Protein AF-0000000070080918 (afdb_homodimer)

Organism: Cricetulus griseus (NCBI:txid10029)

Secondary structure (DSSP, 8-state):
--------------SSS----B-TTSPBEE-TTSS-HHHHHHHHHHTT-EEEEEEEE-GGGHHHHHHHHHHHHHHBTTTSEEEEEEEES-GGGS----PPTTEEEEEEE-PPPSSHHHHHHHHHHHHHHHIIIIIHHH-SEEEEE-TTEEE-S-B-GGG-SSEEEEE-TTTTT--GGGS--B--TTSTTB--TT-----EEEEEEEEEHHHHHHHHHHHHHHHHHHHHTT---S-HHHHHHHHHHHHS--SEEE-GGGGB-TTS---TT-----EEE--GGG---S---------------------/--------------SSS----B-TTSPBEE-TTSS-HHHHHHHHHHTT-EEEEEEE--GGGHHHHHHHHHHHHHHBTTTSEEEEEEEES-GGGS----PPTTEEEEEEE-PPPSSHHHHHHHHHHHHHHHIIIIIHHH-SEEEEE-TTEEE-S-B-GGG-SSEEEEE-TTTTT--GGGS--B--TTSTTB--TT-----EEEEEEEEEHHHHHHHHHHHHHHHHHHHHTT---S-HHHHHHHHHHHHS--SEEE-GGGGB-TTS---TT-----EEE--TTS---S---------------------

Structure (mmCIF, N/CA/C/O backbone):
data_AF-0000000070080918-model_v1
#
loop_
_entity.id
_entity.type
_entity.pdbx_description
1 polymer 'Histo-blood group ABO system transferase 2'
#
loop_
_atom_site.group_PDB
_atom_site.id
_atom_site.type_symbol
_atom_site.label_atom_id
_atom_site.label_alt_id
_atom_site.label_comp_id
_atom_site.label_asym_id
_atom_site.label_entity_id
_atom_site.label_seq_id
_atom_site.pdbx_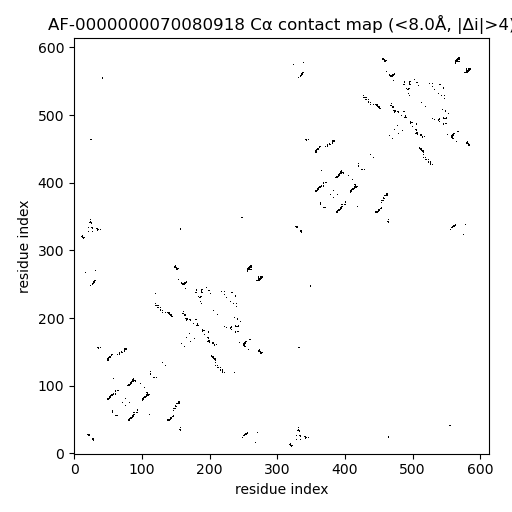PDB_ins_code
_atom_site.Cartn_x
_atom_site.Cartn_y
_atom_site.Cartn_z
_atom_site.occupancy
_atom_site.B_iso_or_equiv
_atom_site.auth_seq_id
_atom_site.auth_comp_id
_atom_site.auth_asym_id
_atom_site.auth_atom_id
_atom_site.pdbx_PDB_model_num
ATOM 1 N N . MET A 1 1 ? 30.578 9.383 -12.344 1 17.89 1 MET A N 1
ATOM 2 C CA . MET A 1 1 ? 29.766 9.383 -11.117 1 17.89 1 MET A CA 1
ATOM 3 C C . MET A 1 1 ? 28.391 9.984 -11.367 1 17.89 1 MET A C 1
ATOM 5 O O . MET A 1 1 ? 28.203 11.195 -11.227 1 17.89 1 MET A O 1
ATOM 9 N N . SER A 1 2 ? 27.625 9.609 -12.43 1 17.06 2 SER A N 1
ATOM 10 C CA . SER A 1 2 ? 26.594 10.234 -13.258 1 17.06 2 SER A CA 1
ATOM 11 C C . SER A 1 2 ? 25.312 10.469 -12.469 1 17.06 2 SER A C 1
ATOM 13 O O . SER A 1 2 ? 24.875 9.609 -11.711 1 17.06 2 SER A O 1
ATOM 15 N N . ARG A 1 3 ? 25.016 11.766 -12.086 1 20.25 3 ARG A N 1
ATOM 16 C CA . ARG A 1 3 ? 23.906 12.469 -11.445 1 20.25 3 ARG A CA 1
ATOM 17 C C . ARG A 1 3 ? 22.562 12 -12 1 20.25 3 ARG A C 1
ATOM 19 O O . ARG A 1 3 ? 22.297 12.148 -13.195 1 20.25 3 ARG A O 1
ATOM 26 N N . MET A 1 4 ? 22.172 10.805 -11.719 1 20.16 4 MET A N 1
ATOM 27 C CA . MET A 1 4 ? 20.938 10.211 -12.234 1 20.16 4 MET A CA 1
ATOM 28 C C . MET A 1 4 ? 19.781 11.18 -12.125 1 20.16 4 MET A C 1
ATOM 30 O O . MET A 1 4 ? 19.312 11.484 -11.016 1 20.16 4 MET A O 1
ATOM 34 N N . TRP A 1 5 ? 19.844 12.258 -12.93 1 20 5 TRP A N 1
ATOM 35 C CA . TRP A 1 5 ? 18.781 13.227 -13.172 1 20 5 TRP A CA 1
ATOM 36 C C . TRP A 1 5 ? 17.438 12.523 -13.406 1 20 5 TRP A C 1
ATOM 38 O O . TRP A 1 5 ? 17.344 11.602 -14.219 1 20 5 TRP A O 1
ATOM 48 N N . TYR A 1 6 ? 16.859 12.227 -12.391 1 22.88 6 TYR A N 1
ATOM 49 C CA . TYR A 1 6 ? 15.484 11.719 -12.438 1 22.88 6 TYR A CA 1
ATOM 50 C C . TYR A 1 6 ? 14.688 12.414 -13.539 1 22.88 6 TYR A C 1
ATOM 52 O O . TYR A 1 6 ? 14.648 13.648 -13.594 1 22.88 6 TYR A O 1
ATOM 60 N N . TYR A 1 7 ? 14.969 12.016 -14.742 1 22.28 7 TYR A N 1
ATOM 61 C CA . TYR A 1 7 ? 14.07 12.438 -15.812 1 22.28 7 TYR A CA 1
ATOM 62 C C . TYR A 1 7 ? 12.641 12.57 -15.312 1 22.28 7 TYR A C 1
ATOM 64 O O . TYR A 1 7 ? 12.164 11.727 -14.547 1 22.28 7 TYR A O 1
ATOM 72 N N . GLN A 1 8 ? 12.203 13.773 -15.102 1 22.45 8 GLN A N 1
ATOM 73 C CA . GLN A 1 8 ? 10.805 14.172 -15 1 22.45 8 GLN A CA 1
ATOM 74 C C . GLN A 1 8 ? 9.93 13.359 -15.938 1 22.45 8 GLN A C 1
ATOM 76 O O . GLN A 1 8 ? 10.023 13.492 -17.156 1 22.45 8 GLN A O 1
ATOM 81 N N . SER A 1 9 ? 10.109 12.047 -15.922 1 23.73 9 SER A N 1
ATOM 82 C CA . SER A 1 9 ? 9.211 11.188 -16.688 1 23.73 9 SER A CA 1
ATOM 83 C C . SER A 1 9 ? 7.898 11.891 -17 1 23.73 9 SER A C 1
ATOM 85 O O . SER A 1 9 ? 7.316 12.547 -16.125 1 23.73 9 SER A O 1
ATOM 87 N N . GLU A 1 10 ? 7.809 12.258 -18.156 1 24.61 10 GLU A N 1
ATOM 88 C CA . GLU A 1 10 ? 6.598 12.672 -18.859 1 24.61 10 GLU A CA 1
ATOM 89 C C . GLU A 1 10 ? 5.41 11.789 -18.5 1 24.61 10 GLU A C 1
ATOM 91 O O . GLU A 1 10 ? 5.41 10.594 -18.781 1 24.61 10 GLU A O 1
ATOM 96 N N . LEU A 1 11 ? 4.844 11.773 -17.281 1 29.39 11 LEU A N 1
ATOM 97 C CA . LEU A 1 11 ? 3.551 11.398 -16.719 1 29.39 11 LEU A CA 1
ATOM 98 C C . LEU A 1 11 ? 2.5 11.273 -17.828 1 29.39 11 LEU A C 1
ATOM 100 O O . LEU A 1 11 ? 2.316 12.195 -18.625 1 29.39 11 LEU A O 1
ATOM 104 N N . THR A 1 12 ? 2.299 9.992 -18.391 1 27.75 12 THR A N 1
ATOM 105 C CA . THR A 1 12 ? 1.66 9.516 -19.609 1 27.75 12 THR A CA 1
ATOM 106 C C . THR A 1 12 ? 0.556 10.477 -20.047 1 27.75 12 THR A C 1
ATOM 108 O O . THR A 1 12 ? 0.078 11.289 -19.25 1 27.75 12 THR A O 1
ATOM 111 N N . GLU A 1 13 ? -0.039 10.258 -21.297 1 27.78 13 GLU A N 1
ATOM 112 C CA . GLU A 1 13 ? -0.903 11.148 -22.062 1 27.78 13 GLU A CA 1
ATOM 113 C C . GLU A 1 13 ? -2.184 11.469 -21.297 1 27.78 13 GLU A C 1
ATOM 115 O O . GLU A 1 13 ? -2.879 10.562 -20.828 1 27.78 13 GLU A O 1
ATOM 120 N N . PRO A 1 14 ? -2.52 12.672 -20.844 1 29.95 14 PRO A N 1
ATOM 121 C CA . PRO A 1 14 ? -3.609 13.453 -20.266 1 29.95 14 PRO A CA 1
ATOM 122 C C . PRO A 1 14 ? -4.969 13.125 -20.875 1 29.95 14 PRO A C 1
ATOM 124 O O . PRO A 1 14 ? -5.055 12.812 -22.062 1 29.95 14 PRO A O 1
ATOM 127 N N . ASN A 1 15 ? -5.922 12.336 -20.391 1 32.69 15 ASN A N 1
ATOM 128 C CA . ASN A 1 15 ? -7.094 13.031 -20.906 1 32.69 15 ASN A CA 1
ATOM 129 C C . ASN A 1 15 ? -6.797 14.508 -21.172 1 32.69 15 ASN A C 1
ATOM 131 O O . ASN A 1 15 ? -5.836 15.055 -20.641 1 32.69 15 ASN A O 1
ATOM 135 N N . SER A 1 16 ? -7.277 15.289 -21.953 1 34.16 16 SER A N 1
ATOM 136 C CA . SER A 1 16 ? -6.926 16.703 -22.078 1 34.16 16 SER A CA 1
ATOM 137 C C . SER A 1 16 ? -6.262 17.234 -20.812 1 34.16 16 SER A C 1
ATOM 139 O O . SER A 1 16 ? -5.48 18.188 -20.875 1 34.16 16 SER A O 1
ATOM 141 N N . GLU A 1 17 ? -6.711 16.969 -19.438 1 42.09 17 GLU A N 1
ATOM 142 C CA . GLU A 1 17 ? -6.098 17.625 -18.297 1 42.09 17 GLU A CA 1
ATOM 143 C C . GLU A 1 17 ? -4.969 16.781 -17.703 1 42.09 17 GLU A C 1
ATOM 145 O O . GLU A 1 17 ? -5.168 15.602 -17.391 1 42.09 17 GLU A O 1
ATOM 150 N N . ASN A 1 18 ? -3.607 16.781 -18.047 1 50.72 18 ASN A N 1
ATOM 151 C CA . ASN A 1 18 ? -2.234 16.375 -17.781 1 50.72 18 ASN A CA 1
ATOM 152 C C . ASN A 1 18 ? -1.995 16.156 -16.281 1 50.72 18 ASN A C 1
ATOM 154 O O . ASN A 1 18 ? -1.311 16.953 -15.641 1 50.72 18 ASN A O 1
ATOM 158 N N . ILE A 1 19 ? -2.854 15.586 -15.422 1 61.59 19 ILE A N 1
ATOM 159 C CA . ILE A 1 19 ? -2.57 15.484 -14 1 61.59 19 ILE A CA 1
ATOM 160 C C . ILE A 1 19 ? -1.894 14.156 -13.695 1 61.59 19 ILE A C 1
ATOM 162 O O . ILE A 1 19 ? -2.297 13.109 -14.219 1 61.59 19 ILE A O 1
ATOM 166 N N . ALA A 1 20 ? -0.785 14.125 -12.961 1 72.25 20 ALA A N 1
ATOM 167 C CA . ALA A 1 20 ? -0.064 12.93 -12.523 1 72.25 20 ALA A CA 1
ATOM 168 C C . ALA A 1 20 ? -0.918 12.078 -11.586 1 72.25 20 ALA A C 1
ATOM 170 O O . ALA A 1 20 ? -1.5 12.594 -10.633 1 72.25 20 ALA A O 1
ATOM 171 N N . MET A 1 21 ? -1.019 10.719 -11.922 1 81 21 MET A N 1
ATOM 172 C CA . MET A 1 21 ? -1.856 9.844 -11.109 1 81 21 MET A CA 1
ATOM 173 C C . MET A 1 21 ? -1.006 8.852 -10.32 1 81 21 MET A C 1
ATOM 175 O O . MET A 1 21 ? -1.492 8.211 -9.383 1 81 21 MET A O 1
ATOM 179 N N . GLN A 1 22 ? 0.213 8.773 -10.656 1 87.94 22 GLN A N 1
ATOM 180 C CA . GLN A 1 22 ? 1.074 7.777 -10.039 1 87.94 22 GLN A CA 1
ATOM 181 C C . GLN A 1 22 ? 2.5 8.305 -9.875 1 87.94 22 GLN A C 1
ATOM 183 O O . GLN A 1 22 ? 3.012 9 -10.758 1 87.94 22 GLN A O 1
ATOM 188 N N . THR A 1 23 ? 3.141 7.953 -8.844 1 90.81 23 THR A N 1
ATOM 189 C CA . THR A 1 23 ? 4.516 8.359 -8.578 1 90.81 23 THR A CA 1
ATOM 190 C C . THR A 1 23 ? 5.504 7.363 -9.18 1 90.81 23 THR A C 1
ATOM 192 O O . THR A 1 23 ? 5.125 6.242 -9.531 1 90.81 23 THR A O 1
ATOM 195 N N . PRO A 1 24 ? 6.727 7.773 -9.297 1 90 24 PRO A N 1
ATOM 196 C CA . PRO A 1 24 ? 7.746 6.852 -9.797 1 90 24 PRO A CA 1
ATOM 197 C C . PRO A 1 24 ? 7.965 5.656 -8.875 1 90 24 PRO A C 1
ATOM 199 O O . PRO A 1 24 ? 8.617 4.684 -9.258 1 90 24 PRO A O 1
ATOM 202 N N . TRP A 1 25 ? 7.426 5.684 -7.668 1 93.38 25 TRP A N 1
ATOM 203 C CA . TRP A 1 25 ? 7.543 4.539 -6.773 1 93.38 25 TRP A CA 1
ATOM 204 C C . TRP A 1 25 ? 6.203 3.83 -6.613 1 93.38 25 TRP A C 1
ATOM 206 O O . TRP A 1 25 ? 5.988 3.1 -5.645 1 93.38 25 TRP A O 1
ATOM 216 N N . LEU A 1 26 ? 5.266 4.102 -7.512 1 93.44 26 LEU A N 1
ATOM 217 C CA . LEU A 1 26 ? 4.035 3.354 -7.754 1 93.44 26 LEU A CA 1
ATOM 218 C C . LEU A 1 26 ? 2.99 3.668 -6.691 1 93.44 26 LEU A C 1
ATOM 220 O O . LEU A 1 26 ? 2.004 2.943 -6.551 1 93.44 26 LEU A O 1
ATOM 224 N N . ALA A 1 27 ? 3.178 4.734 -5.922 1 95.06 27 ALA A N 1
ATOM 225 C CA . ALA A 1 27 ? 2.113 5.242 -5.055 1 95.06 27 ALA A CA 1
ATOM 226 C C . ALA A 1 27 ? 1.115 6.078 -5.852 1 95.06 27 ALA A C 1
ATOM 228 O O . ALA A 1 27 ? 1.506 6.883 -6.699 1 95.06 27 ALA A O 1
ATOM 229 N N . PRO A 1 28 ? -0.113 5.918 -5.621 1 94.44 28 PRO A N 1
ATOM 230 C CA . PRO A 1 28 ? -1.103 6.75 -6.305 1 94.44 28 PRO A CA 1
ATOM 231 C C . PRO A 1 28 ? -1.122 8.188 -5.789 1 94.44 28 PRO A C 1
ATOM 233 O O . PRO A 1 28 ? -0.858 8.43 -4.609 1 94.44 28 PRO A O 1
ATOM 236 N N . ILE A 1 29 ? -1.353 9.055 -6.668 1 91.44 29 ILE A N 1
ATOM 237 C CA . ILE A 1 29 ? -1.785 10.406 -6.309 1 91.44 29 ILE A CA 1
ATOM 238 C C . ILE A 1 29 ? -3.309 10.492 -6.371 1 91.44 29 ILE A C 1
ATOM 240 O O . ILE A 1 29 ? -3.908 10.273 -7.426 1 91.44 29 ILE A O 1
ATOM 244 N N . VAL A 1 30 ? -3.908 10.781 -5.312 1 93.12 30 VAL A N 1
ATOM 245 C CA . VAL A 1 30 ? -5.355 10.656 -5.168 1 93.12 30 VAL A CA 1
ATOM 246 C C . VAL A 1 30 ? -6.027 11.969 -5.566 1 93.12 30 VAL A C 1
ATOM 248 O O . VAL A 1 30 ? -5.789 13.008 -4.949 1 93.12 30 VAL A O 1
ATOM 251 N N . TRP A 1 31 ? -6.793 11.859 -6.621 1 86.25 31 TRP A N 1
ATOM 252 C CA . TRP A 1 31 ? -7.648 12.945 -7.094 1 86.25 31 TRP A CA 1
ATOM 253 C C . TRP A 1 31 ? -9.117 12.547 -7.012 1 86.25 31 TRP A C 1
ATOM 255 O O . TRP A 1 31 ? -9.461 11.375 -7.176 1 86.25 31 TRP A O 1
ATOM 265 N N . ASP A 1 32 ? -9.914 13.531 -6.762 1 82.19 32 ASP A N 1
ATOM 266 C CA . ASP A 1 32 ? -11.336 13.242 -6.828 1 82.19 32 ASP A CA 1
ATOM 267 C C . ASP A 1 32 ? -11.727 12.695 -8.203 1 82.19 32 ASP A C 1
ATOM 269 O O . ASP A 1 32 ? -11.242 13.18 -9.227 1 82.19 32 ASP A O 1
ATOM 273 N N . GLY A 1 33 ? -12.453 11.555 -8.164 1 79.12 33 GLY A N 1
ATOM 274 C CA . GLY A 1 33 ? -12.938 10.977 -9.406 1 79.12 33 GLY A CA 1
ATOM 275 C C . GLY A 1 33 ? -12.039 9.891 -9.953 1 79.12 33 GLY A C 1
ATOM 276 O O . GLY A 1 33 ? -12.359 9.266 -10.969 1 79.12 33 GLY A O 1
ATOM 277 N N . THR A 1 34 ? -10.945 9.633 -9.312 1 84.44 34 THR A N 1
ATOM 278 C CA . THR A 1 34 ? -10 8.656 -9.844 1 84.44 34 THR A CA 1
ATOM 279 C C . THR A 1 34 ? -10.164 7.312 -9.133 1 84.44 34 THR A C 1
ATOM 281 O O . THR A 1 34 ? -9.359 6.395 -9.344 1 84.44 34 THR A O 1
ATOM 284 N N . PHE A 1 35 ? -11.172 7.129 -8.32 1 89.75 35 PHE A N 1
ATOM 285 C CA . PHE A 1 35 ? -11.438 5.906 -7.57 1 89.75 35 PHE A CA 1
ATOM 286 C C . PHE A 1 35 ? -12.938 5.695 -7.402 1 89.75 35 PHE A C 1
ATOM 288 O O . PHE A 1 35 ? -13.734 6.602 -7.664 1 89.75 35 PHE A O 1
ATOM 295 N N . GLN A 1 36 ? -13.258 4.543 -7.078 1 89.56 36 GLN A N 1
ATOM 296 C CA . GLN A 1 36 ? -14.633 4.219 -6.719 1 89.56 36 GLN A CA 1
ATOM 297 C C . GLN A 1 36 ? -14.773 4.004 -5.215 1 89.56 36 GLN A C 1
ATOM 299 O O . GLN A 1 36 ? -14.391 2.957 -4.691 1 89.56 36 GLN A O 1
ATOM 304 N N . ILE A 1 37 ? -15.422 4.918 -4.586 1 92.75 37 ILE A N 1
ATOM 305 C CA . ILE A 1 37 ? -15.445 4.977 -3.129 1 92.75 37 ILE A CA 1
ATOM 306 C C . ILE A 1 37 ? -16.203 3.77 -2.576 1 92.75 37 ILE A C 1
ATOM 308 O O . ILE A 1 37 ? -15.906 3.291 -1.48 1 92.75 37 ILE A O 1
ATOM 312 N N . GLU A 1 38 ? -17.141 3.256 -3.338 1 91.19 38 GLU A N 1
ATOM 313 C CA . GLU A 1 38 ? -17.938 2.121 -2.871 1 91.19 38 GLU A CA 1
ATOM 314 C C . GLU A 1 38 ? -17.062 0.883 -2.678 1 91.19 38 GLU A C 1
ATOM 316 O O . GLU A 1 38 ? -17.266 0.12 -1.73 1 91.19 38 GLU A O 1
ATOM 321 N N . ILE A 1 39 ? -16.141 0.719 -3.582 1 91.38 39 ILE A N 1
ATOM 322 C CA . ILE A 1 39 ? -15.234 -0.418 -3.482 1 91.38 39 ILE A CA 1
ATOM 323 C C . ILE A 1 39 ? -14.352 -0.265 -2.248 1 91.38 39 ILE A C 1
ATOM 325 O O . ILE A 1 39 ? -14.18 -1.21 -1.474 1 91.38 39 ILE A O 1
ATOM 329 N N . LEU A 1 40 ? -13.852 0.877 -2.045 1 94.75 40 LEU A N 1
ATOM 330 C CA . LEU A 1 40 ? -12.977 1.145 -0.914 1 94.75 40 LEU A CA 1
ATOM 331 C C . LEU A 1 40 ? -13.734 1.032 0.404 1 94.75 40 LEU A C 1
ATOM 333 O O . LEU A 1 40 ? -13.242 0.427 1.359 1 94.75 40 LEU A O 1
ATOM 337 N N . ASN A 1 41 ? -14.922 1.613 0.425 1 95.19 41 ASN A N 1
ATOM 338 C CA . ASN A 1 41 ? -15.742 1.494 1.626 1 95.19 41 ASN A CA 1
ATOM 339 C C . ASN A 1 41 ? -15.977 0.033 2.002 1 95.19 41 ASN A C 1
ATOM 341 O O . ASN A 1 41 ? -15.867 -0.337 3.172 1 95.19 41 ASN A O 1
ATOM 345 N N . GLN A 1 42 ? -16.297 -0.733 1.015 1 91.44 42 GLN A N 1
ATOM 346 C CA . GLN A 1 42 ? -16.547 -2.146 1.27 1 91.44 42 GLN A CA 1
ATOM 347 C C . GLN A 1 42 ? -15.312 -2.834 1.839 1 91.44 42 GLN A C 1
ATOM 349 O O . GLN A 1 42 ? -15.398 -3.586 2.811 1 91.44 42 GLN A O 1
ATOM 354 N N . GLN A 1 43 ? -14.188 -2.535 1.302 1 90.94 43 GLN A N 1
ATOM 355 C CA . GLN A 1 43 ? -12.938 -3.146 1.745 1 90.94 43 GLN A CA 1
ATOM 356 C C . GLN A 1 43 ? -12.633 -2.779 3.193 1 90.94 43 GLN A C 1
ATOM 358 O O . GLN A 1 43 ? -12.289 -3.646 4 1 90.94 43 GLN A O 1
ATOM 363 N N . PHE A 1 44 ? -12.789 -1.579 3.535 1 93.94 44 PHE A N 1
ATOM 364 C CA . PHE A 1 44 ? -12.406 -1.117 4.863 1 93.94 44 PHE A CA 1
ATOM 365 C C . PHE A 1 44 ? -13.461 -1.503 5.895 1 93.94 44 PHE A C 1
ATOM 367 O O . PHE A 1 44 ? -13.141 -1.72 7.066 1 93.94 44 PHE A O 1
ATOM 374 N N . ARG A 1 45 ? -14.68 -1.628 5.445 1 91.94 45 ARG A N 1
ATOM 375 C CA . ARG A 1 45 ? -15.719 -2.129 6.344 1 91.94 45 ARG A CA 1
ATOM 376 C C . ARG A 1 45 ? -15.469 -3.592 6.699 1 91.94 45 ARG A C 1
ATOM 378 O O . ARG A 1 45 ? -15.617 -3.984 7.859 1 91.94 45 ARG A O 1
ATOM 385 N N . LEU A 1 46 ? -15.078 -4.359 5.648 1 87.56 46 LEU A N 1
ATOM 386 C CA . LEU A 1 46 ? -14.797 -5.773 5.867 1 87.56 46 LEU A CA 1
ATOM 387 C C . LEU A 1 46 ? -13.641 -5.949 6.852 1 87.56 46 LEU A C 1
ATOM 389 O O . LEU A 1 46 ? -13.625 -6.902 7.629 1 87.56 46 LEU A O 1
ATOM 393 N N . GLN A 1 47 ? -12.789 -5.02 6.879 1 90.06 47 GLN A N 1
ATOM 394 C CA . GLN A 1 47 ? -11.641 -5.086 7.773 1 90.06 47 GLN A CA 1
ATOM 395 C C . GLN A 1 47 ? -11.961 -4.473 9.133 1 90.06 47 GLN A C 1
ATOM 397 O O . GLN A 1 47 ? -11.141 -4.512 10.047 1 90.06 47 GLN A O 1
ATOM 402 N N . ASN A 1 48 ? -13.125 -3.871 9.273 1 92.81 48 ASN A N 1
ATOM 403 C CA . ASN A 1 48 ? -13.562 -3.232 10.516 1 92.81 48 ASN A CA 1
ATOM 404 C C . ASN A 1 48 ? -12.547 -2.213 11.008 1 92.81 48 ASN A C 1
ATOM 406 O O . ASN A 1 48 ? -12.148 -2.244 12.18 1 92.81 48 ASN A O 1
ATOM 410 N N . VAL A 1 49 ? -12.172 -1.371 10.148 1 95.5 49 VAL A N 1
ATOM 411 C CA . VAL A 1 49 ? -11.086 -0.436 10.422 1 95.5 49 VAL A CA 1
ATOM 412 C C . VAL A 1 49 ? -11.602 0.712 11.289 1 95.5 49 VAL A C 1
ATOM 414 O O . VAL A 1 49 ? -12.75 1.126 11.164 1 95.5 49 VAL A O 1
ATOM 417 N N . SER A 1 50 ? -10.742 1.22 12.172 1 98 50 SER A N 1
ATOM 418 C CA . SER A 1 50 ? -11.016 2.396 12.984 1 98 50 SER A CA 1
ATOM 419 C C . SER A 1 50 ? -10 3.502 12.727 1 98 50 SER A C 1
ATOM 421 O O . SER A 1 50 ? -8.812 3.227 12.531 1 98 50 SER A O 1
ATOM 423 N N . ILE A 1 51 ? -10.523 4.758 12.742 1 98.75 51 ILE A N 1
ATOM 424 C CA . ILE A 1 51 ? -9.688 5.891 12.352 1 98.75 51 ILE A CA 1
ATOM 425 C C . ILE A 1 51 ? -9.656 6.922 13.477 1 98.75 51 ILE A C 1
ATOM 427 O O . ILE A 1 51 ? -10.695 7.25 14.055 1 98.75 51 ILE A O 1
ATOM 431 N N . GLY A 1 52 ? -8.508 7.359 13.867 1 98.88 52 GLY A N 1
ATOM 432 C CA . GLY A 1 52 ? -8.352 8.508 14.75 1 98.88 52 GLY A CA 1
ATOM 433 C C . GLY A 1 52 ? -8.078 9.797 14.008 1 98.88 52 GLY A C 1
ATOM 434 O O . GLY A 1 52 ? -7.254 9.836 13.094 1 98.88 52 GLY A O 1
ATOM 435 N N . LEU A 1 53 ? -8.789 10.789 14.312 1 98.56 53 LEU A N 1
ATOM 436 C CA . LEU A 1 53 ? -8.531 12.133 13.82 1 98.56 53 LEU A CA 1
ATOM 437 C C . LEU A 1 53 ? -7.953 13.016 14.914 1 98.56 53 LEU A C 1
ATOM 439 O O . LEU A 1 53 ? -8.633 13.305 15.906 1 98.56 53 LEU A O 1
ATOM 443 N N . VAL A 1 54 ? -6.715 13.438 14.719 1 97.94 54 VAL A N 1
ATOM 444 C CA . VAL A 1 54 ? -6 14.211 15.727 1 97.94 54 VAL A CA 1
ATOM 445 C C . VAL A 1 54 ? -6.031 15.695 15.359 1 97.94 54 VAL A C 1
ATOM 447 O O . VAL A 1 54 ? -5.66 16.078 14.25 1 97.94 54 VAL A O 1
ATOM 450 N N . VAL A 1 55 ? -6.434 16.484 16.312 1 95.69 55 VAL A N 1
ATOM 451 C CA . VAL A 1 55 ? -6.488 17.922 16.078 1 95.69 55 VAL A CA 1
ATOM 452 C C . VAL A 1 55 ? -6.047 18.672 17.328 1 95.69 55 VAL A C 1
ATOM 454 O O . VAL A 1 55 ? -6.34 18.234 18.453 1 95.69 55 VAL A O 1
ATOM 457 N N . PHE A 1 56 ? -5.309 19.766 17.094 1 93.31 56 PHE A N 1
ATOM 458 C CA . PHE A 1 56 ? -4.859 20.641 18.172 1 93.31 56 PHE A CA 1
ATOM 459 C C . PHE A 1 56 ? -5.594 21.969 18.141 1 93.31 56 PHE A C 1
ATOM 461 O O . PHE A 1 56 ? -5.512 22.703 17.156 1 93.31 56 PHE A O 1
ATOM 468 N N . ALA A 1 57 ? -6.34 22.219 19.156 1 91.44 57 ALA A N 1
ATOM 469 C CA . ALA A 1 57 ? -7.043 23.484 19.328 1 91.44 57 ALA A CA 1
ATOM 470 C C . ALA A 1 57 ? -6.57 24.203 20.578 1 91.44 57 ALA A C 1
ATOM 472 O O . ALA A 1 57 ? -7.27 24.234 21.594 1 91.44 57 ALA A O 1
ATOM 473 N N . THR A 1 58 ? -5.406 24.781 20.484 1 88 58 THR A N 1
ATOM 474 C CA . THR A 1 58 ? -4.793 25.453 21.625 1 88 58 THR A CA 1
ATOM 475 C C . THR A 1 58 ? -4.773 26.969 21.422 1 88 58 THR A C 1
ATOM 477 O O . THR A 1 58 ? -4.668 27.438 20.281 1 88 58 THR A O 1
ATOM 480 N N . GLY A 1 59 ? -4.852 27.719 22.484 1 85.31 59 GLY A N 1
ATOM 481 C CA . GLY A 1 59 ? -4.836 29.172 22.391 1 85.31 59 GLY A CA 1
ATOM 482 C C . GLY A 1 59 ? -5.926 29.719 21.5 1 85.31 59 GLY A C 1
ATOM 483 O O . GLY A 1 59 ? -7.098 29.375 21.656 1 85.31 59 GLY A O 1
ATOM 484 N N . LYS A 1 60 ? -5.543 30.578 20.609 1 82.12 60 LYS A N 1
ATOM 485 C CA . LYS A 1 60 ? -6.5 31.25 19.734 1 82.12 60 LYS A CA 1
ATOM 486 C C . LYS A 1 60 ? -7.129 30.281 18.75 1 82.12 60 LYS A C 1
ATOM 488 O O . LYS A 1 60 ? -8.18 30.562 18.172 1 82.12 60 LYS A O 1
ATOM 493 N N . TYR A 1 61 ? -6.586 29.156 18.594 1 86.88 61 TYR A N 1
ATOM 494 C CA . TYR A 1 61 ? -7.035 28.219 17.562 1 86.88 61 TYR A CA 1
ATOM 495 C C . TYR A 1 61 ? -8.305 27.484 18.016 1 86.88 61 TYR A C 1
ATOM 497 O O . TYR A 1 61 ? -8.969 26.844 17.203 1 86.88 61 TYR A O 1
ATOM 505 N N . ILE A 1 62 ? -8.633 27.625 19.281 1 90.06 62 ILE A N 1
ATOM 506 C CA . ILE A 1 62 ? -9.867 27.031 19.797 1 90.06 62 ILE A CA 1
ATOM 507 C C . ILE A 1 62 ? -11.062 27.562 19.016 1 90.06 62 ILE A C 1
ATOM 509 O O . ILE A 1 62 ? -12.086 26.891 18.906 1 90.06 62 ILE A O 1
ATOM 513 N N . ALA A 1 63 ? -10.898 28.719 18.406 1 89.31 63 ALA A N 1
ATOM 514 C CA . ALA A 1 63 ? -11.984 29.359 17.672 1 89.31 63 ALA A CA 1
ATOM 515 C C . ALA A 1 63 ? -12.359 28.562 16.438 1 89.31 63 ALA A C 1
ATOM 517 O O . ALA A 1 63 ? -13.5 28.641 15.953 1 89.31 63 ALA A O 1
ATOM 518 N N . PHE A 1 64 ? -11.492 27.719 15.922 1 90.75 64 PHE A N 1
ATOM 519 C CA . PHE A 1 64 ? -11.703 27 14.672 1 90.75 64 PHE A CA 1
ATOM 520 C C . PHE A 1 64 ? -12.305 25.625 14.938 1 90.75 64 PHE A C 1
ATOM 522 O O . PHE A 1 64 ? -12.797 24.969 14.016 1 90.75 64 PHE A O 1
ATOM 529 N N . LEU A 1 65 ? -12.328 25.188 16.156 1 94.12 65 LEU A N 1
ATOM 530 C CA . LEU A 1 65 ? -12.625 23.812 16.5 1 94.12 65 LEU A CA 1
ATOM 531 C C . LEU A 1 65 ? -14.062 23.453 16.141 1 94.12 65 LEU A C 1
ATOM 533 O O . LEU A 1 65 ? -14.328 22.375 15.594 1 94.12 65 LEU A O 1
ATOM 537 N N . LYS A 1 66 ? -14.977 24.328 16.422 1 93.69 66 LYS A N 1
ATOM 538 C CA . LYS A 1 66 ? -16.391 24.062 16.141 1 93.69 66 LYS A CA 1
ATOM 539 C C . LYS A 1 66 ? -16.594 23.781 14.648 1 93.69 66 LYS A C 1
ATOM 541 O O . LYS A 1 66 ? -17.234 22.797 14.281 1 93.69 66 LYS A O 1
ATOM 546 N N . GLY A 1 67 ? -16.109 24.719 13.789 1 91.69 67 GLY A N 1
ATOM 547 C CA . GLY A 1 67 ? -16.234 24.516 12.352 1 91.69 67 GLY A CA 1
ATOM 548 C C . GLY A 1 67 ? -15.562 23.234 11.875 1 91.69 67 GLY A C 1
ATOM 549 O O . GLY A 1 67 ? -16.125 22.516 11.047 1 91.69 67 GLY A O 1
ATOM 550 N N . PHE A 1 68 ? -14.422 22.969 12.406 1 94 68 PHE A N 1
ATOM 551 C CA . PHE A 1 68 ? -13.664 21.766 12.062 1 94 68 PHE A CA 1
ATOM 552 C C . PHE A 1 68 ? -14.477 20.516 12.375 1 94 68 PHE A C 1
ATOM 554 O O . PHE A 1 68 ? -14.648 19.641 11.516 1 94 68 PHE A O 1
ATOM 561 N N . LEU A 1 69 ? -15.023 20.406 13.594 1 95.62 69 LEU A N 1
ATOM 562 C CA . LEU A 1 69 ? -15.742 19.203 14.039 1 95.62 69 LEU A CA 1
ATOM 563 C C . LEU A 1 69 ? -17.047 19.047 13.273 1 95.62 69 LEU A C 1
ATOM 565 O O . LEU A 1 69 ? -17.406 17.938 12.875 1 95.62 69 LEU A O 1
ATOM 569 N N . LYS A 1 70 ? -17.75 20.156 13.055 1 93.69 70 LYS A N 1
ATOM 570 C CA . LYS A 1 70 ? -19.016 20.094 12.336 1 93.69 70 LYS A CA 1
ATOM 571 C C . LYS A 1 70 ? -18.828 19.562 10.922 1 93.69 70 LYS A C 1
ATOM 573 O O . LYS A 1 70 ? -19.562 18.688 10.477 1 93.69 70 LYS A O 1
ATOM 578 N N . THR A 1 71 ? -17.812 20.094 10.242 1 92.25 71 THR A N 1
ATOM 579 C CA . THR A 1 71 ? -17.594 19.672 8.859 1 92.25 71 THR A CA 1
ATOM 580 C C . THR A 1 71 ? -16.984 18.281 8.797 1 92.25 71 THR A C 1
ATOM 582 O O . THR A 1 71 ? -17.25 17.516 7.867 1 92.25 71 THR A O 1
ATOM 585 N N . ALA A 1 72 ? -16.172 17.891 9.789 1 95.44 72 ALA A N 1
ATOM 586 C CA . ALA A 1 72 ? -15.656 16.531 9.859 1 95.44 72 ALA A CA 1
ATOM 587 C C . ALA A 1 72 ? -16.797 15.523 10.047 1 95.44 72 ALA A C 1
ATOM 589 O O . ALA A 1 72 ? -16.797 14.461 9.414 1 95.44 72 ALA A O 1
ATOM 590 N N . GLU A 1 73 ? -17.781 15.859 10.852 1 95.81 73 GLU A N 1
ATOM 591 C CA . GLU A 1 73 ? -18.938 14.992 11.07 1 95.81 73 GLU A CA 1
ATOM 592 C C . GLU A 1 73 ? -19.734 14.805 9.789 1 95.81 73 GLU A C 1
ATOM 594 O O . GLU A 1 73 ? -20.328 13.742 9.562 1 95.81 73 GLU A O 1
ATOM 599 N N . MET A 1 74 ? -19.656 15.75 8.984 1 93.19 74 MET A N 1
ATOM 600 C CA . MET A 1 74 ? -20.453 15.719 7.77 1 93.19 74 MET A CA 1
ATOM 601 C C . MET A 1 74 ? -19.719 14.992 6.648 1 93.19 74 MET A C 1
ATOM 603 O O . MET A 1 74 ? -20.328 14.227 5.895 1 93.19 74 MET A O 1
ATOM 607 N N . TYR A 1 75 ? -18.375 15.211 6.59 1 93 75 TYR A N 1
ATOM 608 C CA . TYR A 1 75 ? -17.734 14.867 5.328 1 93 75 TYR A CA 1
ATOM 609 C C . TYR A 1 75 ? -16.594 13.891 5.547 1 93 75 TYR A C 1
ATOM 611 O O . TYR A 1 75 ? -16.172 13.195 4.617 1 93 75 TYR A O 1
ATOM 619 N N . PHE A 1 76 ? -16.062 13.812 6.766 1 97.06 76 PHE A N 1
ATOM 620 C CA . PHE A 1 76 ? -14.859 13.031 7.016 1 97.06 76 PHE A CA 1
ATOM 621 C C . PHE A 1 76 ? -15.219 11.594 7.363 1 97.06 76 PHE A C 1
ATOM 623 O O . PHE A 1 76 ? -15.906 11.336 8.352 1 97.06 76 PHE A O 1
ATOM 630 N N . MET A 1 77 ? -14.812 10.609 6.543 1 97.62 77 MET A N 1
ATOM 631 C CA . MET A 1 77 ? -14.938 9.18 6.812 1 97.62 77 MET A CA 1
ATOM 632 C C . MET A 1 77 ? -16.391 8.805 7.105 1 97.62 77 MET A C 1
ATOM 634 O O . MET A 1 77 ? -16.672 8.133 8.102 1 97.62 77 MET A O 1
ATOM 638 N N . GLU A 1 78 ? -17.234 9.258 6.227 1 94.25 78 GLU A N 1
ATOM 639 C CA . GLU A 1 78 ? -18.656 8.977 6.406 1 94.25 78 GLU A CA 1
ATOM 640 C C . GLU A 1 78 ? -18.922 7.473 6.5 1 94.25 78 GLU A C 1
ATOM 642 O O . GLU A 1 78 ? -18.469 6.707 5.648 1 94.25 78 GLU A O 1
ATOM 647 N N . GLY A 1 79 ? -19.609 7.047 7.578 1 93.19 79 GLY A N 1
ATOM 648 C CA . GLY A 1 79 ? -20.016 5.66 7.719 1 93.19 79 GLY A CA 1
ATOM 649 C C . GLY A 1 79 ? -18.969 4.789 8.383 1 93.19 79 GLY A C 1
ATOM 650 O O . GLY A 1 79 ? -19.156 3.58 8.523 1 93.19 79 GLY A O 1
ATOM 651 N N . HIS A 1 80 ? -17.875 5.336 8.797 1 96.88 80 HIS A N 1
ATOM 652 C CA . HIS A 1 80 ? -16.797 4.57 9.406 1 96.88 80 HIS A CA 1
ATOM 653 C C . HIS A 1 80 ? -16.594 4.965 10.859 1 96.88 80 HIS A C 1
ATOM 655 O O . HIS A 1 80 ? -17.141 5.965 11.32 1 96.88 80 HIS A O 1
ATOM 661 N N . ARG A 1 81 ? -15.883 4.156 11.555 1 97.69 81 ARG A N 1
ATOM 662 C CA . ARG A 1 81 ? -15.586 4.402 12.961 1 97.69 81 ARG A CA 1
ATOM 663 C C . ARG A 1 81 ? -14.484 5.445 13.109 1 97.69 81 ARG A C 1
ATOM 665 O O . ARG A 1 81 ? -13.359 5.238 12.656 1 97.69 81 ARG A O 1
ATOM 672 N N . VAL A 1 82 ? -14.883 6.539 13.758 1 98.19 82 VAL A N 1
ATOM 673 C CA . VAL A 1 82 ? -13.93 7.637 13.906 1 98.19 82 VAL A CA 1
ATOM 674 C C . VAL A 1 82 ? -13.828 8.047 15.367 1 98.19 82 VAL A C 1
ATOM 676 O O . VAL A 1 82 ? -14.852 8.195 16.047 1 98.19 82 VAL A O 1
ATOM 679 N N . LYS A 1 83 ? -12.703 8.133 15.852 1 98.31 83 LYS A N 1
ATOM 680 C CA . LYS A 1 83 ? -12.414 8.711 17.156 1 98.31 83 LYS A CA 1
ATOM 681 C C . LYS A 1 83 ? -11.68 10.047 17.031 1 98.31 83 LYS A C 1
ATOM 683 O O . LYS A 1 83 ? -10.562 10.094 16.516 1 98.31 83 LYS A O 1
ATOM 688 N N . TYR A 1 84 ? -12.32 11.094 17.469 1 98.06 84 TYR A N 1
ATOM 689 C CA . TYR A 1 84 ? -11.672 12.406 17.5 1 98.06 84 TYR A CA 1
ATOM 690 C C . TYR A 1 84 ? -10.766 12.539 18.719 1 98.06 84 TYR A C 1
ATOM 692 O O . TYR A 1 84 ? -11.195 12.344 19.859 1 98.06 84 TYR A O 1
ATOM 700 N N . TYR A 1 85 ? -9.539 12.82 18.5 1 97.94 85 TYR A N 1
ATOM 701 C CA . TYR A 1 85 ? -8.617 13.195 19.562 1 97.94 85 TYR A CA 1
ATOM 702 C C . TYR A 1 85 ? -8.352 14.695 19.547 1 97.94 85 TYR A C 1
ATOM 704 O O . TYR A 1 85 ? -7.562 15.195 18.75 1 97.94 85 TYR A O 1
ATOM 712 N N . ILE A 1 86 ? -8.945 15.32 20.484 1 96.81 86 ILE A N 1
ATOM 713 C CA . ILE A 1 86 ? -8.875 16.781 20.547 1 96.81 86 ILE A CA 1
ATOM 714 C C . ILE A 1 86 ? -7.914 17.203 21.656 1 96.81 86 ILE A C 1
ATOM 716 O O . ILE A 1 86 ? -8.211 17.047 22.844 1 96.81 86 ILE A O 1
ATOM 720 N N . PHE A 1 87 ? -6.816 17.766 21.266 1 94.5 87 PHE A N 1
ATOM 721 C CA . PHE A 1 87 ? -5.867 18.344 22.203 1 94.5 87 PHE A CA 1
ATOM 722 C C . PHE A 1 87 ? -6.129 19.828 22.391 1 94.5 87 PHE A C 1
ATOM 724 O O . PHE A 1 87 ? -6.117 20.594 21.438 1 94.5 87 PHE A O 1
ATOM 731 N N . THR A 1 88 ? -6.359 20.219 23.625 1 93.38 88 THR A N 1
ATOM 732 C CA . THR A 1 88 ? -6.668 21.625 23.859 1 93.38 88 THR A CA 1
ATOM 733 C C . THR A 1 88 ? -6.273 22.031 25.281 1 93.38 88 THR A C 1
ATOM 735 O O . THR A 1 88 ? -6.199 21.188 26.172 1 93.38 88 THR A O 1
ATOM 738 N N . ASP A 1 89 ? -5.922 23.266 25.406 1 90.44 89 ASP A N 1
ATOM 739 C CA . ASP A 1 89 ? -5.68 23.844 26.719 1 90.44 89 ASP A CA 1
ATOM 740 C C . ASP A 1 89 ? -6.953 24.469 27.281 1 90.44 89 ASP A C 1
ATOM 742 O O . ASP A 1 89 ? -6.938 25.031 28.375 1 90.44 89 ASP A O 1
ATOM 746 N N . GLN A 1 90 ? -8.094 24.359 26.578 1 93.06 90 GLN A N 1
ATOM 747 C CA . GLN A 1 90 ? -9.383 24.906 26.969 1 93.06 90 GLN A CA 1
ATOM 748 C C . GLN A 1 90 ? -10.492 23.859 26.844 1 93.06 90 GLN A C 1
ATOM 750 O O . GLN A 1 90 ? -11.438 24.047 26.062 1 93.06 90 GLN A O 1
ATOM 755 N N . PRO A 1 91 ? -10.445 22.812 27.641 1 93.75 91 PRO A N 1
ATOM 756 C CA . PRO A 1 91 ? -11.422 21.734 27.5 1 93.75 91 PRO A CA 1
ATOM 757 C C . PRO A 1 91 ? -12.867 22.203 27.641 1 93.75 91 PRO A C 1
ATOM 759 O O . PRO A 1 91 ? -13.766 21.641 27.016 1 93.75 91 PRO A O 1
ATOM 762 N N . GLY A 1 92 ? -13.102 23.203 28.422 1 94.12 92 GLY A N 1
ATOM 763 C CA . GLY A 1 92 ? -14.445 23.719 28.625 1 94.12 92 GLY A CA 1
ATOM 764 C C . GLY A 1 92 ? -14.992 24.422 27.391 1 94.12 92 GLY A C 1
ATOM 765 O O . GLY A 1 92 ? -16.203 24.641 27.297 1 94.12 92 GLY A O 1
ATOM 766 N N . SER A 1 93 ? -14.109 24.812 26.5 1 93.38 93 SER A N 1
ATOM 767 C CA . SER A 1 93 ? -14.516 25.547 25.297 1 93.38 93 SER A CA 1
ATOM 768 C C . SER A 1 93 ? -14.773 24.609 24.125 1 93.38 93 SER A C 1
ATOM 770 O O . SER A 1 93 ? -15.117 25.047 23.031 1 93.38 93 SER A O 1
ATOM 772 N N . VAL A 1 94 ? -14.586 23.328 24.312 1 94.56 94 VAL A N 1
ATOM 773 C CA . VAL A 1 94 ? -14.883 22.359 23.266 1 94.56 94 VAL A CA 1
ATOM 774 C C . VAL A 1 94 ? -16.391 22.297 23.031 1 94.56 94 VAL A C 1
ATOM 776 O O . VAL A 1 94 ? -17.172 22.141 23.984 1 94.56 94 VAL A O 1
ATOM 779 N N . PRO A 1 95 ? -16.797 22.469 21.797 1 92.5 95 PRO A N 1
ATOM 780 C CA . PRO A 1 95 ? -18.234 22.484 21.531 1 92.5 95 PRO A CA 1
ATOM 781 C C . PRO A 1 95 ? -18.922 21.172 21.922 1 92.5 95 PRO A C 1
ATOM 783 O O . PRO A 1 95 ? -18.344 20.094 21.75 1 92.5 95 PRO A O 1
ATOM 786 N N . LEU A 1 96 ? -20.125 21.297 22.391 1 87.62 96 LEU A N 1
ATOM 787 C CA . LEU A 1 96 ? -20.938 20.125 22.703 1 87.62 96 LEU A CA 1
ATOM 788 C C . LEU A 1 96 ? -21.609 19.578 21.453 1 87.62 96 LEU A C 1
ATOM 790 O O . LEU A 1 96 ? -22.578 20.156 20.953 1 87.62 96 LEU A O 1
ATOM 794 N N . LEU A 1 97 ? -21.031 18.688 20.859 1 89.62 97 LEU A N 1
ATOM 795 C CA . LEU A 1 97 ? -21.578 18.031 19.672 1 89.62 97 LEU A CA 1
ATOM 796 C C . LEU A 1 97 ? -21.797 16.547 19.938 1 89.62 97 LEU A C 1
ATOM 798 O O . LEU A 1 97 ? -20.984 15.898 20.609 1 89.62 97 LEU A O 1
ATOM 802 N N . LYS A 1 98 ? -22.906 16.016 19.484 1 89.81 98 LYS A N 1
ATOM 803 C CA . LYS A 1 98 ? -23.156 14.57 19.547 1 89.81 98 LYS A CA 1
ATOM 804 C C . LYS A 1 98 ? -22.578 13.867 18.312 1 89.81 98 LYS A C 1
ATOM 806 O O . LYS A 1 98 ? -23.062 14.07 17.203 1 89.81 98 LYS A O 1
ATOM 811 N N . PRO A 1 99 ? -21.625 13.125 18.547 1 92.81 99 PRO A N 1
ATOM 812 C CA . PRO A 1 99 ? -21.047 12.422 17.391 1 92.81 99 PRO A CA 1
ATOM 813 C C . PRO A 1 99 ? -22.031 11.422 16.781 1 92.81 99 PRO A C 1
ATOM 815 O O . PRO A 1 99 ? -22.891 10.875 17.484 1 92.81 99 PRO A O 1
ATOM 818 N N . SER A 1 100 ? -21.953 11.25 15.508 1 92.62 100 SER A N 1
ATOM 819 C CA . SER A 1 100 ? -22.766 10.25 14.805 1 92.62 100 SER A CA 1
ATOM 820 C C . SER A 1 100 ? -22.438 8.844 15.281 1 92.62 100 SER A C 1
ATOM 822 O O . SER A 1 100 ? -21.5 8.641 16.047 1 92.62 100 SER A O 1
ATOM 824 N N . LYS A 1 101 ? -23.203 7.84 14.828 1 93.44 101 LYS A N 1
ATOM 825 C CA . LYS A 1 101 ? -23.016 6.441 15.195 1 93.44 101 LYS A CA 1
ATOM 826 C C . LYS A 1 101 ? -21.609 5.961 14.82 1 93.44 101 LYS A C 1
ATOM 828 O O . LYS A 1 101 ? -21.141 6.223 13.719 1 93.44 101 LYS A O 1
ATOM 833 N N . GLY A 1 102 ? -20.969 5.312 15.766 1 94.69 102 GLY A N 1
ATOM 834 C CA . GLY A 1 102 ? -19.641 4.762 15.516 1 94.69 102 GLY A CA 1
ATOM 835 C C . GLY A 1 102 ? -18.531 5.766 15.734 1 94.69 102 GLY A C 1
ATOM 836 O O . GLY A 1 102 ? -17.359 5.445 15.547 1 94.69 102 GLY A O 1
ATOM 837 N N . ARG A 1 103 ? -18.938 6.941 16.188 1 97 103 ARG A N 1
ATOM 838 C CA . ARG A 1 103 ? -17.953 7.996 16.375 1 97 103 ARG A CA 1
ATOM 839 C C . ARG A 1 103 ? -17.891 8.43 17.844 1 97 103 ARG A C 1
ATOM 841 O O . ARG A 1 103 ? -18.859 8.25 18.594 1 97 103 ARG A O 1
ATOM 848 N N . GLN A 1 104 ? -16.719 8.867 18.25 1 96.62 104 GLN A N 1
ATOM 849 C CA . GLN A 1 104 ? -16.484 9.297 19.625 1 96.62 104 GLN A CA 1
ATOM 850 C C . GLN A 1 104 ? -15.523 10.477 19.672 1 96.62 104 GLN A C 1
ATOM 852 O O . GLN A 1 104 ? -14.68 10.641 18.797 1 96.62 104 GLN A O 1
ATOM 857 N N . MET A 1 105 ? -15.695 11.273 20.688 1 96.06 105 MET A N 1
ATOM 858 C CA . MET A 1 105 ? -14.789 12.398 20.922 1 96.06 105 MET A CA 1
ATOM 859 C C . MET A 1 105 ? -14.023 12.219 22.219 1 96.06 105 MET A C 1
ATOM 861 O O . MET A 1 105 ? -14.609 11.891 23.25 1 96.06 105 MET A O 1
ATOM 865 N N . VAL A 1 106 ? -12.766 12.336 22.109 1 96.25 106 VAL A N 1
ATOM 866 C CA . VAL A 1 106 ? -11.883 12.305 23.266 1 96.25 106 VAL A CA 1
ATOM 867 C C . VAL A 1 106 ? -11.172 13.648 23.422 1 96.25 106 VAL A C 1
ATOM 869 O O . VAL A 1 106 ? -10.484 14.102 22.5 1 96.25 106 VAL A O 1
ATOM 872 N N . ILE A 1 107 ? -11.383 14.25 24.547 1 95.62 107 ILE A N 1
ATOM 873 C CA . ILE A 1 107 ? -10.727 15.516 24.828 1 95.62 107 ILE A CA 1
ATOM 874 C C . ILE A 1 107 ? -9.477 15.273 25.656 1 95.62 107 ILE A C 1
ATOM 876 O O . ILE A 1 107 ? -9.539 14.672 26.734 1 95.62 107 ILE A O 1
ATOM 880 N N . LEU A 1 108 ? -8.352 15.688 25.172 1 93.5 108 LEU A N 1
ATOM 881 C CA . LEU A 1 108 ? -7.059 15.539 25.844 1 93.5 108 LEU A CA 1
ATOM 882 C C . LEU A 1 108 ? -6.473 16.906 26.188 1 93.5 108 LEU A C 1
ATOM 884 O O . LEU A 1 108 ? -6.07 17.656 25.312 1 93.5 108 LEU A O 1
ATOM 888 N N . GLU A 1 109 ? -6.406 17.125 27.453 1 91.19 109 GLU A N 1
ATOM 889 C CA . GLU A 1 109 ? -5.918 18.422 27.906 1 91.19 109 GLU A CA 1
ATOM 890 C C . GLU A 1 109 ? -4.402 18.531 27.734 1 91.19 109 GLU A C 1
ATOM 892 O O . GLU A 1 109 ? -3.674 17.609 28.078 1 91.19 109 GLU A O 1
ATOM 897 N N . THR A 1 110 ? -4.066 19.609 27.109 1 84.12 110 THR A N 1
ATOM 898 C CA . THR A 1 110 ? -2.646 19.891 26.906 1 84.12 110 THR A CA 1
ATOM 899 C C . THR A 1 110 ? -2.311 21.328 27.281 1 84.12 110 THR A C 1
ATOM 901 O O . THR A 1 110 ? -3.207 22.141 27.516 1 84.12 110 THR A O 1
ATOM 904 N N . GLN A 1 111 ? -1.042 21.531 27.641 1 75.06 111 GLN A N 1
ATOM 905 C CA . GLN A 1 111 ? -0.614 22.891 27.969 1 75.06 111 GLN A CA 1
ATOM 906 C C . GLN A 1 111 ? -0.37 23.703 26.703 1 75.06 111 GLN A C 1
ATOM 908 O O . GLN A 1 111 ? 0.025 23.141 25.672 1 75.06 111 GLN A O 1
ATOM 913 N N . ALA A 1 112 ? -0.961 24.938 26.766 1 63.12 112 ALA A N 1
ATOM 914 C CA . ALA A 1 112 ? -0.65 25.812 25.641 1 63.12 112 ALA A CA 1
ATOM 915 C C . ALA A 1 112 ? 0.849 26.094 25.547 1 63.12 112 ALA A C 1
ATOM 917 O O . ALA A 1 112 ? 1.529 26.172 26.578 1 63.12 112 ALA A O 1
ATOM 918 N N . SER A 1 113 ? 1.427 25.688 24.469 1 57.59 113 SER A N 1
ATOM 919 C CA . SER A 1 113 ? 2.836 26.047 24.328 1 57.59 113 SER A CA 1
ATOM 920 C C . SER A 1 113 ? 3.008 27.531 24.016 1 57.59 113 SER A C 1
ATOM 922 O O . SER A 1 113 ? 2.188 28.125 23.312 1 57.59 113 SER A O 1
ATOM 924 N N . ALA A 1 114 ? 3.721 28.266 24.75 1 51.59 114 ALA A N 1
ATOM 925 C CA . ALA A 1 114 ? 3.934 29.719 24.656 1 51.59 114 ALA A CA 1
ATOM 926 C C . ALA A 1 114 ? 4.551 30.094 23.312 1 51.59 114 ALA A C 1
ATOM 928 O O . ALA A 1 114 ? 4.5 31.25 22.906 1 51.59 114 ALA A O 1
ATOM 929 N N . HIS A 1 115 ? 5.309 29.188 22.625 1 51.16 115 HIS A N 1
ATOM 930 C CA . HIS A 1 115 ? 5.957 29.641 21.391 1 51.16 115 HIS A CA 1
ATOM 931 C C . HIS A 1 115 ? 5.504 28.812 20.188 1 51.16 115 HIS A C 1
ATOM 933 O O . HIS A 1 115 ? 5.383 27.594 20.281 1 51.16 115 HIS A O 1
ATOM 939 N N . PRO A 1 116 ? 5.062 29.688 19.125 1 49.75 116 PRO A N 1
ATOM 940 C CA . PRO A 1 116 ? 4.562 29.062 17.906 1 49.75 116 PRO A CA 1
ATOM 941 C C . PRO A 1 116 ? 5.422 27.891 17.453 1 49.75 116 PRO A C 1
ATOM 943 O O . PRO A 1 116 ? 4.891 26.859 17.031 1 49.75 116 PRO A O 1
ATOM 946 N N . TRP A 1 117 ? 6.859 28.094 17.328 1 50.03 117 TRP A N 1
ATOM 947 C CA . TRP A 1 117 ? 7.777 27.016 16.984 1 50.03 117 TRP A CA 1
ATOM 948 C C . TRP A 1 117 ? 7.539 25.797 17.875 1 50.03 117 TRP A C 1
ATOM 950 O O . TRP A 1 117 ? 7.59 24.656 17.406 1 50.03 117 TRP A O 1
ATOM 960 N N . ASN A 1 118 ? 7.066 26.234 18.969 1 56.47 118 ASN A N 1
ATOM 961 C CA . ASN A 1 118 ? 6.902 25.25 20.031 1 56.47 118 ASN A CA 1
ATOM 962 C C . ASN A 1 118 ? 5.605 24.453 19.859 1 56.47 118 ASN A C 1
ATOM 964 O O . ASN A 1 118 ? 5.543 23.281 20.219 1 56.47 118 ASN A O 1
ATOM 968 N N . THR A 1 119 ? 4.926 25.219 18.984 1 67.88 119 THR A N 1
ATOM 969 C CA . THR A 1 119 ? 3.633 24.562 18.844 1 67.88 119 THR A CA 1
ATOM 970 C C . THR A 1 119 ? 3.748 23.328 17.938 1 67.88 119 THR A C 1
ATOM 972 O O . THR A 1 119 ? 3.229 22.266 18.266 1 67.88 119 THR A O 1
ATOM 975 N N . TYR A 1 120 ? 4.566 23.547 16.844 1 73.69 120 TYR A N 1
ATOM 976 C CA . TYR A 1 120 ? 4.707 22.406 15.938 1 73.69 120 TYR A CA 1
ATOM 977 C C . TYR A 1 120 ? 5.465 21.266 16.609 1 73.69 120 TYR A C 1
ATOM 979 O O . TYR A 1 120 ? 5.062 20.109 16.5 1 73.69 120 TYR A O 1
ATOM 987 N N . ILE A 1 121 ? 6.531 21.656 17.266 1 75.5 121 ILE A N 1
ATOM 988 C CA . ILE A 1 121 ? 7.348 20.656 17.938 1 75.5 121 ILE A CA 1
ATOM 989 C C . ILE A 1 121 ? 6.5 19.891 18.953 1 75.5 121 ILE A C 1
ATOM 991 O O . ILE A 1 121 ? 6.555 18.672 19.031 1 75.5 121 ILE A O 1
ATOM 995 N N . TYR A 1 122 ? 5.863 20.734 19.562 1 81.88 122 TYR A N 1
ATOM 996 C CA . TYR A 1 122 ? 5.027 20.156 20.609 1 81.88 122 TYR A CA 1
ATOM 997 C C . TYR A 1 122 ? 3.992 19.219 20.016 1 81.88 122 TYR A C 1
ATOM 999 O O . TYR A 1 122 ? 3.771 18.125 20.547 1 81.88 122 TYR A O 1
ATOM 1007 N N . ARG A 1 123 ? 3.492 19.578 18.938 1 89.19 123 ARG A N 1
ATOM 1008 C CA . ARG A 1 123 ? 2.473 18.734 18.297 1 89.19 123 ARG A CA 1
ATOM 1009 C C . ARG A 1 123 ? 3.049 17.391 17.875 1 89.19 123 ARG A C 1
ATOM 1011 O O . ARG A 1 123 ? 2.451 16.344 18.141 1 89.19 123 ARG A O 1
ATOM 1018 N N . MET A 1 124 ? 4.242 17.422 17.25 1 92.88 124 MET A N 1
ATOM 1019 C CA . MET A 1 124 ? 4.871 16.188 16.781 1 92.88 124 MET A CA 1
ATOM 1020 C C . MET A 1 124 ? 5.242 15.297 17.953 1 92.88 124 MET A C 1
ATOM 1022 O O . MET A 1 124 ? 5.078 14.078 17.891 1 92.88 124 MET A O 1
ATOM 1026 N N . GLU A 1 125 ? 5.695 15.938 19 1 91.06 125 GLU A N 1
ATOM 1027 C CA . GLU A 1 125 ? 6.051 15.188 20.203 1 91.06 125 GLU A CA 1
ATOM 1028 C C . GLU A 1 125 ? 4.828 14.5 20.797 1 91.06 125 GLU A C 1
ATOM 1030 O O . GLU A 1 125 ? 4.883 13.312 21.141 1 91.06 125 GLU A O 1
ATOM 1035 N N . VAL A 1 126 ? 3.793 15.258 20.938 1 92.38 126 VAL A N 1
ATOM 1036 C CA . VAL A 1 126 ? 2.572 14.758 21.562 1 92.38 126 VAL A CA 1
ATOM 1037 C C . VAL A 1 126 ? 1.995 13.617 20.719 1 92.38 126 VAL A C 1
ATOM 1039 O O . VAL A 1 126 ? 1.635 12.57 21.266 1 92.38 126 VAL A O 1
ATOM 1042 N N . ILE A 1 127 ? 1.92 13.812 19.422 1 95.44 127 ILE A N 1
ATOM 1043 C CA . ILE A 1 127 ? 1.382 12.766 18.547 1 95.44 127 ILE A CA 1
ATOM 1044 C C . ILE A 1 127 ? 2.238 11.508 18.656 1 95.44 127 ILE A C 1
ATOM 1046 O O . ILE A 1 127 ? 1.712 10.398 18.781 1 95.44 127 ILE A O 1
ATOM 1050 N N . SER A 1 128 ? 3.574 11.695 18.609 1 95.5 128 SER A N 1
ATOM 1051 C CA . SER A 1 128 ? 4.488 10.57 18.719 1 95.5 128 SER A CA 1
ATOM 1052 C C . SER A 1 128 ? 4.25 9.797 20.016 1 95.5 128 SER A C 1
ATOM 1054 O O . SER A 1 128 ? 4.078 8.578 20 1 95.5 128 SER A O 1
ATOM 1056 N N . TYR A 1 129 ? 4.203 10.531 21.062 1 93.69 129 TYR A N 1
ATOM 1057 C CA . TYR A 1 129 ? 4.039 9.93 22.391 1 93.69 129 TYR A CA 1
ATOM 1058 C C . TYR A 1 129 ? 2.709 9.195 22.5 1 93.69 129 TYR A C 1
ATOM 1060 O O . TYR A 1 129 ? 2.668 8.023 22.875 1 93.69 129 TYR A O 1
ATOM 1068 N N . PHE A 1 130 ? 1.634 9.805 22.156 1 95.62 130 PHE A N 1
ATOM 1069 C CA . PHE A 1 130 ? 0.306 9.227 22.312 1 95.62 130 PHE A CA 1
ATOM 1070 C C . PHE A 1 130 ? 0.087 8.086 21.328 1 95.62 130 PHE A C 1
ATOM 1072 O O . PHE A 1 130 ? -0.711 7.184 21.578 1 95.62 130 PHE A O 1
ATOM 1079 N N . SER A 1 131 ? 0.735 8.141 20.141 1 96.19 131 SER A N 1
ATOM 1080 C CA . SER A 1 131 ? 0.648 7.031 19.203 1 96.19 131 SER A CA 1
ATOM 1081 C C . SER A 1 131 ? 1.095 5.723 19.844 1 96.19 131 SER A C 1
ATOM 1083 O O . SER A 1 131 ? 0.436 4.691 19.688 1 96.19 131 SER A O 1
ATOM 1085 N N . GLN A 1 132 ? 2.141 5.754 20.531 1 94 132 GLN A N 1
ATOM 1086 C CA . GLN A 1 132 ? 2.678 4.559 21.172 1 94 132 GLN A CA 1
ATOM 1087 C C . GLN A 1 132 ? 1.89 4.215 22.438 1 94 132 GLN A C 1
ATOM 1089 O O . GLN A 1 132 ? 1.6 3.045 22.688 1 94 132 GLN A O 1
ATOM 1094 N N . GLN A 1 133 ? 1.451 5.207 23.156 1 93.88 133 GLN A N 1
ATOM 1095 C CA . GLN A 1 133 ? 0.894 4.988 24.484 1 93.88 133 GLN A CA 1
ATOM 1096 C C . GLN A 1 133 ? -0.599 4.676 24.406 1 93.88 133 GLN A C 1
ATOM 1098 O O . GLN A 1 133 ? -1.13 3.957 25.266 1 93.88 133 GLN A O 1
ATOM 1103 N N . ARG A 1 134 ? -1.231 5.219 23.406 1 95.81 134 ARG A N 1
ATOM 1104 C CA . ARG A 1 134 ? -2.688 5.145 23.453 1 95.81 134 ARG A CA 1
ATOM 1105 C C . ARG A 1 134 ? -3.256 4.809 22.078 1 95.81 134 ARG A C 1
ATOM 1107 O O . ARG A 1 134 ? -3.951 3.803 21.906 1 95.81 134 ARG A O 1
ATOM 1114 N N . PHE A 1 135 ? -2.953 5.555 21.078 1 97.94 135 PHE A N 1
ATOM 1115 C CA . PHE A 1 135 ? -3.611 5.457 19.781 1 97.94 135 PHE A CA 1
ATOM 1116 C C . PHE A 1 135 ? -3.459 4.059 19.188 1 97.94 135 PHE A C 1
ATOM 1118 O O . PHE A 1 135 ? -4.402 3.516 18.609 1 97.94 135 PHE A O 1
ATOM 1125 N N . ALA A 1 136 ? -2.27 3.461 19.328 1 97.12 136 ALA A N 1
ATOM 1126 C CA . ALA A 1 136 ? -1.981 2.152 18.75 1 97.12 136 ALA A CA 1
ATOM 1127 C C . ALA A 1 136 ? -2.936 1.091 19.281 1 97.12 136 ALA A C 1
ATOM 1129 O O . ALA A 1 136 ? -3.193 0.083 18.625 1 97.12 136 ALA A O 1
ATOM 1130 N N . LYS A 1 137 ? -3.494 1.268 20.438 1 97.25 137 LYS A N 1
ATOM 1131 C CA . LYS A 1 137 ? -4.402 0.317 21.078 1 97.25 137 LYS A CA 1
ATOM 1132 C C . LYS A 1 137 ? -5.855 0.647 20.75 1 97.25 137 LYS A C 1
ATOM 1134 O O . LYS A 1 137 ? -6.75 -0.169 20.984 1 97.25 137 LYS A O 1
ATOM 1139 N N . GLU A 1 138 ? -6.094 1.818 20.188 1 97.94 138 GLU A N 1
ATOM 1140 C CA . GLU A 1 138 ? -7.473 2.287 20.078 1 97.94 138 GLU A CA 1
ATOM 1141 C C . GLU A 1 138 ? -7.93 2.342 18.625 1 97.94 138 GLU A C 1
ATOM 1143 O O . GLU A 1 138 ? -9.117 2.17 18.328 1 97.94 138 GLU A O 1
ATOM 1148 N N . VAL A 1 139 ? -6.953 2.639 17.75 1 98.5 139 VAL A N 1
ATOM 1149 C CA . VAL A 1 139 ? -7.359 2.826 16.359 1 98.5 139 VAL A CA 1
ATOM 1150 C C . VAL A 1 139 ? -6.324 2.197 15.422 1 98.5 139 VAL A C 1
ATOM 1152 O O . VAL A 1 139 ? -5.191 1.934 15.836 1 98.5 139 VAL A O 1
ATOM 1155 N N . ASP A 1 140 ? -6.691 1.981 14.164 1 97.88 140 ASP A N 1
ATOM 1156 C CA . ASP A 1 140 ? -5.82 1.383 13.156 1 97.88 140 ASP A CA 1
ATOM 1157 C C . ASP A 1 140 ? -5.047 2.455 12.391 1 97.88 140 ASP A C 1
ATOM 1159 O O . ASP A 1 140 ? -3.883 2.26 12.047 1 97.88 140 ASP A O 1
ATOM 1163 N N . TYR A 1 141 ? -5.715 3.537 12.141 1 98.62 141 TYR A N 1
ATOM 1164 C CA . TYR A 1 141 ? -5.148 4.641 11.375 1 98.62 141 TYR A CA 1
ATOM 1165 C C . TYR A 1 141 ? -5.25 5.949 12.141 1 98.62 141 TYR A C 1
ATOM 1167 O O . TYR A 1 141 ? -6.145 6.121 12.977 1 98.62 141 TYR A O 1
ATOM 1175 N N . LEU A 1 142 ? -4.312 6.812 11.844 1 98.81 142 LEU A N 1
ATOM 1176 C CA . LEU A 1 142 ? -4.32 8.164 12.391 1 98.81 142 LEU A CA 1
ATOM 1177 C C . LEU A 1 142 ? -4.254 9.203 11.273 1 98.81 142 LEU A C 1
ATOM 1179 O O . LEU A 1 142 ? -3.449 9.07 10.344 1 98.81 142 LEU A O 1
ATOM 1183 N N . VAL A 1 143 ? -5.125 10.109 11.344 1 98.56 143 VAL A N 1
ATOM 1184 C CA . VAL A 1 143 ? -5.094 11.273 10.469 1 98.56 143 VAL A CA 1
ATOM 1185 C C . VAL A 1 143 ? -4.863 12.539 11.297 1 98.56 143 VAL A C 1
ATOM 1187 O O . VAL A 1 143 ? -5.57 12.781 12.273 1 98.56 143 VAL A O 1
ATOM 1190 N N . CYS A 1 144 ? -3.852 13.281 10.961 1 97.19 144 CYS A N 1
ATOM 1191 C CA . CYS A 1 144 ? -3.514 14.523 11.633 1 97.19 144 CYS A CA 1
ATOM 1192 C C . CYS A 1 144 ? -3.893 15.727 10.773 1 97.19 144 CYS A C 1
ATOM 1194 O O . CYS A 1 144 ? -3.49 15.82 9.609 1 97.19 144 CYS A O 1
ATOM 1196 N N . ALA A 1 145 ? -4.645 16.609 11.383 1 95.31 145 ALA A N 1
ATOM 1197 C CA . ALA A 1 145 ? -5.121 17.781 10.641 1 95.31 145 ALA A CA 1
ATOM 1198 C C . ALA A 1 145 ? -4.988 19.047 11.477 1 95.31 145 ALA A C 1
ATOM 1200 O O . ALA A 1 145 ? -5.133 19.016 12.703 1 95.31 145 ALA A O 1
ATOM 1201 N N . HIS A 1 146 ? -4.648 20.094 10.734 1 91 146 HIS A N 1
ATOM 1202 C CA . HIS A 1 146 ? -4.762 21.391 11.406 1 91 146 HIS A CA 1
ATOM 1203 C C . HIS A 1 146 ? -6.219 21.734 11.688 1 91 146 HIS A C 1
ATOM 1205 O O . HIS A 1 146 ? -7.105 21.422 10.891 1 91 146 HIS A O 1
ATOM 1211 N N . VAL A 1 147 ? -6.395 22.438 12.734 1 91.88 147 VAL A N 1
ATOM 1212 C CA . VAL A 1 147 ? -7.75 22.719 13.203 1 91.88 147 VAL A CA 1
ATOM 1213 C C . VAL A 1 147 ? -8.414 23.75 12.289 1 91.88 147 VAL A C 1
ATOM 1215 O O . VAL A 1 147 ? -9.641 23.859 12.25 1 91.88 147 VAL A O 1
ATOM 1218 N N . ASN A 1 148 ? -7.645 24.5 11.609 1 87.12 148 ASN A N 1
ATOM 1219 C CA . ASN A 1 148 ? -8.219 25.547 10.758 1 87.12 148 ASN A CA 1
ATOM 1220 C C . ASN A 1 148 ? -8.531 25.016 9.359 1 87.12 148 ASN A C 1
ATOM 1222 O O . ASN A 1 148 ? -8.68 25.781 8.414 1 87.12 148 ASN A O 1
ATOM 1226 N N . ILE A 1 149 ? -8.625 23.719 9.219 1 87.31 149 ILE A N 1
ATOM 1227 C CA . ILE A 1 149 ? -9.109 23.078 8 1 87.31 149 ILE A CA 1
ATOM 1228 C C . ILE A 1 149 ? -10.617 22.859 8.094 1 87.31 149 ILE A C 1
ATOM 1230 O O . ILE A 1 149 ? -11.141 22.547 9.156 1 87.31 149 ILE A O 1
ATOM 1234 N N . VAL A 1 150 ? -11.234 23.125 6.992 1 86.69 150 VAL A N 1
ATOM 1235 C CA . VAL A 1 150 ? -12.664 22.844 6.887 1 86.69 150 VAL A CA 1
ATOM 1236 C C . VAL A 1 150 ? -12.906 21.828 5.777 1 86.69 150 VAL A C 1
ATOM 1238 O O . VAL A 1 150 ? -12.438 21.984 4.652 1 86.69 150 VAL A O 1
ATOM 1241 N N . PHE A 1 151 ? -13.609 20.75 6.133 1 89.62 151 PHE A N 1
ATOM 1242 C CA . PHE A 1 151 ? -14 19.766 5.125 1 89.62 151 PHE A CA 1
ATOM 1243 C C . PHE A 1 151 ? -15.188 20.281 4.305 1 89.62 151 PHE A C 1
ATOM 1245 O O . PHE A 1 151 ? -16.234 20.594 4.859 1 89.62 151 PHE A O 1
ATOM 1252 N N . CYS A 1 152 ? -15.023 20.359 3.025 1 85.69 152 CYS A N 1
ATOM 1253 C CA . CYS A 1 152 ? -16.047 20.938 2.158 1 85.69 152 CYS A CA 1
ATOM 1254 C C . CYS A 1 152 ? -16.75 19.859 1.35 1 85.69 152 CYS A C 1
ATOM 1256 O O . CYS A 1 152 ? -17.828 20.094 0.793 1 85.69 152 CYS A O 1
ATOM 1258 N N . ASN A 1 153 ? -16.141 18.812 1.279 1 87.69 153 ASN A N 1
ATOM 1259 C CA . ASN A 1 153 ? -16.688 17.641 0.602 1 87.69 153 ASN A CA 1
ATOM 1260 C C . ASN A 1 153 ? -16.141 16.344 1.204 1 87.69 153 ASN A C 1
ATOM 1262 O O . ASN A 1 153 ? -15.336 16.375 2.133 1 87.69 153 ASN A O 1
ATOM 1266 N N . SER A 1 154 ? -16.562 15.258 0.669 1 92.06 154 SER A N 1
ATOM 1267 C CA . SER A 1 154 ? -16.266 13.953 1.254 1 92.06 154 SER A CA 1
ATOM 1268 C C . SER A 1 154 ? -14.766 13.664 1.195 1 92.06 154 SER A C 1
ATOM 1270 O O . SER A 1 154 ? -14.148 13.773 0.134 1 92.06 154 SER A O 1
ATOM 1272 N N . VAL A 1 155 ? -14.227 13.453 2.295 1 95.44 155 VAL A N 1
ATOM 1273 C CA . VAL A 1 155 ? -12.891 12.875 2.469 1 95.44 155 VAL A CA 1
ATOM 1274 C C . VAL A 1 155 ? -13.008 11.523 3.158 1 95.44 155 VAL A C 1
ATOM 1276 O O . VAL A 1 155 ? -13.172 11.445 4.379 1 95.44 155 VAL A O 1
ATOM 1279 N N . GLY A 1 156 ? -12.914 10.477 2.393 1 96.94 156 GLY A N 1
ATOM 1280 C CA . GLY A 1 156 ? -13.203 9.141 2.902 1 96.94 156 GLY A CA 1
ATOM 1281 C C . GLY A 1 156 ? -11.977 8.258 2.992 1 96.94 156 GLY A C 1
ATOM 1282 O O . GLY A 1 156 ? -10.867 8.742 3.193 1 96.94 156 GLY A O 1
ATOM 1283 N N . VAL A 1 157 ? -12.188 6.988 2.91 1 97.69 157 VAL A N 1
ATOM 1284 C CA . VAL A 1 157 ? -11.164 5.973 3.168 1 97.69 157 VAL A CA 1
ATOM 1285 C C . VAL A 1 157 ? -10.164 5.945 2.018 1 97.69 157 VAL A C 1
ATOM 1287 O O . VAL A 1 157 ? -9.109 5.309 2.119 1 97.69 157 VAL A O 1
ATOM 1290 N N . GLU A 1 158 ? -10.414 6.734 0.944 1 96.62 158 GLU A N 1
ATOM 1291 C CA . GLU A 1 158 ? -9.469 6.789 -0.172 1 96.62 158 GLU A CA 1
ATOM 1292 C C . GLU A 1 158 ? -8.125 7.352 0.268 1 96.62 158 GLU A C 1
ATOM 1294 O O . GLU A 1 158 ? -7.109 7.141 -0.402 1 96.62 158 GLU A O 1
ATOM 1299 N N . ILE A 1 159 ? -8.094 7.988 1.434 1 97.81 159 ILE A N 1
ATOM 1300 C CA . ILE A 1 159 ? -6.84 8.609 1.831 1 97.81 159 ILE A CA 1
ATOM 1301 C C . ILE A 1 159 ? -6.047 7.648 2.717 1 97.81 159 ILE A C 1
ATOM 1303 O O . ILE A 1 159 ? -4.867 7.879 2.996 1 97.81 159 ILE A O 1
ATOM 1307 N N . LEU A 1 160 ? -6.645 6.598 3.197 1 97.88 160 LEU A N 1
ATOM 1308 C CA . LEU A 1 160 ? -6.012 5.707 4.164 1 97.88 160 LEU A CA 1
ATOM 1309 C C . LEU A 1 160 ? -4.969 4.824 3.49 1 97.88 160 LEU A C 1
ATOM 1311 O O . LEU A 1 160 ? -5.238 4.219 2.449 1 97.88 160 LEU A O 1
ATOM 1315 N N . SER A 1 161 ? -3.836 4.801 3.998 1 97.12 161 SER A N 1
ATOM 1316 C CA . SER A 1 161 ? -2.682 4.016 3.58 1 97.12 161 SER A CA 1
ATOM 1317 C C . SER A 1 161 ? -1.674 3.865 4.715 1 97.12 161 SER A C 1
ATOM 1319 O O . SER A 1 161 ? -1.916 4.332 5.832 1 97.12 161 SER A O 1
ATOM 1321 N N . SER A 1 162 ? -0.598 3.115 4.496 1 96.12 162 SER A N 1
ATOM 1322 C CA . SER A 1 162 ? 0.429 3.02 5.527 1 96.12 162 SER A CA 1
ATOM 1323 C C . SER A 1 162 ? 0.931 4.398 5.938 1 96.12 162 SER A C 1
ATOM 1325 O O . SER A 1 162 ? 1.103 4.676 7.129 1 96.12 162 SER A O 1
ATOM 1327 N N . LEU A 1 163 ? 1.179 5.172 4.977 1 98.12 163 LEU A N 1
ATOM 1328 C CA . LEU A 1 163 ? 1.62 6.551 5.156 1 98.12 163 LEU A CA 1
ATOM 1329 C C . LEU A 1 163 ? 1.182 7.418 3.982 1 98.12 163 LEU A C 1
ATOM 1331 O O . LEU A 1 163 ? 1.423 7.074 2.824 1 98.12 163 LEU A O 1
ATOM 1335 N N . PHE A 1 164 ? 0.478 8.508 4.266 1 98.5 164 PHE A N 1
ATOM 1336 C CA . PHE A 1 164 ? 0.127 9.406 3.166 1 98.5 164 PHE A CA 1
ATOM 1337 C C . PHE A 1 164 ? 0.572 10.828 3.467 1 98.5 164 PHE A C 1
ATOM 1339 O O . PHE A 1 164 ? 0.666 11.227 4.629 1 98.5 164 PHE A O 1
ATOM 1346 N N . GLY A 1 165 ? 0.936 11.531 2.465 1 97.62 165 GLY A N 1
ATOM 1347 C CA . GLY A 1 165 ? 1.202 12.961 2.479 1 97.62 165 GLY A CA 1
ATOM 1348 C C . GLY A 1 165 ? 0.304 13.75 1.541 1 97.62 165 GLY A C 1
ATOM 1349 O O . GLY A 1 165 ? -0.285 13.18 0.619 1 97.62 165 GLY A O 1
ATOM 1350 N N . THR A 1 166 ? 0.194 15 1.851 1 96.06 166 THR A N 1
ATOM 1351 C CA . THR A 1 166 ? -0.646 15.867 1.038 1 96.06 166 THR A CA 1
ATOM 1352 C C . THR A 1 166 ? 0.198 16.922 0.33 1 96.06 166 THR A C 1
ATOM 1354 O O . THR A 1 166 ? 0.992 17.625 0.966 1 96.06 166 THR A O 1
ATOM 1357 N N . LEU A 1 167 ? -0.065 17.016 -0.959 1 91.25 167 LEU A N 1
ATOM 1358 C CA . LEU A 1 167 ? 0.692 18 -1.736 1 91.25 167 LEU A CA 1
ATOM 1359 C C . LEU A 1 167 ? 0.292 19.422 -1.358 1 91.25 167 LEU A C 1
ATOM 1361 O O . LEU A 1 167 ? -0.897 19.734 -1.302 1 91.25 167 LEU A O 1
ATOM 1365 N N . HIS A 1 168 ? 1.316 20.125 -1.115 1 89.94 168 HIS A N 1
ATOM 1366 C CA . HIS A 1 168 ? 1.086 21.531 -0.781 1 89.94 168 HIS A CA 1
ATOM 1367 C C . HIS A 1 168 ? 0.616 22.312 -1.999 1 89.94 168 HIS A C 1
ATOM 1369 O O . HIS A 1 168 ? 1.288 22.328 -3.033 1 89.94 168 HIS A O 1
ATOM 1375 N N . PRO A 1 169 ? -0.466 23.031 -1.937 1 83.81 169 PRO A N 1
ATOM 1376 C CA . PRO A 1 169 ? -1.029 23.703 -3.111 1 83.81 169 PRO A CA 1
ATOM 1377 C C . PRO A 1 169 ? -0.101 24.781 -3.682 1 83.81 169 PRO A C 1
ATOM 1379 O O . PRO A 1 169 ? -0.047 24.969 -4.898 1 83.81 169 PRO A O 1
ATOM 1382 N N . LEU A 1 170 ? 0.678 25.453 -2.867 1 81.38 170 LEU A N 1
ATOM 1383 C CA . LEU A 1 170 ? 1.515 26.562 -3.303 1 81.38 170 LEU A CA 1
ATOM 1384 C C . LEU A 1 170 ? 2.723 26.062 -4.086 1 81.38 170 LEU A C 1
ATOM 1386 O O . LEU A 1 170 ? 3.328 26.812 -4.852 1 81.38 170 LEU A O 1
ATOM 1390 N N . PHE A 1 171 ? 3.07 24.875 -3.84 1 83.81 171 PHE A N 1
ATOM 1391 C CA . PHE A 1 171 ? 4.297 24.359 -4.449 1 83.81 171 PHE A CA 1
ATOM 1392 C C . PHE A 1 171 ? 3.979 23.344 -5.539 1 83.81 171 PHE A C 1
ATOM 1394 O O . PHE A 1 171 ? 4.883 22.828 -6.199 1 83.81 171 PHE A O 1
ATOM 1401 N N . PHE A 1 172 ? 2.725 23.125 -5.715 1 80.75 172 PHE A N 1
ATOM 1402 C CA . PHE A 1 172 ? 2.311 22.125 -6.691 1 80.75 172 PHE A CA 1
ATOM 1403 C C . PHE A 1 172 ? 2.639 22.594 -8.109 1 80.75 172 PHE A C 1
ATOM 1405 O O . PHE A 1 172 ? 2.291 23.703 -8.5 1 80.75 172 PHE A O 1
ATOM 1412 N N . GLY A 1 173 ? 3.391 21.734 -8.789 1 74.12 173 GLY A N 1
ATOM 1413 C CA . GLY A 1 173 ? 3.721 22.031 -10.18 1 74.12 173 GLY A CA 1
ATOM 1414 C C . GLY A 1 173 ? 5.004 22.828 -10.328 1 74.12 173 GLY A C 1
ATOM 1415 O O . GLY A 1 173 ? 5.457 23.078 -11.445 1 74.12 173 GLY A O 1
ATOM 1416 N N . LEU A 1 174 ? 5.578 23.25 -9.242 1 80.5 174 LEU A N 1
ATOM 1417 C CA . LEU A 1 174 ? 6.824 24 -9.297 1 80.5 174 LEU A CA 1
ATOM 1418 C C . LEU A 1 174 ? 8.023 23.062 -9.469 1 80.5 174 LEU A C 1
ATOM 1420 O O . LEU A 1 174 ? 7.98 21.922 -9.023 1 80.5 174 LEU A O 1
ATOM 1424 N N . PRO A 1 175 ? 9.016 23.562 -10.133 1 83.25 175 PRO A N 1
ATOM 1425 C CA . PRO A 1 175 ? 10.234 22.766 -10.234 1 83.25 175 PRO A CA 1
ATOM 1426 C C . PRO A 1 175 ? 10.906 22.547 -8.883 1 83.25 175 PRO A C 1
ATOM 1428 O O . PRO A 1 175 ? 10.719 23.344 -7.957 1 83.25 175 PRO A O 1
ATOM 1431 N N . ARG A 1 176 ? 11.648 21.531 -8.742 1 86.44 176 ARG A N 1
ATOM 1432 C CA . ARG A 1 176 ? 12.305 21.109 -7.508 1 86.44 176 ARG A CA 1
ATOM 1433 C C . ARG A 1 176 ? 13.078 22.25 -6.875 1 86.44 176 ARG A C 1
ATOM 1435 O O . ARG A 1 176 ? 13.047 22.438 -5.656 1 86.44 176 ARG A O 1
ATOM 1442 N N . LYS A 1 177 ? 13.734 23.031 -7.723 1 85.19 177 LYS A N 1
ATOM 1443 C CA . LYS A 1 177 ? 14.57 24.125 -7.234 1 85.19 177 LYS A CA 1
ATOM 1444 C C . LYS A 1 177 ? 13.727 25.203 -6.551 1 85.19 177 LYS A C 1
ATOM 1446 O O . LYS A 1 177 ? 14.242 26 -5.758 1 85.19 177 LYS A O 1
ATOM 1451 N N . SER A 1 178 ? 12.469 25.219 -6.82 1 88.88 178 SER A N 1
ATOM 1452 C CA . SER A 1 178 ? 11.586 26.234 -6.277 1 88.88 178 SER A CA 1
ATOM 1453 C C . SER A 1 178 ? 10.852 25.734 -5.039 1 88.88 178 SER A C 1
ATOM 1455 O O . SER A 1 178 ? 10.094 26.484 -4.41 1 88.88 178 SER A O 1
ATOM 1457 N N . LEU A 1 179 ? 11.078 24.516 -4.703 1 91.19 179 LEU A N 1
ATOM 1458 C CA . LEU A 1 179 ? 10.438 23.969 -3.514 1 91.19 179 LEU A CA 1
ATOM 1459 C C . LEU A 1 179 ? 11.141 24.438 -2.248 1 91.19 179 LEU A C 1
ATOM 1461 O O . LEU A 1 179 ? 12.359 24.625 -2.246 1 91.19 179 LEU A O 1
ATOM 1465 N N . ALA A 1 180 ? 10.445 24.625 -1.163 1 93.06 180 ALA A N 1
ATOM 1466 C CA . ALA A 1 180 ? 10.945 25.266 0.05 1 93.06 180 ALA A CA 1
ATOM 1467 C C . ALA A 1 180 ? 11.648 24.266 0.953 1 93.06 180 ALA A C 1
ATOM 1469 O O . ALA A 1 180 ? 11.438 24.25 2.168 1 93.06 180 ALA A O 1
ATOM 1470 N N . TYR A 1 181 ? 12.445 23.406 0.361 1 95.06 181 TYR A N 1
ATOM 1471 C CA . TYR A 1 181 ? 13.258 22.469 1.146 1 95.06 181 TYR A CA 1
ATOM 1472 C C . TYR A 1 181 ? 14.266 23.219 2.01 1 95.06 181 TYR A C 1
ATOM 1474 O O . TYR A 1 181 ? 14.703 24.312 1.652 1 95.06 181 TYR A O 1
ATOM 1482 N N . GLU A 1 182 ? 14.562 22.656 3.217 1 95.94 182 GLU A N 1
ATOM 1483 C CA . GLU A 1 182 ? 15.656 23.188 4.027 1 95.94 182 GLU A CA 1
ATOM 1484 C C . GLU A 1 182 ? 17 22.922 3.359 1 95.94 182 GLU A C 1
ATOM 1486 O O . GLU A 1 182 ? 17.344 21.781 3.064 1 95.94 182 GLU A O 1
ATOM 1491 N N . ARG A 1 183 ? 17.766 24.062 3.139 1 94.62 183 ARG A N 1
ATOM 1492 C CA . ARG A 1 183 ? 18.984 23.938 2.354 1 94.62 183 ARG A CA 1
ATOM 1493 C C . ARG A 1 183 ? 20.219 24.156 3.225 1 94.62 183 ARG A C 1
ATOM 1495 O O . ARG A 1 183 ? 21.344 24.125 2.73 1 94.62 183 ARG A O 1
ATOM 1502 N N . GLN A 1 184 ? 20.031 24.328 4.496 1 95.06 184 GLN A N 1
ATOM 1503 C CA . GLN A 1 184 ? 21.156 24.391 5.418 1 95.06 184 GLN A CA 1
ATOM 1504 C C . GLN A 1 184 ? 21.734 23 5.691 1 95.06 184 GLN A C 1
ATOM 1506 O O . GLN A 1 184 ? 21.078 22.172 6.324 1 95.06 184 GLN A O 1
ATOM 1511 N N . PRO A 1 185 ? 22.938 22.766 5.344 1 94.88 185 PRO A N 1
ATOM 1512 C CA . PRO A 1 185 ? 23.484 21.406 5.426 1 94.88 185 PRO A CA 1
ATOM 1513 C C . PRO A 1 185 ? 23.625 20.906 6.863 1 94.88 185 PRO A C 1
ATOM 1515 O O . PRO A 1 185 ? 23.625 19.703 7.105 1 94.88 185 PRO A O 1
ATOM 1518 N N . GLN A 1 186 ? 23.703 21.781 7.844 1 95.88 186 GLN A N 1
ATOM 1519 C CA . GLN A 1 186 ? 23.891 21.375 9.234 1 95.88 186 GLN A CA 1
ATOM 1520 C C . GLN A 1 186 ? 22.562 20.938 9.852 1 95.88 186 GLN A C 1
ATOM 1522 O O . GLN A 1 186 ? 22.547 20.297 10.906 1 95.88 186 GLN A O 1
ATOM 1527 N N . SER A 1 187 ? 21.484 21.312 9.242 1 96.81 187 SER A N 1
ATOM 1528 C CA . SER A 1 187 ? 20.172 20.984 9.773 1 96.81 187 SER A CA 1
ATOM 1529 C C . SER A 1 187 ? 19.828 19.516 9.555 1 96.81 187 SER A C 1
ATOM 1531 O O . SER A 1 187 ? 20.203 18.938 8.531 1 96.81 187 SER A O 1
ATOM 1533 N N . GLN A 1 188 ? 19.094 18.938 10.508 1 96.5 188 GLN A N 1
ATOM 1534 C CA . GLN A 1 188 ? 18.578 17.578 10.367 1 96.5 188 GLN A CA 1
ATOM 1535 C C . GLN A 1 188 ? 17.516 17.5 9.266 1 96.5 188 GLN A C 1
ATOM 1537 O O . GLN A 1 188 ? 17.188 16.406 8.805 1 96.5 188 GLN A O 1
ATOM 1542 N N . ALA A 1 189 ? 17.031 18.609 8.789 1 96.44 189 ALA A N 1
ATOM 1543 C CA . ALA A 1 189 ? 15.984 18.641 7.777 1 96.44 189 ALA A CA 1
ATOM 1544 C C . ALA A 1 189 ? 16.562 18.938 6.398 1 96.44 189 ALA A C 1
ATOM 1546 O O . ALA A 1 189 ? 15.82 19.109 5.426 1 96.44 189 ALA A O 1
ATOM 1547 N N . TYR A 1 190 ? 17.859 18.953 6.297 1 96.88 190 TYR A N 1
ATOM 1548 C CA . TYR A 1 190 ? 18.547 19.344 5.082 1 96.88 190 TYR A CA 1
ATOM 1549 C C . TYR A 1 190 ? 18.172 18.438 3.916 1 96.88 190 TYR A C 1
ATOM 1551 O O . TYR A 1 190 ? 18.188 17.219 4.047 1 96.88 190 TYR A O 1
ATOM 1559 N N . ILE A 1 191 ? 17.781 19 2.744 1 95.5 191 ILE A N 1
ATOM 1560 C CA . ILE A 1 191 ? 17.625 18.328 1.456 1 95.5 191 ILE A CA 1
ATOM 1561 C C . ILE A 1 191 ? 18.453 19.047 0.394 1 95.5 191 ILE A C 1
ATOM 1563 O O . ILE A 1 191 ? 18.25 20.25 0.147 1 95.5 191 ILE A O 1
ATOM 1567 N N . SER A 1 192 ? 19.328 18.359 -0.196 1 93.88 192 SER A N 1
ATOM 1568 C CA . SER A 1 192 ? 20.234 18.969 -1.154 1 93.88 192 SER A CA 1
ATOM 1569 C C . SER A 1 192 ? 19.5 19.453 -2.395 1 93.88 192 SER A C 1
ATOM 1571 O O . SER A 1 192 ? 18.359 19.047 -2.646 1 93.88 192 SER A O 1
ATOM 1573 N N . GLU A 1 193 ? 20.141 20.281 -3.164 1 89.94 193 GLU A N 1
ATOM 1574 C CA . GLU A 1 193 ? 19.562 20.859 -4.367 1 89.94 193 GLU A CA 1
ATOM 1575 C C . GLU A 1 193 ? 19.281 19.797 -5.422 1 89.94 193 GLU A C 1
ATOM 1577 O O . GLU A 1 193 ? 18.438 19.984 -6.293 1 89.94 193 GLU A O 1
ATOM 1582 N N . ASN A 1 194 ? 19.953 18.719 -5.324 1 88.75 194 ASN A N 1
ATOM 1583 C CA . ASN A 1 194 ? 19.828 17.656 -6.332 1 88.75 194 ASN A CA 1
ATOM 1584 C C . ASN A 1 194 ? 18.828 16.594 -5.902 1 88.75 194 ASN A C 1
ATOM 1586 O O . ASN A 1 194 ? 18.641 15.602 -6.609 1 88.75 194 ASN A O 1
ATOM 1590 N N . GLU A 1 195 ? 18.219 16.828 -4.77 1 90.69 195 GLU A N 1
ATOM 1591 C CA . GLU A 1 195 ? 17.25 15.859 -4.262 1 90.69 195 GLU A CA 1
ATOM 1592 C C . GLU A 1 195 ? 15.875 16.5 -4.09 1 90.69 195 GLU A C 1
ATOM 1594 O O . GLU A 1 195 ? 15.766 17.734 -4.004 1 90.69 195 GLU A O 1
ATOM 1599 N N . GLY A 1 196 ? 14.875 15.617 -4.195 1 91 196 GLY A N 1
ATOM 1600 C CA . GLY A 1 196 ? 13.516 16.078 -3.986 1 91 196 GLY A CA 1
ATOM 1601 C C . GLY A 1 196 ? 12.508 15.406 -4.898 1 91 196 GLY A C 1
ATOM 1602 O O . GLY A 1 196 ? 12.875 14.875 -5.949 1 91 196 GLY A O 1
ATOM 1603 N N . ASP A 1 197 ? 11.297 15.422 -4.496 1 89.88 197 ASP A N 1
ATOM 1604 C CA . ASP A 1 197 ? 10.195 14.945 -5.32 1 89.88 197 ASP A CA 1
ATOM 1605 C C . ASP A 1 197 ? 9 15.891 -5.234 1 89.88 197 ASP A C 1
ATOM 1607 O O . ASP A 1 197 ? 8.844 16.781 -6.078 1 89.88 197 ASP A O 1
ATOM 1611 N N . PHE A 1 198 ? 8.234 15.836 -4.105 1 92.19 198 PHE A N 1
ATOM 1612 C CA . PHE A 1 198 ? 7.117 16.75 -3.877 1 92.19 198 PHE A CA 1
ATOM 1613 C C . PHE A 1 198 ? 7.336 17.562 -2.607 1 92.19 198 PHE A C 1
ATOM 1615 O O . PHE A 1 198 ? 8.258 17.297 -1.841 1 92.19 198 PHE A O 1
ATOM 1622 N N . TYR A 1 199 ? 6.574 18.578 -2.545 1 93.25 199 TYR A N 1
ATOM 1623 C CA . TYR A 1 199 ? 6.516 19.297 -1.28 1 93.25 199 TYR A CA 1
ATOM 1624 C C . TYR A 1 199 ? 5.191 19.047 -0.569 1 93.25 199 TYR A C 1
ATOM 1626 O O . TYR A 1 199 ? 4.125 19.391 -1.085 1 93.25 199 TYR A O 1
ATOM 1634 N N . TYR A 1 200 ? 5.316 18.453 0.604 1 95.56 200 TYR A N 1
ATOM 1635 C CA . TYR A 1 200 ? 4.137 18.016 1.341 1 95.56 200 TYR A CA 1
ATOM 1636 C C . TYR A 1 200 ? 3.752 19.031 2.412 1 95.56 200 TYR A C 1
ATOM 1638 O O . TYR A 1 200 ? 4.621 19.609 3.062 1 95.56 200 TYR A O 1
ATOM 1646 N N . SER A 1 201 ? 2.463 19.141 2.557 1 92.31 201 SER A N 1
ATOM 1647 C CA . SER A 1 201 ? 1.923 20.016 3.598 1 92.31 201 SER A CA 1
ATOM 1648 C C . SER A 1 201 ? 1.972 19.328 4.961 1 92.31 201 SER A C 1
ATOM 1650 O O . SER A 1 201 ? 1.755 18.125 5.07 1 92.31 201 SER A O 1
ATOM 1652 N N . GLY A 1 202 ? 2.215 20.125 5.961 1 92 202 GLY A N 1
ATOM 1653 C CA . GLY A 1 202 ? 2.17 19.609 7.32 1 92 202 GLY A CA 1
ATOM 1654 C C . GLY A 1 202 ? 0.782 19.672 7.934 1 92 202 GLY A C 1
ATOM 1655 O O . GLY A 1 202 ? 0.572 19.188 9.047 1 92 202 GLY A O 1
ATOM 1656 N N . ALA A 1 203 ? -0.189 20.156 7.199 1 90.75 203 ALA A N 1
ATOM 1657 C CA . ALA A 1 203 ? -1.511 20.422 7.758 1 90.75 203 ALA A CA 1
ATOM 1658 C C . ALA A 1 203 ? -2.396 19.172 7.699 1 90.75 203 ALA A C 1
ATOM 1660 O O . ALA A 1 203 ? -3.432 19.109 8.367 1 90.75 203 ALA A O 1
ATOM 1661 N N . PHE A 1 204 ? -1.99 18.266 6.898 1 95 204 PHE A N 1
ATOM 1662 C CA . PHE A 1 204 ? -2.855 17.109 6.691 1 95 204 PHE A CA 1
ATOM 1663 C C . PHE A 1 204 ? -2.039 15.898 6.273 1 95 204 PHE A C 1
ATOM 1665 O O . PHE A 1 204 ? -1.568 15.82 5.137 1 95 204 PHE A O 1
ATOM 1672 N N . PHE A 1 205 ? -1.772 14.961 7.129 1 97.5 205 PHE A N 1
ATOM 1673 C CA . PHE A 1 205 ? -1.014 13.742 6.879 1 97.5 205 PHE A CA 1
ATOM 1674 C C . PHE A 1 205 ? -1.475 12.617 7.797 1 97.5 205 PHE A C 1
ATOM 1676 O O . PHE A 1 205 ? -2.271 12.844 8.711 1 97.5 205 PHE A O 1
ATOM 1683 N N . GLY A 1 206 ? -1.08 11.453 7.535 1 98.56 206 GLY A N 1
ATOM 1684 C CA . GLY A 1 206 ? -1.491 10.336 8.375 1 98.56 206 GLY A CA 1
ATOM 1685 C C . GLY A 1 206 ? -1.08 8.992 7.82 1 98.56 206 GLY A C 1
ATOM 1686 O O . GLY A 1 206 ? -0.169 8.898 6.996 1 98.56 206 GLY A O 1
ATOM 1687 N N . GLY A 1 207 ? -1.684 7.973 8.406 1 98.56 207 GLY A N 1
ATOM 1688 C CA . GLY A 1 207 ? -1.39 6.59 8.07 1 98.56 207 GLY A CA 1
ATOM 1689 C C . GLY A 1 207 ? -1.682 5.625 9.203 1 98.56 207 GLY A C 1
ATOM 1690 O O . GLY A 1 207 ? -2.5 5.918 10.078 1 98.56 207 GLY A O 1
ATOM 1691 N N . LYS A 1 208 ? -1.089 4.469 9.039 1 98 208 LYS A N 1
ATOM 1692 C CA . LYS A 1 208 ? -1.134 3.564 10.18 1 98 208 LYS A CA 1
ATOM 1693 C C . LYS A 1 208 ? -0.482 4.199 11.406 1 98 208 LYS A C 1
ATOM 1695 O O . LYS A 1 208 ? 0.511 4.918 11.289 1 98 208 LYS A O 1
ATOM 1700 N N . VAL A 1 209 ? -0.968 3.842 12.57 1 98.56 209 VAL A N 1
ATOM 1701 C CA . VAL A 1 209 ? -0.564 4.52 13.797 1 98.56 209 VAL A CA 1
ATOM 1702 C C . VAL A 1 209 ? 0.948 4.406 13.977 1 98.56 209 VAL A C 1
ATOM 1704 O O . VAL A 1 209 ? 1.615 5.391 14.297 1 98.56 209 VAL A O 1
ATOM 1707 N N . LEU A 1 210 ? 1.5 3.297 13.695 1 96.94 210 LEU A N 1
ATOM 1708 C CA . LEU A 1 210 ? 2.928 3.088 13.898 1 96.94 210 LEU A CA 1
ATOM 1709 C C . LEU A 1 210 ? 3.746 3.932 12.93 1 96.94 210 LEU A C 1
ATOM 1711 O O . LEU A 1 210 ? 4.816 4.434 13.281 1 96.94 210 LEU A O 1
ATOM 1715 N N . GLU A 1 211 ? 3.236 4.062 11.719 1 97.44 211 GLU A N 1
ATOM 1716 C CA . GLU A 1 211 ? 3.936 4.879 10.727 1 97.44 211 GLU A CA 1
ATOM 1717 C C . GLU A 1 211 ? 3.873 6.359 11.094 1 97.44 211 GLU A C 1
ATOM 1719 O O . GLU A 1 211 ? 4.844 7.094 10.898 1 97.44 211 GLU A O 1
ATOM 1724 N N . VAL A 1 212 ? 2.773 6.75 11.609 1 98.44 212 VAL A N 1
ATOM 1725 C CA . VAL A 1 212 ? 2.65 8.133 12.07 1 98.44 212 VAL A CA 1
ATOM 1726 C C . VAL A 1 212 ? 3.574 8.359 13.266 1 98.44 212 VAL A C 1
ATOM 1728 O O . VAL A 1 212 ? 4.195 9.414 13.383 1 98.44 212 VAL A O 1
ATOM 1731 N N . HIS A 1 213 ? 3.66 7.379 14.133 1 98.38 213 HIS A N 1
ATOM 1732 C CA . HIS A 1 213 ? 4.59 7.457 15.25 1 98.38 213 HIS A CA 1
ATOM 1733 C C . HIS A 1 213 ? 6.02 7.68 14.766 1 98.38 213 HIS A C 1
ATOM 1735 O O . HIS A 1 213 ? 6.715 8.57 15.258 1 98.38 213 HIS A O 1
ATOM 1741 N N . ARG A 1 214 ? 6.449 6.953 13.789 1 97.19 214 ARG A N 1
ATOM 1742 C CA . ARG A 1 214 ? 7.812 7.055 13.281 1 97.19 214 ARG A CA 1
ATOM 1743 C C . ARG A 1 214 ? 8.055 8.422 12.641 1 97.19 214 ARG A C 1
ATOM 1745 O O . ARG A 1 214 ? 9.086 9.047 12.891 1 97.19 214 ARG A O 1
ATOM 1752 N N . LEU A 1 215 ? 7.117 8.82 11.867 1 97.81 215 LEU A N 1
ATOM 1753 C CA . LEU A 1 215 ? 7.23 10.125 11.211 1 97.81 215 LEU A CA 1
ATOM 1754 C C . LEU A 1 215 ? 7.352 11.242 12.242 1 97.81 215 LEU A C 1
ATOM 1756 O O . LEU A 1 215 ? 8.281 12.047 12.18 1 97.81 215 LEU A O 1
ATOM 1760 N N . THR A 1 216 ? 6.469 11.227 13.18 1 97.44 216 THR A N 1
ATOM 1761 C CA . THR A 1 216 ? 6.418 12.32 14.141 1 97.44 216 THR A CA 1
ATOM 1762 C C . THR A 1 216 ? 7.594 12.242 15.117 1 97.44 216 THR A C 1
ATOM 1764 O O . THR A 1 216 ? 8.102 13.266 15.57 1 97.44 216 THR A O 1
ATOM 1767 N N . LYS A 1 217 ? 8 11.078 15.477 1 96.5 217 LYS A N 1
ATOM 1768 C CA . LYS A 1 217 ? 9.188 10.906 16.312 1 96.5 217 LYS A CA 1
ATOM 1769 C C . LYS A 1 217 ? 10.43 11.477 15.625 1 96.5 217 LYS A C 1
ATOM 1771 O O . LYS A 1 217 ? 11.211 12.195 16.25 1 96.5 217 LYS A O 1
ATOM 1776 N N . PHE A 1 218 ? 10.547 11.109 14.375 1 97.06 218 PHE A N 1
ATOM 1777 C CA . PHE A 1 218 ? 11.664 11.68 13.625 1 97.06 218 PHE A CA 1
ATOM 1778 C C . PHE A 1 218 ? 11.609 13.203 13.656 1 97.06 218 PHE A C 1
ATOM 1780 O O . PHE A 1 218 ? 12.625 13.859 13.93 1 97.06 218 PHE A O 1
ATOM 1787 N N . CYS A 1 219 ? 10.469 13.789 13.305 1 95.12 219 CYS A N 1
ATOM 1788 C CA . CYS A 1 219 ? 10.32 15.234 13.211 1 95.12 219 CYS A CA 1
ATOM 1789 C C . CYS A 1 219 ? 10.656 15.906 14.539 1 95.12 219 CYS A C 1
ATOM 1791 O O . CYS A 1 219 ? 11.43 16.859 14.578 1 95.12 219 CYS A O 1
ATOM 1793 N N . TYR A 1 220 ? 10.117 15.336 15.594 1 92.19 220 TYR A N 1
ATOM 1794 C CA . TYR A 1 220 ? 10.328 15.953 16.906 1 92.19 220 TYR A CA 1
ATOM 1795 C C . TYR A 1 220 ? 11.789 15.82 17.328 1 92.19 220 TYR A C 1
ATOM 1797 O O . TYR A 1 220 ? 12.391 16.797 17.797 1 92.19 220 TYR A O 1
ATOM 1805 N N . LEU A 1 221 ? 12.406 14.719 17.188 1 94.25 221 LEU A N 1
ATOM 1806 C CA . LEU A 1 221 ? 13.789 14.508 17.594 1 94.25 221 LEU A CA 1
ATOM 1807 C C . LEU A 1 221 ? 14.742 15.328 16.734 1 94.25 221 LEU A C 1
ATOM 1809 O O . LEU A 1 221 ? 15.711 15.898 17.25 1 94.25 221 LEU A O 1
ATOM 1813 N N . ALA A 1 222 ? 14.516 15.383 15.453 1 94.69 222 ALA A N 1
ATOM 1814 C CA . ALA A 1 222 ? 15.344 16.156 14.547 1 94.69 222 ALA A CA 1
ATOM 1815 C C . ALA A 1 222 ? 15.289 17.641 14.891 1 94.69 222 ALA A C 1
ATOM 1817 O O . ALA A 1 222 ? 16.312 18.344 14.867 1 94.69 222 ALA A O 1
ATOM 1818 N N . LEU A 1 223 ? 14.141 18.094 15.086 1 90.69 223 LEU A N 1
ATOM 1819 C CA . LEU A 1 223 ? 13.969 19.5 15.461 1 90.69 223 LEU A CA 1
ATOM 1820 C C . LEU A 1 223 ? 14.695 19.812 16.766 1 90.69 223 LEU A C 1
ATOM 1822 O O . LEU A 1 223 ? 15.352 20.844 16.875 1 90.69 223 LEU A O 1
ATOM 1826 N N . ARG A 1 224 ? 14.5 18.938 17.766 1 89.44 224 ARG A N 1
ATOM 1827 C CA . ARG A 1 224 ? 15.164 19.125 19.047 1 89.44 224 ARG A CA 1
ATOM 1828 C C . ARG A 1 224 ? 16.688 19.141 18.891 1 89.44 224 ARG A C 1
ATOM 1830 O O . ARG A 1 224 ? 17.375 19.922 19.547 1 89.44 224 ARG A O 1
ATOM 1837 N N . MET A 1 225 ? 17.172 18.328 18.062 1 93.5 225 MET A N 1
ATOM 1838 C CA . MET A 1 225 ? 18.609 18.297 17.797 1 93.5 225 MET A CA 1
ATOM 1839 C C . MET A 1 225 ? 19.078 19.594 17.156 1 93.5 225 MET A C 1
ATOM 1841 O O . MET A 1 225 ? 20.094 20.172 17.562 1 93.5 225 MET A O 1
ATOM 1845 N N . ASP A 1 226 ? 18.344 20.016 16.125 1 92.62 226 ASP A N 1
ATOM 1846 C CA . ASP A 1 226 ? 18.672 21.297 15.508 1 92.62 226 ASP A CA 1
ATOM 1847 C C . ASP A 1 226 ? 18.625 22.438 16.516 1 92.62 226 ASP A C 1
ATOM 1849 O O . ASP A 1 226 ? 19.484 23.312 16.516 1 92.62 226 ASP A O 1
ATOM 1853 N N . GLN A 1 227 ? 17.672 22.406 17.406 1 87.5 227 GLN A N 1
ATOM 1854 C CA . GLN A 1 227 ? 17.562 23.406 18.453 1 87.5 227 GLN A CA 1
ATOM 1855 C C . GLN A 1 227 ? 18.766 23.359 19.391 1 87.5 227 GLN A C 1
ATOM 1857 O O . GLN A 1 227 ? 19.266 24.406 19.812 1 87.5 227 GLN A O 1
ATOM 1862 N N . ALA A 1 228 ? 19.125 22.188 19.766 1 91.12 228 ALA A N 1
ATOM 1863 C CA . ALA A 1 228 ? 20.25 22.016 20.672 1 91.12 228 ALA A CA 1
ATOM 1864 C C . ALA A 1 228 ? 21.531 22.594 20.062 1 91.12 228 ALA A C 1
ATOM 1866 O O . ALA A 1 228 ? 22.422 23.047 20.797 1 91.12 228 ALA A O 1
ATOM 1867 N N . TYR A 1 229 ? 21.625 22.594 18.781 1 93.62 229 TYR A N 1
ATOM 1868 C CA . TYR A 1 229 ? 22.812 23.109 18.094 1 93.62 229 TYR A CA 1
ATOM 1869 C C . TYR A 1 229 ? 22.562 24.516 17.547 1 93.62 229 TYR A C 1
ATOM 1871 O O . TYR A 1 229 ? 23.328 25 16.719 1 93.62 229 TYR A O 1
ATOM 1879 N N . ASP A 1 230 ? 21.406 25.141 17.8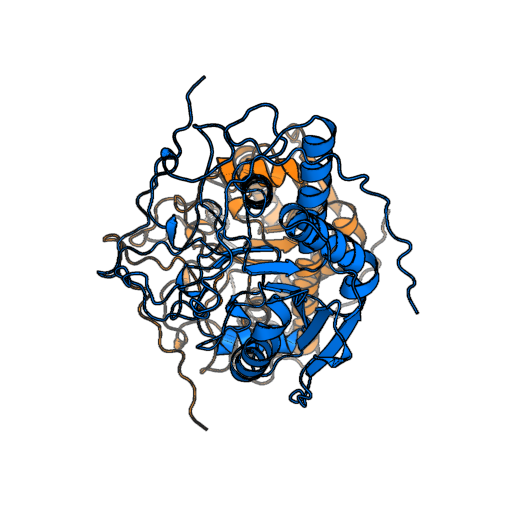75 1 92 230 ASP A N 1
ATOM 1880 C CA . ASP A 1 230 ? 21.047 26.5 17.547 1 92 230 ASP A CA 1
ATOM 1881 C C . ASP A 1 230 ? 20.891 26.672 16.031 1 92 230 ASP A C 1
ATOM 1883 O O . ASP A 1 230 ? 21.359 27.656 15.461 1 92 230 ASP A O 1
ATOM 1887 N N . ILE A 1 231 ? 20.422 25.656 15.492 1 91.06 231 ILE A N 1
ATOM 1888 C CA . ILE A 1 231 ? 20.094 25.719 14.07 1 91.06 231 ILE A CA 1
ATOM 1889 C C . ILE A 1 231 ? 18.625 26.094 13.883 1 91.06 231 ILE A C 1
ATOM 1891 O O . ILE A 1 231 ? 17.734 25.453 14.453 1 91.06 231 ILE A O 1
ATOM 1895 N N . GLN A 1 232 ? 18.438 27.141 13.172 1 84.62 232 GLN A N 1
ATOM 1896 C CA . GLN A 1 232 ? 17.078 27.594 12.906 1 84.62 232 GLN A CA 1
ATOM 1897 C C . GLN A 1 232 ? 16.656 27.266 11.484 1 84.62 232 GLN A C 1
ATOM 1899 O O . GLN A 1 232 ? 17.375 27.547 10.531 1 84.62 232 GLN A O 1
ATOM 1904 N N . VAL A 1 233 ? 15.547 26.609 11.398 1 87.06 233 VAL A N 1
ATOM 1905 C CA . VAL A 1 233 ? 15.008 26.234 10.094 1 87.06 233 VAL A CA 1
ATOM 1906 C C . VAL A 1 233 ? 13.898 27.203 9.695 1 87.06 233 VAL A C 1
ATOM 1908 O O . VAL A 1 233 ? 13.141 27.672 10.555 1 87.06 233 VAL A O 1
ATOM 1911 N N . VAL A 1 234 ? 13.773 27.516 8.414 1 80 234 VAL A N 1
ATOM 1912 C CA . VAL A 1 234 ? 12.875 28.531 7.906 1 80 234 VAL A CA 1
ATOM 1913 C C . VAL A 1 234 ? 11.422 28.078 8.062 1 80 234 VAL A C 1
ATOM 1915 O O . VAL A 1 234 ? 10.555 28.844 8.469 1 80 234 VAL A O 1
ATOM 1918 N N . ARG A 1 235 ? 11.117 26.828 7.742 1 84.19 235 ARG A N 1
ATOM 1919 C CA . ARG A 1 235 ? 9.766 26.281 7.801 1 84.19 235 ARG A CA 1
ATOM 1920 C C . ARG A 1 235 ? 9.703 25.047 8.68 1 84.19 235 ARG A C 1
ATOM 1922 O O . ARG A 1 235 ? 9.5 23.922 8.188 1 84.19 235 ARG A O 1
ATOM 1929 N N . PRO A 1 236 ? 9.805 25.188 9.922 1 78.31 236 PRO A N 1
ATOM 1930 C CA . PRO A 1 236 ? 9.922 24.031 10.82 1 78.31 236 PRO A CA 1
ATOM 1931 C C . PRO A 1 236 ? 8.703 23.109 10.75 1 78.31 236 PRO A C 1
ATOM 1933 O O . PRO A 1 236 ? 8.82 21.906 11 1 78.31 236 PRO A O 1
ATOM 1936 N N . GLU A 1 237 ? 7.621 23.703 10.344 1 78.19 237 GLU A N 1
ATOM 1937 C CA . GLU A 1 237 ? 6.414 22.875 10.312 1 78.19 237 GLU A CA 1
ATOM 1938 C C . GLU A 1 237 ? 6.48 21.844 9.188 1 78.19 237 GLU A C 1
ATOM 1940 O O . GLU A 1 237 ? 5.898 20.766 9.305 1 78.19 237 GLU A O 1
ATOM 1945 N N . GLU A 1 238 ? 7.223 22.172 8.219 1 91.06 238 GLU A N 1
ATOM 1946 C CA . GLU A 1 238 ? 7.137 21.312 7.039 1 91.06 238 GLU A CA 1
ATOM 1947 C C . GLU A 1 238 ? 8.508 20.766 6.656 1 91.06 238 GLU A C 1
ATOM 1949 O O . GLU A 1 238 ? 8.602 19.734 5.984 1 91.06 238 GLU A O 1
ATOM 1954 N N . SER A 1 239 ? 9.594 21.453 7.113 1 94.31 239 SER A N 1
ATOM 1955 C CA . SER A 1 239 ? 10.922 21.062 6.656 1 94.31 239 SER A CA 1
ATOM 1956 C C . SER A 1 239 ? 11.266 19.641 7.086 1 94.31 239 SER A C 1
ATOM 1958 O O . SER A 1 239 ? 11.727 18.844 6.27 1 94.31 239 SER A O 1
ATOM 1960 N N . TYR A 1 240 ? 10.977 19.312 8.352 1 95.69 240 TYR A N 1
ATOM 1961 C CA . TYR A 1 240 ? 11.32 17.984 8.859 1 95.69 240 TYR A CA 1
ATOM 1962 C C . TYR A 1 240 ? 10.406 16.922 8.281 1 95.69 240 TYR A C 1
ATOM 1964 O O . TYR A 1 240 ? 10.852 15.805 7.996 1 95.69 240 TYR A O 1
ATOM 1972 N N . LEU A 1 241 ? 9.164 17.281 8.117 1 96.38 241 LEU A N 1
ATOM 1973 C CA . LEU A 1 241 ? 8.211 16.375 7.5 1 96.38 241 LEU A CA 1
ATOM 1974 C C . LEU A 1 241 ? 8.641 16.016 6.082 1 96.38 241 LEU A C 1
ATOM 1976 O O . LEU A 1 241 ? 8.641 14.844 5.703 1 96.38 241 LEU A O 1
ATOM 1980 N N . ASN A 1 242 ? 9.047 17.016 5.336 1 96.5 242 ASN A N 1
ATOM 1981 C CA . ASN A 1 242 ? 9.453 16.781 3.955 1 96.5 242 ASN A CA 1
ATOM 1982 C C . ASN A 1 242 ? 10.75 15.984 3.883 1 96.5 242 ASN A C 1
ATOM 1984 O O . ASN A 1 242 ? 10.938 15.172 2.977 1 96.5 242 ASN A O 1
ATOM 1988 N N . LYS A 1 243 ? 11.648 16.266 4.836 1 96.88 243 LYS A N 1
ATOM 1989 C CA . LYS A 1 243 ? 12.852 15.438 4.922 1 96.88 243 LYS A CA 1
ATOM 1990 C C . LYS A 1 243 ? 12.5 13.969 5.152 1 96.88 243 LYS A C 1
ATOM 1992 O O . LYS A 1 243 ? 13.016 13.086 4.473 1 96.88 243 LYS A O 1
ATOM 1997 N N . TYR A 1 244 ? 11.625 13.711 6.07 1 97.06 244 TYR A N 1
ATOM 1998 C CA . TYR A 1 244 ? 11.227 12.344 6.391 1 97.06 244 TYR A CA 1
ATOM 1999 C C . TYR A 1 244 ? 10.57 11.672 5.188 1 97.06 244 TYR A C 1
ATOM 2001 O O . TYR A 1 244 ? 10.93 10.547 4.832 1 97.06 244 TYR A O 1
ATOM 2009 N N . LEU A 1 245 ? 9.648 12.359 4.504 1 97.19 245 LEU A N 1
ATOM 2010 C CA . LEU A 1 245 ? 8.859 11.773 3.43 1 97.19 245 LEU A CA 1
ATOM 2011 C C . LEU A 1 245 ? 9.703 11.578 2.174 1 97.19 245 LEU A C 1
ATOM 2013 O O . LEU A 1 245 ? 9.367 10.758 1.318 1 97.19 245 LEU A O 1
ATOM 2017 N N . LEU A 1 246 ? 10.742 12.375 2.064 1 95.06 246 LEU A N 1
ATOM 2018 C CA . LEU A 1 246 ? 11.648 12.164 0.942 1 95.06 246 LEU A CA 1
ATOM 2019 C C . LEU A 1 246 ? 12.344 10.805 1.042 1 95.06 246 LEU A C 1
ATOM 2021 O O . LEU A 1 246 ? 12.516 10.117 0.034 1 95.06 246 LEU A O 1
ATOM 2025 N N . TYR A 1 247 ? 12.664 10.359 2.252 1 93.62 247 TYR A N 1
ATOM 2026 C CA . TYR A 1 247 ? 13.453 9.141 2.42 1 93.62 247 TYR A CA 1
ATOM 2027 C C . TYR A 1 247 ? 12.57 7.988 2.883 1 93.62 247 TYR A C 1
ATOM 2029 O O . TYR A 1 247 ? 13.008 6.832 2.887 1 93.62 247 TYR A O 1
ATOM 2037 N N . ASN A 1 248 ? 11.422 8.312 3.295 1 94.38 248 ASN A N 1
ATOM 2038 C CA . ASN A 1 248 ? 10.359 7.355 3.574 1 94.38 248 ASN A CA 1
ATOM 2039 C C . ASN A 1 248 ? 9.102 7.664 2.758 1 94.38 248 ASN A C 1
ATOM 2041 O O . ASN A 1 248 ? 8.148 8.25 3.27 1 94.38 248 ASN A O 1
ATOM 2045 N N . LYS A 1 249 ? 9.148 7.152 1.543 1 94.81 249 LYS A N 1
ATOM 2046 C CA . LYS A 1 249 ? 8.148 7.566 0.563 1 94.81 249 LYS A CA 1
ATOM 2047 C C . LYS A 1 249 ? 6.742 7.176 1.012 1 94.81 249 LYS A C 1
ATOM 2049 O O . LYS A 1 249 ? 6.516 6.047 1.455 1 94.81 249 LYS A O 1
ATOM 2054 N N . PRO A 1 250 ? 5.812 8.133 0.904 1 97.12 250 PRO A N 1
ATOM 2055 C CA . PRO A 1 250 ? 4.43 7.777 1.22 1 97.12 250 PRO A CA 1
ATOM 2056 C C . PRO A 1 250 ? 3.85 6.75 0.248 1 97.12 250 PRO A C 1
ATOM 2058 O O . PRO A 1 250 ? 4.234 6.719 -0.923 1 97.12 250 PRO A O 1
ATOM 2061 N N . THR A 1 251 ? 2.949 5.953 0.764 1 96.81 251 THR A N 1
ATOM 2062 C CA . THR A 1 251 ? 2.311 4.93 -0.059 1 96.81 251 THR A CA 1
ATOM 2063 C C . THR A 1 251 ? 1.081 5.496 -0.764 1 96.81 251 THR A C 1
ATOM 2065 O O . THR A 1 251 ? 0.532 4.863 -1.669 1 96.81 251 THR A O 1
ATOM 2068 N N . LYS A 1 252 ? 0.652 6.656 -0.356 1 97.31 252 LYS A N 1
ATOM 2069 C CA . LYS A 1 252 ? -0.367 7.438 -1.051 1 97.31 252 LYS A CA 1
ATOM 2070 C C . LYS A 1 252 ? -0.066 8.93 -0.97 1 97.31 252 LYS A C 1
ATOM 2072 O O . LYS A 1 252 ? 0.398 9.422 0.062 1 97.31 252 LYS A O 1
ATOM 2077 N N . ILE A 1 253 ? -0.317 9.641 -2.031 1 96.31 253 ILE A N 1
ATOM 2078 C CA . ILE A 1 253 ? -0.162 11.094 -2.072 1 96.31 253 ILE A CA 1
ATOM 2079 C C . ILE A 1 253 ? -1.511 11.75 -2.365 1 96.31 253 ILE A C 1
ATOM 2081 O O . ILE A 1 253 ? -2.191 11.375 -3.324 1 96.31 253 ILE A O 1
ATOM 2085 N N . LEU A 1 254 ? -1.89 12.578 -1.515 1 95.88 254 LEU A N 1
ATOM 2086 C CA . LEU A 1 254 ? -3.123 13.32 -1.753 1 95.88 254 LEU A CA 1
ATOM 2087 C C . LEU A 1 254 ? -2.854 14.57 -2.59 1 95.88 254 LEU A C 1
ATOM 2089 O O . LEU A 1 254 ? -1.878 15.281 -2.35 1 95.88 254 LEU A O 1
ATOM 2093 N N . SER A 1 255 ? -3.678 14.766 -3.59 1 89.62 255 SER A N 1
ATOM 2094 C CA . SER A 1 255 ? -3.559 15.93 -4.453 1 89.62 255 SER A CA 1
ATOM 2095 C C . SER A 1 255 ? -3.857 17.219 -3.688 1 89.62 255 SER A C 1
ATOM 2097 O O . SER A 1 255 ? -4.383 17.172 -2.572 1 89.62 255 SER A O 1
ATOM 2099 N N . PRO A 1 256 ? -3.586 18.375 -4.27 1 86 256 PRO A N 1
ATOM 2100 C CA . PRO A 1 256 ? -3.873 19.641 -3.605 1 86 256 PRO A CA 1
ATOM 2101 C C . PRO A 1 256 ? -5.367 19.859 -3.377 1 86 256 PRO A C 1
ATOM 2103 O O . PRO A 1 256 ? -5.754 20.766 -2.631 1 86 256 PRO A O 1
ATOM 2106 N N . GLU A 1 257 ? -6.16 19.047 -3.961 1 85.56 257 GLU A N 1
ATOM 2107 C CA . GLU A 1 257 ? -7.598 19.141 -3.725 1 85.56 257 GLU A CA 1
ATOM 2108 C C . GLU A 1 257 ? -7.93 18.922 -2.252 1 85.56 257 GLU A C 1
ATOM 2110 O O . GLU A 1 257 ? -8.969 19.391 -1.77 1 85.56 257 GLU A O 1
ATOM 2115 N N . TYR A 1 258 ? -7.066 18.25 -1.534 1 91.56 258 TYR A N 1
ATOM 2116 C CA . TYR A 1 258 ? -7.297 17.891 -0.14 1 91.56 258 TYR A CA 1
ATOM 2117 C C . TYR A 1 258 ? -6.801 18.984 0.796 1 91.56 258 TYR A C 1
ATOM 2119 O O . TYR A 1 258 ? -6.902 18.859 2.018 1 91.56 258 TYR A O 1
ATOM 2127 N N . MET A 1 259 ? -6.223 20 0.259 1 84.94 259 MET A N 1
ATOM 2128 C CA . MET A 1 259 ? -5.77 21.156 1.042 1 84.94 259 MET A CA 1
ATOM 2129 C C . MET A 1 259 ? -5.883 22.438 0.234 1 84.94 259 MET A C 1
ATOM 2131 O O . MET A 1 259 ? -4.938 23.234 0.175 1 84.94 259 MET A O 1
ATOM 2135 N N . TRP A 1 260 ? -6.992 22.641 -0.325 1 74.06 260 TRP A N 1
ATOM 2136 C CA . TRP A 1 260 ? -7.055 23.766 -1.259 1 74.06 260 TRP A CA 1
ATOM 2137 C C . TRP A 1 260 ? -7.574 25.016 -0.568 1 74.06 260 TRP A C 1
ATOM 2139 O O . TRP A 1 260 ? -8.367 24.938 0.374 1 74.06 260 TRP A O 1
ATOM 2149 N N . ASP A 1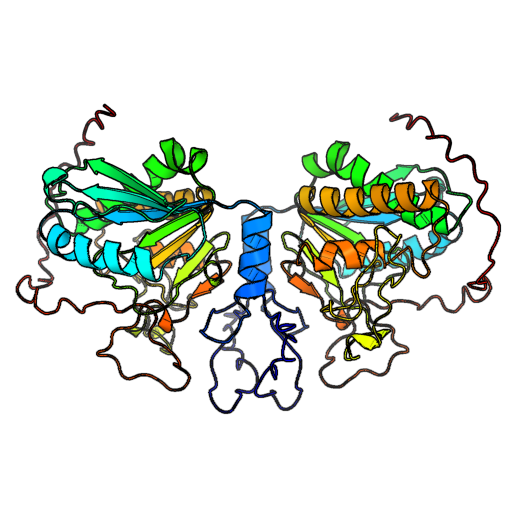 261 ? -6.797 26.016 -0.971 1 63.34 261 ASP A N 1
ATOM 2150 C CA . ASP A 1 261 ? -7.203 27.344 -0.554 1 63.34 261 ASP A CA 1
ATOM 2151 C C . ASP A 1 261 ? -8.078 28.016 -1.614 1 63.34 261 ASP A C 1
ATOM 2153 O O . ASP A 1 261 ? -7.664 28.156 -2.766 1 63.34 261 ASP A O 1
ATOM 2157 N N . LYS A 1 262 ? -9.211 28.266 -1.324 1 58.12 262 LYS A N 1
ATOM 2158 C CA . LYS A 1 262 ? -10.188 28.844 -2.246 1 58.12 262 LYS A CA 1
ATOM 2159 C C . LYS A 1 262 ? -9.617 30.078 -2.939 1 58.12 262 LYS A C 1
ATOM 2161 O O . LYS A 1 262 ? -10.086 30.469 -4.016 1 58.12 262 LYS A O 1
ATOM 2166 N N . THR A 1 263 ? -8.664 30.578 -2.271 1 56.84 263 THR A N 1
ATOM 2167 C CA . THR A 1 263 ? -8.141 31.812 -2.85 1 56.84 263 THR A CA 1
ATOM 2168 C C . THR A 1 263 ? -7.188 31.5 -4 1 56.84 263 THR A C 1
ATOM 2170 O O . THR A 1 263 ? -6.855 32.406 -4.789 1 56.84 263 THR A O 1
ATOM 2173 N N . LEU A 1 264 ? -6.934 30.266 -4.082 1 61.75 264 LEU A N 1
ATOM 2174 C CA . LEU A 1 264 ? -5.996 29.891 -5.133 1 61.75 264 LEU A CA 1
ATOM 2175 C C . LEU A 1 264 ? -6.73 29.547 -6.426 1 61.75 264 LEU A C 1
ATOM 2177 O O . LEU A 1 264 ? -7.844 29.016 -6.387 1 61.75 264 LEU A O 1
ATOM 2181 N N . PRO A 1 265 ? -6.168 30.078 -7.531 1 57.22 265 PRO A N 1
ATOM 2182 C CA . PRO A 1 265 ? -6.812 29.719 -8.797 1 57.22 265 PRO A CA 1
ATOM 2183 C C . PRO A 1 265 ? -6.852 28.203 -9.023 1 57.22 265 PRO A C 1
ATOM 2185 O O . PRO A 1 265 ? -5.938 27.484 -8.602 1 57.22 265 PRO A O 1
ATOM 2188 N N . ILE A 1 266 ? -8.031 27.75 -9.281 1 54.22 266 ILE A N 1
ATOM 2189 C CA . ILE A 1 266 ? -8.188 26.344 -9.586 1 54.22 266 ILE A CA 1
ATOM 2190 C C . ILE A 1 266 ? -7.406 26 -10.852 1 54.22 266 ILE A C 1
ATOM 2192 O O . ILE A 1 266 ? -7.582 26.641 -11.891 1 54.22 266 ILE A O 1
ATOM 2196 N N . THR A 1 267 ? -6.277 25.453 -10.578 1 50.78 267 THR A N 1
ATOM 2197 C CA . THR A 1 267 ? -5.492 25.047 -11.734 1 50.78 267 THR A CA 1
ATOM 2198 C C . THR A 1 267 ? -6.227 23.984 -12.539 1 50.78 267 THR A C 1
ATOM 2200 O O . THR A 1 267 ? -7.121 23.312 -12.016 1 50.78 267 THR A O 1
ATOM 2203 N N . ASP A 1 268 ? -5.977 23.844 -13.836 1 50.72 268 ASP A N 1
ATOM 2204 C CA . ASP A 1 268 ? -6.535 22.859 -14.773 1 50.72 268 ASP A CA 1
ATOM 2205 C C . ASP A 1 268 ? -6.406 21.438 -14.227 1 50.72 268 ASP A C 1
ATOM 2207 O O . ASP A 1 268 ? -5.375 21.078 -13.664 1 50.72 268 ASP A O 1
ATOM 2211 N N . GLY A 1 269 ? -7.555 20.781 -14.141 1 51.12 269 GLY A N 1
ATOM 2212 C CA . GLY A 1 269 ? -7.621 19.391 -13.727 1 51.12 269 GLY A CA 1
ATOM 2213 C C . GLY A 1 269 ? -8.188 19.203 -12.328 1 51.12 269 GLY A C 1
ATOM 2214 O O . GLY A 1 269 ? -8.461 18.094 -11.898 1 51.12 269 GLY A O 1
ATOM 2215 N N . PHE A 1 270 ? -8.188 20.484 -11.617 1 51.28 270 PHE A N 1
ATOM 2216 C CA . PHE A 1 270 ? -8.734 20.484 -10.266 1 51.28 270 PHE A CA 1
ATOM 2217 C C . PHE A 1 270 ? -10.25 20.344 -10.297 1 51.28 270 PHE A C 1
ATOM 2219 O O . PHE A 1 270 ? -10.938 21.094 -10.992 1 51.28 270 PHE A O 1
ATOM 2226 N N . ARG A 1 271 ? -10.742 19.25 -9.898 1 49.56 271 ARG A N 1
ATOM 2227 C CA . ARG A 1 271 ? -12.188 19.062 -10 1 49.56 271 ARG A CA 1
ATOM 2228 C C . ARG A 1 271 ? -12.898 19.656 -8.789 1 49.56 271 ARG A C 1
ATOM 2230 O O . ARG A 1 271 ? -13.93 20.328 -8.93 1 49.56 271 ARG A O 1
ATOM 2237 N N . GLU A 1 272 ? -12.406 19.266 -7.516 1 48.97 272 GLU A N 1
ATOM 2238 C CA . GLU A 1 272 ? -13.141 19.672 -6.324 1 48.97 272 GLU A CA 1
ATOM 2239 C C . GLU A 1 272 ? -12.18 20.078 -5.203 1 48.97 272 GLU A C 1
ATOM 2241 O O . GLU A 1 272 ? -11.07 19.562 -5.113 1 48.97 272 GLU A O 1
ATOM 2246 N N . VAL A 1 273 ? -12.484 21.219 -4.633 1 47.66 273 VAL A N 1
ATOM 2247 C CA . VAL A 1 273 ? -11.828 21.578 -3.377 1 47.66 273 VAL A CA 1
ATOM 2248 C C . VAL A 1 273 ? -12.383 20.719 -2.244 1 47.66 273 VAL A C 1
ATOM 2250 O O . VAL A 1 273 ? -13.57 20.797 -1.919 1 47.66 273 VAL A O 1
ATOM 2253 N N . LEU A 1 274 ? -11.609 19.891 -1.744 1 59.84 274 LEU A N 1
ATOM 2254 C CA . LEU A 1 274 ? -12.086 18.969 -0.726 1 59.84 274 LEU A CA 1
ATOM 2255 C C . LEU A 1 274 ? -11.875 19.531 0.673 1 59.84 274 LEU A C 1
ATOM 2257 O O . LEU A 1 274 ? -12.68 19.281 1.574 1 59.84 274 LEU A O 1
ATOM 2261 N N . THR A 1 275 ? -10.805 20.219 0.854 1 64 275 THR A N 1
ATOM 2262 C CA . THR A 1 275 ? -10.539 20.906 2.117 1 64 275 THR A CA 1
ATOM 2263 C C . THR A 1 275 ? -9.961 22.281 1.87 1 64 275 THR A C 1
ATOM 2265 O O . THR A 1 275 ? -9.273 22.516 0.871 1 64 275 THR A O 1
ATOM 2268 N N . ASN A 1 276 ? -10.562 23.266 2.514 1 59.56 276 ASN A N 1
ATOM 2269 C CA . ASN A 1 276 ? -10.062 24.641 2.43 1 59.56 276 ASN A CA 1
ATOM 2270 C C . ASN A 1 276 ? -9.203 25 3.643 1 59.56 276 ASN A C 1
ATOM 2272 O O . ASN A 1 276 ? -9.57 24.688 4.777 1 59.56 276 ASN A O 1
ATOM 2276 N N . TRP A 1 277 ? -7.934 25.312 3.141 1 54 277 TRP A N 1
ATOM 2277 C CA . TRP A 1 277 ? -7.035 25.922 4.117 1 54 277 TRP A CA 1
ATOM 2278 C C . TRP A 1 277 ? -7.297 27.422 4.242 1 54 277 TRP A C 1
ATOM 2280 O O . TRP A 1 277 ? -7.625 28.078 3.258 1 54 277 TRP A O 1
ATOM 2290 N N . GLY A 1 278 ? -7.652 28.141 5.34 1 50.09 278 GLY A N 1
ATOM 2291 C CA . GLY A 1 278 ? -7.668 29.578 5.551 1 50.09 278 GLY A CA 1
ATOM 2292 C C . GLY A 1 278 ? -9.07 30.156 5.656 1 50.09 278 GLY A C 1
ATOM 2293 O O . GLY A 1 278 ? -9.258 31.375 5.602 1 50.09 278 GLY A O 1
ATOM 2294 N N . MET A 1 279 ? -9.914 29.531 5.469 1 40.31 279 MET A N 1
ATOM 2295 C CA . MET A 1 279 ? -11.008 30.5 5.492 1 40.31 279 MET A CA 1
ATOM 2296 C C . MET A 1 279 ? -10.82 31.5 6.617 1 40.31 279 MET A C 1
ATOM 2298 O O . MET A 1 279 ? -11.617 32.438 6.762 1 40.31 279 MET A O 1
ATOM 2302 N N . LEU A 1 280 ? -10.289 31.062 7.777 1 35.75 280 LEU A N 1
ATOM 2303 C CA . LEU A 1 280 ? -10.469 32.188 8.688 1 35.75 280 LEU A CA 1
ATOM 2304 C C . LEU A 1 280 ? -9.477 33.312 8.375 1 35.75 280 LEU A C 1
ATOM 2306 O O . LEU A 1 280 ? -8.305 33.219 8.742 1 35.75 280 LEU A O 1
ATOM 2310 N N . GLU A 1 281 ? -9.039 33.75 7.266 1 33.5 281 GLU A N 1
ATOM 2311 C CA . GLU A 1 281 ? -8.461 35.094 7.172 1 33.5 281 GLU A CA 1
ATOM 2312 C C . GLU A 1 281 ? -8.914 35.969 8.336 1 33.5 281 GLU A C 1
ATOM 2314 O O . GLU A 1 281 ? -8.25 36.938 8.68 1 33.5 281 GLU A O 1
ATOM 2319 N N . LYS A 1 282 ? -10.117 36.031 8.703 1 33.44 282 LYS A N 1
ATOM 2320 C CA . LYS A 1 282 ? -10.258 37.156 9.625 1 33.44 282 LYS A CA 1
ATOM 2321 C C . LYS A 1 282 ? -9.383 36.969 10.859 1 33.44 282 LYS A C 1
ATOM 2323 O O . LYS A 1 282 ? -9.539 37.688 11.852 1 33.44 282 LYS A O 1
ATOM 2328 N N . VAL A 1 283 ? -8.766 35.812 11.062 1 30.67 283 VAL A N 1
ATOM 2329 C CA . VAL A 1 283 ? -7.797 36 12.133 1 30.67 283 VAL A CA 1
ATOM 2330 C C . VAL A 1 283 ? -6.578 36.75 11.594 1 30.67 283 VAL A C 1
ATOM 2332 O O . VAL A 1 283 ? -5.672 36.156 11.016 1 30.67 283 VAL A O 1
ATOM 2335 N N . SER A 1 284 ? -6.559 37.594 10.688 1 28.47 284 SER A N 1
ATOM 2336 C CA . SER A 1 284 ? -5.629 38.594 10.172 1 28.47 284 SER A CA 1
ATOM 2337 C C . SER A 1 284 ? -4.691 39.094 11.273 1 28.47 284 SER A C 1
ATOM 2339 O O . SER A 1 284 ? -3.781 39.875 11.008 1 28.47 284 SER A O 1
ATOM 2341 N N . LYS A 1 285 ? -5.047 39.188 12.578 1 31.34 285 LYS A N 1
ATOM 2342 C CA . LYS A 1 285 ? -4.148 40.062 13.328 1 31.34 285 LYS A CA 1
ATOM 2343 C C . LYS A 1 285 ? -2.781 39.406 13.523 1 31.34 285 LYS A C 1
ATOM 2345 O O . LYS A 1 285 ? -1.897 40 14.156 1 31.34 285 LYS A O 1
ATOM 2350 N N . TYR A 1 286 ? -2.627 38.125 13.656 1 27.39 286 TYR A N 1
ATOM 2351 C CA . TYR A 1 286 ? -1.274 37.844 14.117 1 27.39 286 TYR A CA 1
ATOM 2352 C C . TYR A 1 286 ? -0.29 37.812 12.953 1 27.39 286 TYR A C 1
ATOM 2354 O O . TYR A 1 286 ? -0.485 37.094 11.969 1 27.39 286 TYR A O 1
ATOM 2362 N N . PRO A 1 287 ? 0.4 38.812 12.664 1 27.19 287 PRO A N 1
ATOM 2363 C CA . PRO A 1 287 ? 1.534 38.875 11.734 1 27.19 287 PRO A CA 1
ATOM 2364 C C . PRO A 1 287 ? 2.465 37.688 11.875 1 27.19 287 PRO A C 1
ATOM 2366 O O . PRO A 1 287 ? 2.746 37.219 12.992 1 27.19 287 PRO A O 1
ATOM 2369 N N . TRP A 1 288 ? 2.467 36.625 11.023 1 28.34 288 TRP A N 1
ATOM 2370 C CA . TRP A 1 288 ? 3.67 35.812 10.961 1 28.34 288 TRP A CA 1
ATOM 2371 C C . TRP A 1 288 ? 4.926 36.656 11.086 1 28.34 288 TRP A C 1
ATOM 2373 O O . TRP A 1 288 ? 5.324 37.312 10.133 1 28.34 288 TRP A O 1
ATOM 2383 N N . THR A 1 289 ? 5.086 37.5 12.031 1 25.38 289 THR A N 1
ATOM 2384 C CA . THR A 1 289 ? 6.355 38.219 12.125 1 25.38 289 THR A CA 1
ATOM 2385 C C . THR A 1 289 ? 7.52 37.219 12.211 1 25.38 289 THR A C 1
ATOM 2387 O O . THR A 1 289 ? 7.465 36.281 12.984 1 25.38 289 THR A O 1
ATOM 2390 N N . ASP A 1 290 ? 8.32 37.031 11.141 1 27.56 290 ASP A N 1
ATOM 2391 C CA . ASP A 1 290 ? 9.695 36.531 11.086 1 27.56 290 ASP A CA 1
ATOM 2392 C C . ASP A 1 290 ? 10.461 36.875 12.352 1 27.56 290 ASP A C 1
ATOM 2394 O O . ASP A 1 290 ? 11.344 37.75 12.328 1 27.56 290 ASP A O 1
ATOM 2398 N N . SER A 1 291 ? 9.898 37.125 13.516 1 25.77 291 SER A N 1
ATOM 2399 C CA . SER A 1 291 ? 10.781 37.625 14.57 1 25.77 291 SER A CA 1
ATOM 2400 C C . SER A 1 291 ? 11.836 36.594 14.938 1 25.77 291 SER A C 1
ATOM 2402 O O . SER A 1 291 ? 11.508 35.438 15.219 1 25.77 291 SER A O 1
ATOM 2404 N N . LYS A 1 292 ? 13.148 36.719 14.539 1 29.33 292 LYS A N 1
ATOM 2405 C CA . LYS A 1 292 ? 14.414 36.219 15.07 1 29.33 292 LYS A CA 1
ATOM 2406 C C . LYS A 1 292 ? 14.367 36.125 16.594 1 29.33 292 LYS A C 1
ATOM 2408 O O . LYS A 1 292 ? 15.242 36.656 17.281 1 29.33 292 LYS A O 1
ATOM 2413 N N . GLN A 1 293 ? 13.344 36.156 17.344 1 26.11 293 GLN A N 1
ATOM 2414 C CA . GLN A 1 293 ? 13.633 36.188 18.766 1 26.11 293 GLN A CA 1
ATOM 2415 C C . GLN A 1 293 ? 14.406 34.969 19.219 1 26.11 293 GLN A C 1
ATOM 2417 O O . GLN A 1 293 ? 14.211 33.875 18.688 1 26.11 293 GLN A O 1
ATOM 2422 N N . ASP A 1 294 ? 15.477 35.188 20 1 25.25 294 ASP A N 1
ATOM 2423 C CA . ASP A 1 294 ? 16.438 34.375 20.766 1 25.25 294 ASP A CA 1
ATOM 2424 C C . ASP A 1 294 ? 15.711 33.312 21.594 1 25.25 294 ASP A C 1
ATOM 2426 O O . ASP A 1 294 ? 14.867 33.625 22.422 1 25.25 294 ASP A O 1
ATOM 2430 N N . PHE A 1 295 ? 15.398 32.25 21.078 1 26.05 295 PHE A N 1
ATOM 2431 C CA . PHE A 1 295 ? 14.781 31.078 21.641 1 26.05 295 PHE A CA 1
ATOM 2432 C C . PHE A 1 295 ? 15.578 30.562 22.844 1 26.05 295 PHE A C 1
ATOM 2434 O O . PHE A 1 295 ? 16.531 29.812 22.672 1 26.05 295 PHE A O 1
ATOM 2441 N N . GLN A 1 296 ? 15.836 31.344 23.859 1 23.3 296 GLN A N 1
ATOM 2442 C CA . GLN A 1 296 ? 16.453 30.766 25.062 1 23.3 296 GLN A CA 1
ATOM 2443 C C . GLN A 1 296 ? 15.477 29.859 25.797 1 23.3 296 GLN A C 1
ATOM 2445 O O . GLN A 1 296 ? 15.219 30.031 26.984 1 23.3 296 GLN A O 1
ATOM 2450 N N . GLY A 1 297 ? 14.297 29.453 25.234 1 25.33 297 GLY A N 1
ATOM 2451 C CA . GLY A 1 297 ? 13.359 28.844 26.172 1 25.33 297 GLY A CA 1
ATOM 2452 C C . GLY A 1 297 ? 13.844 27.531 26.734 1 25.33 297 GLY A C 1
ATOM 2453 O O . GLY A 1 297 ? 14.578 26.797 26.062 1 25.33 297 GLY A O 1
ATOM 2454 N N . ASP A 1 298 ? 13.961 27.422 28.016 1 23.98 298 ASP A N 1
ATOM 2455 C CA . ASP A 1 298 ? 14.156 26.266 28.891 1 23.98 298 ASP A CA 1
ATOM 2456 C C . ASP A 1 298 ? 13.102 25.188 28.625 1 23.98 298 ASP A C 1
ATOM 2458 O O . ASP A 1 298 ? 11.898 25.453 28.75 1 23.98 298 ASP A O 1
ATOM 2462 N N . LEU A 1 299 ? 13.156 24.328 27.75 1 26.95 299 LEU A N 1
ATOM 2463 C CA . LEU A 1 299 ? 12.367 23.156 27.391 1 26.95 299 LEU A CA 1
ATOM 2464 C C . LEU A 1 299 ? 12.141 22.25 28.609 1 26.95 299 LEU A C 1
ATOM 2466 O O . LEU A 1 299 ? 12.93 21.344 28.859 1 26.95 299 LEU A O 1
ATOM 2470 N N . ARG A 1 300 ? 11.773 22.719 29.797 1 26.39 300 ARG A N 1
ATOM 2471 C CA . ARG A 1 300 ? 11.5 21.719 30.828 1 26.39 300 ARG A CA 1
ATOM 2472 C C . ARG A 1 300 ? 10.32 20.828 30.438 1 26.39 300 ARG A C 1
ATOM 2474 O O . ARG A 1 300 ? 9.289 21.328 29.984 1 26.39 300 ARG A O 1
ATOM 2481 N N . LEU A 1 301 ? 10.438 19.531 30.125 1 26.05 301 LEU A N 1
ATOM 2482 C CA . LEU A 1 301 ? 9.586 18.359 29.906 1 26.05 301 LEU A CA 1
ATOM 2483 C C . LEU A 1 301 ? 8.43 18.344 30.906 1 26.05 301 LEU A C 1
ATOM 2485 O O . LEU A 1 301 ? 8.656 18.359 32.125 1 26.05 301 LEU A O 1
ATOM 2489 N N . GLY A 1 302 ? 7.359 18.906 30.734 1 25.33 302 GLY A N 1
ATOM 2490 C CA . GLY A 1 302 ? 6.238 18.891 31.656 1 25.33 302 GLY A CA 1
ATOM 2491 C C . GLY A 1 302 ? 5.746 17.484 31.984 1 25.33 302 GLY A C 1
ATOM 2492 O O . GLY A 1 302 ? 5.953 16.562 31.203 1 25.33 302 GLY A O 1
ATOM 2493 N N . GLN A 1 303 ? 5.543 17.016 33.25 1 24.88 303 GLN A N 1
ATOM 2494 C CA . GLN A 1 303 ? 4.906 15.875 33.906 1 24.88 303 GLN A CA 1
ATOM 2495 C C . GLN A 1 303 ? 3.504 15.641 33.344 1 24.88 303 GLN A C 1
ATOM 2497 O O . GLN A 1 303 ? 2.688 16.562 33.312 1 24.88 303 GLN A O 1
ATOM 2502 N N . TRP A 1 304 ? 3.352 14.906 32.281 1 25.14 304 TRP A N 1
ATOM 2503 C CA . TRP A 1 304 ? 2.039 14.516 31.797 1 25.14 304 TRP A CA 1
ATOM 2504 C C . TRP A 1 304 ? 1.217 13.844 32.875 1 25.14 304 TRP A C 1
ATOM 2506 O O . TRP A 1 304 ? 1.704 12.938 33.562 1 25.14 304 TRP A O 1
ATOM 2516 N N . SER A 1 305 ? 0.499 14.484 33.75 1 21.02 305 SER A N 1
ATOM 2517 C CA . SER A 1 305 ? -0.432 13.805 34.625 1 21.02 305 SER A CA 1
ATOM 2518 C C . SER A 1 305 ? -1.528 13.094 33.844 1 21.02 305 SER A C 1
ATOM 2520 O O . SER A 1 305 ? -2.229 13.711 33.031 1 21.02 305 SER A O 1
ATOM 2522 N N . VAL A 1 306 ? -1.315 11.984 33.375 1 23.72 306 VAL A N 1
ATOM 2523 C CA . VAL A 1 306 ? -2.367 11.094 32.906 1 23.72 306 VAL A CA 1
ATOM 2524 C C . VAL A 1 306 ? -3.414 10.906 34 1 23.72 306 VAL A C 1
ATOM 2526 O O . VAL A 1 306 ? -3.107 10.398 35.094 1 23.72 306 VAL A O 1
ATOM 2529 N N . PHE A 1 307 ? -4.316 11.812 34.25 1 20.84 307 PHE A N 1
ATOM 2530 C CA . PHE A 1 307 ? -5.434 11.461 35.125 1 20.84 307 PHE A CA 1
ATOM 2531 C C . PHE A 1 307 ? -6.312 10.398 34.469 1 20.84 307 PHE A C 1
ATOM 2533 O O . PHE A 1 307 ? -6.441 10.359 33.25 1 20.84 307 PHE A O 1
ATOM 2540 N N . MET B 1 1 ? -33.312 -1.048 -6.312 1 17.61 1 MET B N 1
ATOM 2541 C CA . MET B 1 1 ? -32.219 -1.907 -5.879 1 17.61 1 MET B CA 1
ATOM 2542 C C . MET B 1 1 ? -31.078 -1.871 -6.883 1 17.61 1 MET B C 1
ATOM 2544 O O . MET B 1 1 ? -30.922 -2.793 -7.688 1 17.61 1 MET B O 1
ATOM 2548 N N . SER B 1 2 ? -30.703 -0.716 -7.473 1 16.91 2 SER B N 1
ATOM 2549 C CA . SER B 1 2 ? -30.031 -0.372 -8.719 1 16.91 2 SER B CA 1
ATOM 2550 C C . SER B 1 2 ? -28.578 -0.84 -8.703 1 16.91 2 SER B C 1
ATOM 2552 O O . SER B 1 2 ? -27.875 -0.666 -7.707 1 16.91 2 SER B O 1
ATOM 2554 N N . ARG B 1 3 ? -28.297 -1.983 -9.438 1 19.38 3 ARG B N 1
ATOM 2555 C CA . ARG B 1 3 ? -27.094 -2.748 -9.789 1 19.38 3 ARG B CA 1
ATOM 2556 C C . ARG B 1 3 ? -25.953 -1.824 -10.195 1 19.38 3 ARG B C 1
ATOM 2558 O O . ARG B 1 3 ? -26.078 -1.065 -11.164 1 19.38 3 ARG B O 1
ATOM 2565 N N . MET B 1 4 ? -25.375 -1.126 -9.25 1 20.92 4 MET B N 1
ATOM 2566 C CA . MET B 1 4 ? -24.297 -0.183 -9.523 1 20.92 4 MET B CA 1
ATOM 2567 C C . MET B 1 4 ? -23.281 -0.786 -10.484 1 20.92 4 MET B C 1
ATOM 2569 O O . MET B 1 4 ? -22.562 -1.728 -10.133 1 20.92 4 MET B O 1
ATOM 2573 N N . TRP B 1 5 ? -23.672 -0.985 -11.742 1 20.67 5 TRP B N 1
ATOM 2574 C CA . TRP B 1 5 ? -22.844 -1.296 -12.906 1 20.67 5 TRP B CA 1
ATOM 2575 C C . TRP B 1 5 ? -21.562 -0.451 -12.906 1 20.67 5 TRP B C 1
ATOM 2577 O O . TRP B 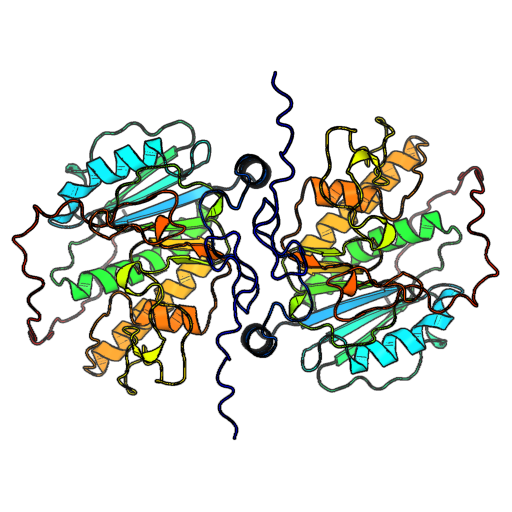1 5 ? -21.625 0.768 -12.727 1 20.67 5 TRP B O 1
ATOM 2587 N N . TYR B 1 6 ? -20.688 -0.932 -12.266 1 23.25 6 TYR B N 1
ATOM 2588 C CA . TYR B 1 6 ? -19.344 -0.335 -12.297 1 23.25 6 TYR B CA 1
ATOM 2589 C C . TYR B 1 6 ? -19.016 0.174 -13.695 1 23.25 6 TYR B C 1
ATOM 2591 O O . TYR B 1 6 ? -19.125 -0.568 -14.672 1 23.25 6 TYR B O 1
ATOM 2599 N N . TYR B 1 7 ? -19.625 1.264 -14.047 1 22.69 7 TYR B N 1
ATOM 2600 C CA . TYR B 1 7 ? -19.156 1.947 -15.25 1 22.69 7 TYR B CA 1
ATOM 2601 C C . TYR B 1 7 ? -17.656 1.748 -15.438 1 22.69 7 TYR B C 1
ATOM 2603 O O . TYR B 1 7 ? -16.891 1.8 -14.477 1 22.69 7 TYR B O 1
ATOM 2611 N N . GLN B 1 8 ? -17.312 0.952 -16.391 1 22.88 8 GLN B N 1
ATOM 2612 C CA . GLN B 1 8 ? -16 0.845 -17.031 1 22.88 8 GLN B CA 1
ATOM 2613 C C . GLN B 1 8 ? -15.352 2.217 -17.188 1 22.88 8 GLN B C 1
ATOM 2615 O O . GLN B 1 8 ? -15.82 3.053 -17.953 1 22.88 8 GLN B O 1
ATOM 2620 N N . SER B 1 9 ? -15.336 2.998 -16.125 1 23.86 9 SER B N 1
ATOM 2621 C CA . SER B 1 9 ? -14.617 4.266 -16.156 1 23.86 9 SER B CA 1
ATOM 2622 C C . SER B 1 9 ? -13.531 4.25 -17.234 1 23.86 9 SER B C 1
ATOM 2624 O O . SER B 1 9 ? -12.797 3.268 -17.375 1 23.86 9 SER B O 1
ATOM 2626 N N . GLU B 1 10 ? -13.758 4.941 -18.203 1 24.5 10 GLU B N 1
ATOM 2627 C CA . GLU B 1 10 ? -12.875 5.395 -19.281 1 24.5 10 GLU B CA 1
ATOM 2628 C C . GLU B 1 10 ? -11.547 5.895 -18.719 1 24.5 10 GLU B C 1
ATOM 2630 O O . GLU B 1 10 ? -11.5 6.898 -18.016 1 24.5 10 GLU B O 1
ATOM 2635 N N . LEU B 1 11 ? -10.594 5.09 -18.078 1 29.75 11 LEU B N 1
ATOM 2636 C CA . LEU B 1 11 ? -9.156 5.094 -17.891 1 29.75 11 LEU B CA 1
ATOM 2637 C C . LEU B 1 11 ? -8.477 6.082 -18.828 1 29.75 11 LEU B C 1
ATOM 2639 O O . LEU B 1 11 ? -8.367 5.82 -20.031 1 29.75 11 LEU B O 1
ATOM 2643 N N . THR B 1 12 ? -8.688 7.422 -18.672 1 27.45 12 THR B N 1
ATOM 2644 C CA . THR B 1 12 ? -8.781 8.578 -19.547 1 27.45 12 THR B CA 1
ATOM 2645 C C . THR B 1 12 ? -7.543 8.695 -20.422 1 27.45 12 THR B C 1
ATOM 2647 O O . THR B 1 12 ? -6.527 8.055 -20.156 1 27.45 12 THR B O 1
ATOM 2650 N N . GLU B 1 13 ? -6.906 10.031 -20.781 1 27.64 13 GLU B N 1
ATOM 2651 C CA . GLU B 1 13 ? -6.285 10.234 -22.078 1 27.64 13 GLU B CA 1
ATOM 2652 C C . GLU B 1 13 ? -4.938 9.516 -22.172 1 27.64 13 GLU B C 1
ATOM 2654 O O . GLU B 1 13 ? -4.078 9.703 -21.297 1 27.64 13 GLU B O 1
ATOM 2659 N N . PRO B 1 14 ? -4.617 8.508 -23 1 30.02 14 PRO B N 1
ATOM 2660 C CA . PRO B 1 14 ? -3.578 7.633 -23.547 1 30.02 14 PRO B CA 1
ATOM 2661 C C . PRO B 1 14 ? -2.289 8.383 -23.875 1 30.02 14 PRO B C 1
ATOM 2663 O O . PRO B 1 14 ? -2.336 9.539 -24.297 1 30.02 14 PRO B O 1
ATOM 2666 N N . ASN B 1 15 ? -1.13 8.484 -23.188 1 32.53 15 ASN B N 1
ATOM 2667 C CA . ASN B 1 15 ? -0.217 8.508 -24.328 1 32.53 15 ASN B CA 1
ATOM 2668 C C . ASN B 1 15 ? -0.826 7.824 -25.547 1 32.53 15 ASN B C 1
ATOM 2670 O O . ASN B 1 15 ? -1.766 7.039 -25.422 1 32.53 15 ASN B O 1
ATOM 2674 N N . SER B 1 16 ? -0.708 8.055 -26.703 1 34.25 16 SER B N 1
ATOM 2675 C CA . SER B 1 16 ? -1.269 7.242 -27.781 1 34.25 16 SER B CA 1
ATOM 2676 C C . SER B 1 16 ? -1.629 5.848 -27.281 1 34.25 16 SER B C 1
ATOM 2678 O O . SER B 1 16 ? -2.539 5.207 -27.812 1 34.25 16 SER B O 1
ATOM 2680 N N . GLU B 1 17 ? -0.792 4.992 -26.359 1 42.28 17 GLU B N 1
ATOM 2681 C CA . GLU B 1 17 ? -1.163 3.615 -26.062 1 42.28 17 GLU B CA 1
ATOM 2682 C C . GLU B 1 17 ? -1.968 3.535 -24.766 1 42.28 17 GLU B C 1
ATOM 2684 O O . GLU B 1 17 ? -1.543 4.055 -23.734 1 42.28 17 GLU B O 1
ATOM 2689 N N . ASN B 1 18 ? -3.359 3.58 -24.578 1 50.94 18 ASN B N 1
ATOM 2690 C CA . ASN B 1 18 ? -4.547 3.439 -23.734 1 50.94 18 ASN B CA 1
ATOM 2691 C C . ASN B 1 18 ? -4.344 2.396 -22.641 1 50.94 18 ASN B C 1
ATOM 2693 O O . ASN B 1 18 ? -4.922 1.312 -22.688 1 50.94 18 ASN B O 1
ATOM 2697 N N . ILE B 1 19 ? -3.201 2.217 -21.906 1 61.41 19 ILE B N 1
ATOM 2698 C CA . ILE B 1 19 ? -3.078 1.136 -20.938 1 61.41 19 ILE B CA 1
ATOM 2699 C C . ILE B 1 19 ? -3.467 1.644 -19.547 1 61.41 19 ILE B C 1
ATOM 2701 O O . ILE B 1 19 ? -3.088 2.752 -19.156 1 61.41 19 ILE B O 1
ATOM 2705 N N . ALA B 1 20 ? -4.305 0.939 -18.797 1 71.56 20 ALA B N 1
ATOM 2706 C CA . ALA B 1 20 ? -4.723 1.258 -17.438 1 71.56 20 ALA B CA 1
ATOM 2707 C C . ALA B 1 20 ? -3.545 1.175 -16.469 1 71.56 20 ALA B C 1
ATOM 2709 O O . ALA B 1 20 ? -2.801 0.191 -16.469 1 71.56 20 ALA B O 1
ATOM 2710 N N . MET B 1 21 ? -3.363 2.291 -15.633 1 80.25 21 MET B N 1
ATOM 2711 C CA . MET B 1 21 ? -2.23 2.32 -14.711 1 80.25 21 MET B CA 1
ATOM 2712 C C . MET B 1 21 ? -2.703 2.23 -13.266 1 80.25 21 MET B C 1
ATOM 2714 O O . MET B 1 21 ? -1.902 1.983 -12.359 1 80.25 21 MET B O 1
ATOM 2718 N N . GLN B 1 22 ? -3.951 2.375 -13.078 1 87.75 22 GLN B N 1
ATOM 2719 C CA . GLN B 1 22 ? -4.477 2.408 -11.711 1 87.75 22 GLN B CA 1
ATOM 2720 C C . GLN B 1 22 ? -5.863 1.776 -11.641 1 87.75 22 GLN B C 1
ATOM 2722 O O . GLN B 1 22 ? -6.684 1.964 -12.539 1 87.75 22 GLN B O 1
ATOM 2727 N N . THR B 1 23 ? -6.148 1.108 -10.602 1 90.88 23 THR B N 1
ATOM 2728 C CA . THR B 1 23 ? -7.445 0.471 -10.383 1 90.88 23 THR B CA 1
ATOM 2729 C C . THR B 1 23 ? -8.414 1.433 -9.711 1 90.88 23 THR B C 1
ATOM 2731 O O . THR B 1 23 ? -8 2.451 -9.148 1 90.88 23 THR B O 1
ATOM 2734 N N . PRO B 1 24 ? -9.672 1.109 -9.766 1 89.88 24 PRO B N 1
ATOM 2735 C CA . PRO B 1 24 ? -10.664 1.942 -9.078 1 89.88 24 PRO B CA 1
ATOM 2736 C C . PRO B 1 24 ? -10.477 1.949 -7.562 1 89.88 24 PRO B C 1
ATOM 2738 O O . PRO B 1 24 ? -11.07 2.773 -6.867 1 89.88 24 PRO B O 1
ATOM 2741 N N . TRP B 1 25 ? -9.641 1.069 -7.031 1 93.31 25 TRP B N 1
ATOM 2742 C CA . TRP B 1 25 ? -9.359 1.081 -5.598 1 93.31 25 TRP B CA 1
ATOM 2743 C C . TRP B 1 25 ? -7.949 1.578 -5.32 1 93.31 25 TRP B C 1
ATOM 2745 O O . TRP B 1 25 ? -7.391 1.314 -4.254 1 93.31 25 TRP B O 1
ATOM 2755 N N . LEU B 1 26 ? -7.324 2.229 -6.301 1 93.31 26 LEU B N 1
ATOM 2756 C CA . LEU B 1 26 ? -6.121 3.041 -6.199 1 93.31 26 LEU B CA 1
ATOM 2757 C C . LEU B 1 26 ? -4.879 2.162 -6.102 1 93.31 26 LEU B C 1
ATOM 2759 O O . LEU B 1 26 ? -3.803 2.637 -5.723 1 93.31 26 LEU B O 1
ATOM 2763 N N . ALA B 1 27 ? -4.988 0.873 -6.426 1 95.12 27 ALA B N 1
ATOM 2764 C CA . ALA B 1 27 ? -3.809 0.029 -6.594 1 95.12 27 ALA B CA 1
ATOM 2765 C C . ALA B 1 27 ? -3.172 0.245 -7.965 1 95.12 27 ALA B C 1
ATOM 2767 O O . ALA B 1 27 ? -3.875 0.344 -8.977 1 95.12 27 ALA B O 1
ATOM 2768 N N . PRO B 1 28 ? -1.912 0.338 -8.031 1 94.44 28 PRO B N 1
ATOM 2769 C CA . PRO B 1 28 ? -1.258 0.472 -9.336 1 94.44 28 PRO B CA 1
ATOM 2770 C C . PRO B 1 28 ? -1.29 -0.821 -10.148 1 94.44 28 PRO B C 1
ATOM 2772 O O . PRO B 1 28 ? -1.259 -1.914 -9.57 1 94.44 28 PRO B O 1
ATOM 2775 N N . ILE B 1 29 ? -1.428 -0.662 -11.391 1 91.38 29 ILE B N 1
ATOM 2776 C CA . ILE B 1 29 ? -1.096 -1.721 -12.336 1 91.38 29 ILE B CA 1
ATOM 2777 C C . ILE B 1 29 ? 0.331 -1.528 -12.844 1 91.38 29 ILE B C 1
ATOM 2779 O O . ILE B 1 29 ? 0.646 -0.501 -13.453 1 91.38 29 ILE B O 1
ATOM 2783 N N . VAL B 1 30 ? 1.159 -2.451 -12.625 1 93.06 30 VAL B N 1
ATOM 2784 C CA . VAL B 1 30 ? 2.596 -2.291 -12.828 1 93.06 30 VAL B CA 1
ATOM 2785 C C . VAL B 1 30 ? 2.963 -2.717 -14.25 1 93.06 30 VAL B C 1
ATOM 2787 O O . VAL B 1 30 ? 2.768 -3.875 -14.625 1 93.06 30 VAL B O 1
ATOM 2790 N N . TRP B 1 31 ? 3.406 -1.736 -14.984 1 86.19 31 TRP B N 1
ATOM 2791 C CA . TRP B 1 31 ? 3.959 -1.936 -16.312 1 86.19 31 TRP B CA 1
ATOM 2792 C C . TRP B 1 31 ? 5.438 -1.563 -16.359 1 86.19 31 TRP B C 1
ATOM 2794 O O . TRP B 1 31 ? 5.879 -0.667 -15.633 1 86.19 31 TRP B O 1
ATOM 2804 N N . ASP B 1 32 ? 6.129 -2.264 -17.188 1 82.31 32 ASP B N 1
ATOM 2805 C CA . ASP B 1 32 ? 7.512 -1.846 -17.375 1 82.31 32 ASP B CA 1
ATOM 2806 C C . ASP B 1 32 ? 7.586 -0.395 -17.844 1 82.31 32 ASP B C 1
ATOM 2808 O O . ASP B 1 32 ? 6.793 0.031 -18.688 1 82.31 32 ASP B O 1
ATOM 2812 N N . GLY B 1 33 ? 8.438 0.389 -17.141 1 79.12 33 GLY B N 1
ATOM 2813 C CA . GLY B 1 33 ? 8.648 1.77 -17.547 1 79.12 33 GLY B CA 1
ATOM 2814 C C . GLY B 1 33 ? 7.785 2.754 -16.781 1 79.12 33 GLY B C 1
ATOM 2815 O O . GLY B 1 33 ? 7.902 3.967 -16.969 1 79.12 33 GLY B O 1
ATOM 2816 N N . THR B 1 34 ? 6.953 2.271 -15.922 1 84.25 34 THR B N 1
ATOM 2817 C CA . THR B 1 34 ? 6.039 3.164 -15.227 1 84.25 34 THR B CA 1
ATOM 2818 C C . THR B 1 34 ? 6.559 3.48 -13.828 1 84.25 34 THR B C 1
ATOM 2820 O O . THR B 1 34 ? 5.859 4.105 -13.023 1 84.25 34 THR B O 1
ATOM 2823 N N . PHE B 1 35 ? 7.766 3.09 -13.484 1 89.69 35 PHE B N 1
ATOM 2824 C CA . PHE B 1 35 ? 8.383 3.311 -12.18 1 89.69 35 PHE B CA 1
ATOM 2825 C C . PHE B 1 35 ? 9.891 3.512 -12.32 1 89.69 35 PHE B C 1
ATOM 2827 O O . PHE B 1 35 ? 10.453 3.256 -13.383 1 89.69 35 PHE B O 1
ATOM 2834 N N . GLN B 1 36 ? 10.43 4.035 -11.336 1 89.62 36 GLN B N 1
ATOM 2835 C CA . GLN B 1 36 ? 11.883 4.145 -11.25 1 89.62 36 GLN B CA 1
ATOM 2836 C C . GLN B 1 36 ? 12.453 3.139 -10.25 1 89.62 36 GLN B C 1
ATOM 2838 O O . GLN B 1 36 ? 12.359 3.344 -9.031 1 89.62 36 GLN B O 1
ATOM 2843 N N . ILE B 1 37 ? 13.117 2.158 -10.758 1 92.75 37 ILE B N 1
ATOM 2844 C CA . ILE B 1 37 ? 13.523 1.005 -9.961 1 92.75 37 ILE B CA 1
ATOM 2845 C C . ILE B 1 37 ? 14.547 1.433 -8.914 1 92.75 37 ILE B C 1
ATOM 2847 O O . ILE B 1 37 ? 14.617 0.848 -7.828 1 92.75 37 ILE B O 1
ATOM 2851 N N . GLU B 1 38 ? 15.305 2.465 -9.203 1 91.12 38 GLU B N 1
ATOM 2852 C CA . GLU B 1 38 ? 16.328 2.918 -8.273 1 91.12 38 GLU B CA 1
ATOM 2853 C C . GLU B 1 38 ? 15.719 3.432 -6.973 1 91.12 38 GLU B C 1
ATOM 2855 O O . GLU B 1 38 ? 16.266 3.211 -5.891 1 91.12 38 GLU B O 1
ATOM 2860 N N . ILE B 1 39 ? 14.609 4.105 -7.129 1 91.5 39 ILE B N 1
ATOM 2861 C CA . ILE B 1 39 ? 13.914 4.621 -5.953 1 91.5 39 ILE B CA 1
ATOM 2862 C C . ILE B 1 39 ? 13.383 3.461 -5.121 1 91.5 39 ILE B C 1
ATOM 2864 O O . ILE B 1 39 ? 13.547 3.436 -3.898 1 91.5 39 ILE B O 1
ATOM 2868 N N . LEU B 1 40 ? 12.82 2.525 -5.75 1 94.75 40 LEU B N 1
ATOM 2869 C CA . LEU B 1 40 ? 12.242 1.374 -5.062 1 94.75 40 LEU B CA 1
ATOM 2870 C C . LEU B 1 40 ? 13.336 0.527 -4.418 1 94.75 40 LEU B C 1
ATOM 2872 O O . LEU B 1 40 ? 13.195 0.106 -3.266 1 94.75 40 LEU B O 1
ATOM 2876 N N . ASN B 1 41 ? 14.398 0.305 -5.164 1 95.19 41 ASN B N 1
ATOM 2877 C CA . ASN B 1 41 ? 15.516 -0.439 -4.598 1 95.19 41 ASN B CA 1
ATOM 2878 C C . ASN B 1 41 ? 16.031 0.213 -3.316 1 95.19 41 ASN B C 1
ATOM 2880 O O . ASN B 1 41 ? 16.281 -0.472 -2.324 1 95.19 41 ASN B O 1
ATOM 2884 N N . GLN B 1 42 ? 16.172 1.489 -3.379 1 91.5 42 GLN B N 1
ATOM 2885 C CA . GLN B 1 42 ? 16.656 2.209 -2.209 1 91.5 42 GLN B CA 1
ATOM 2886 C C . GLN B 1 42 ? 15.727 2.037 -1.02 1 91.5 42 GLN B C 1
ATOM 2888 O O . GLN B 1 42 ? 16.172 1.771 0.098 1 91.5 42 GLN B O 1
ATOM 2893 N N . GLN B 1 43 ? 14.477 2.115 -1.264 1 90.94 43 GLN B N 1
ATOM 2894 C CA . GLN B 1 43 ? 13.484 1.992 -0.203 1 90.94 43 GLN B CA 1
ATOM 2895 C C . GLN B 1 43 ? 13.523 0.607 0.435 1 90.94 43 GLN B C 1
ATOM 2897 O O . GLN B 1 43 ? 13.523 0.482 1.661 1 90.94 43 GLN B O 1
ATOM 2902 N N . PHE B 1 44 ? 13.609 -0.378 -0.34 1 94 44 PHE B N 1
ATOM 2903 C CA . PHE B 1 44 ? 13.539 -1.74 0.175 1 94 44 PHE B CA 1
ATOM 2904 C C . PHE B 1 44 ? 14.875 -2.152 0.79 1 94 44 PHE B C 1
ATOM 2906 O O . PHE B 1 44 ? 14.906 -2.961 1.719 1 94 44 PHE B O 1
ATOM 2913 N N . ARG B 1 45 ? 15.938 -1.572 0.314 1 92 45 ARG B N 1
ATOM 2914 C CA . ARG B 1 45 ? 17.234 -1.814 0.946 1 92 45 ARG B CA 1
ATOM 2915 C C . ARG B 1 45 ? 17.281 -1.208 2.344 1 92 45 ARG B C 1
ATOM 2917 O O . ARG B 1 45 ? 17.781 -1.835 3.281 1 92 45 ARG B O 1
ATOM 2924 N N . LEU B 1 46 ? 16.719 0.031 2.428 1 87.62 46 LEU B N 1
ATOM 2925 C CA . LEU B 1 46 ? 16.688 0.709 3.719 1 87.62 46 LEU B CA 1
ATOM 2926 C C . LEU B 1 46 ? 15.867 -0.089 4.73 1 87.62 46 LEU B C 1
ATOM 2928 O O . LEU B 1 46 ? 16.188 -0.09 5.922 1 87.62 46 LEU B O 1
ATOM 2932 N N . GLN B 1 47 ? 14.945 -0.804 4.254 1 89.94 47 GLN B N 1
ATOM 2933 C CA . GLN B 1 47 ? 14.094 -1.603 5.125 1 89.94 47 GLN B CA 1
ATOM 2934 C C . GLN B 1 47 ? 14.68 -2.99 5.352 1 89.94 47 GLN B C 1
ATOM 2936 O O . GLN B 1 47 ? 14.148 -3.777 6.137 1 89.94 47 GLN B O 1
ATOM 2941 N N . ASN B 1 48 ? 15.766 -3.328 4.68 1 92.75 48 ASN B N 1
ATOM 2942 C CA . ASN B 1 48 ? 16.438 -4.621 4.785 1 92.75 48 ASN B CA 1
ATOM 2943 C C . ASN B 1 48 ? 15.461 -5.773 4.562 1 92.75 48 ASN B C 1
ATOM 2945 O O . ASN B 1 48 ? 15.398 -6.707 5.367 1 92.75 48 ASN B O 1
ATOM 2949 N N . VAL B 1 49 ? 14.758 -5.691 3.51 1 95.44 49 VAL B N 1
ATOM 2950 C CA . VAL B 1 49 ? 13.672 -6.629 3.244 1 95.44 49 VAL B CA 1
ATOM 2951 C C . VAL B 1 49 ? 14.242 -7.945 2.721 1 95.44 49 VAL B C 1
ATOM 2953 O O . VAL B 1 49 ? 15.25 -7.953 2.018 1 95.44 49 VAL B O 1
ATOM 2956 N N . SER B 1 50 ? 13.594 -9.039 3.061 1 98 50 SER B N 1
ATOM 2957 C CA . SER B 1 50 ? 13.914 -10.367 2.553 1 98 50 SER B CA 1
ATOM 2958 C C . SER B 1 50 ? 12.727 -10.984 1.825 1 98 50 SER B C 1
ATOM 2960 O O . SER B 1 50 ? 11.586 -10.82 2.246 1 98 50 SER B O 1
ATOM 2962 N N . ILE B 1 51 ? 13.07 -11.711 0.717 1 98.75 51 ILE B N 1
ATOM 2963 C CA . ILE B 1 51 ? 12.023 -12.234 -0.155 1 98.75 51 ILE B CA 1
ATOM 2964 C C . ILE B 1 51 ? 12.164 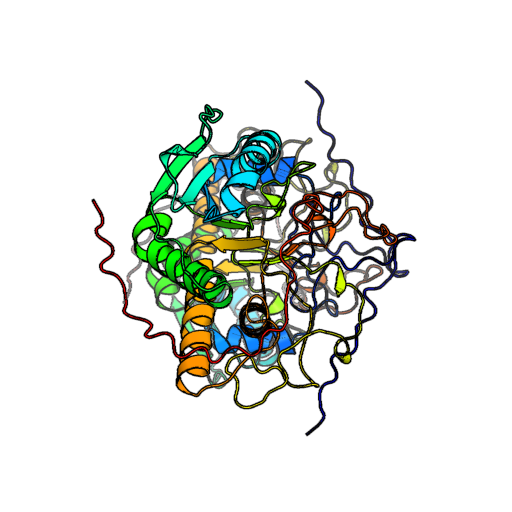-13.742 -0.286 1 98.75 51 ILE B C 1
ATOM 2966 O O . ILE B 1 51 ? 13.266 -14.258 -0.484 1 98.75 51 ILE B O 1
ATOM 2970 N N . GLY B 1 52 ? 11.109 -14.469 -0.091 1 98.88 52 GLY B N 1
ATOM 2971 C CA . GLY B 1 52 ? 11.047 -15.883 -0.418 1 98.88 52 GLY B CA 1
ATOM 2972 C C . GLY B 1 52 ? 10.422 -16.156 -1.772 1 98.88 52 GLY B C 1
ATOM 2973 O O . GLY B 1 52 ? 9.383 -15.578 -2.107 1 98.88 52 GLY B O 1
ATOM 2974 N N . LEU B 1 53 ? 11.055 -16.922 -2.545 1 98.56 53 LEU B N 1
ATOM 2975 C CA . LEU B 1 53 ? 10.5 -17.422 -3.799 1 98.56 53 LEU B CA 1
ATOM 2976 C C . LEU B 1 53 ? 10.125 -18.891 -3.689 1 98.56 53 LEU B C 1
ATOM 2978 O O . LEU B 1 53 ? 11 -19.75 -3.52 1 98.56 53 LEU B O 1
ATOM 2982 N N . VAL B 1 54 ? 8.836 -19.156 -3.789 1 97.94 54 VAL B N 1
ATOM 2983 C CA . VAL B 1 54 ? 8.32 -20.516 -3.609 1 97.94 54 VAL B CA 1
ATOM 2984 C C . VAL B 1 54 ? 8.062 -21.156 -4.973 1 97.94 54 VAL B C 1
ATOM 2986 O O . VAL B 1 54 ? 7.355 -20.578 -5.809 1 97.94 54 VAL B O 1
ATOM 2989 N N . VAL B 1 55 ? 8.586 -22.328 -5.137 1 95.62 55 VAL B N 1
ATOM 2990 C CA . VAL B 1 55 ? 8.391 -23.047 -6.395 1 95.62 55 VAL B CA 1
ATOM 2991 C C . VAL B 1 55 ? 8.211 -24.531 -6.117 1 95.62 55 VAL B C 1
ATOM 2993 O O . VAL B 1 55 ? 8.844 -25.078 -5.215 1 95.62 55 VAL B O 1
ATOM 2996 N N . PHE B 1 56 ? 7.301 -25.125 -6.914 1 93.31 56 PHE B N 1
ATOM 2997 C CA . PHE B 1 56 ? 7.051 -26.562 -6.832 1 93.31 56 PHE B CA 1
ATOM 2998 C C . PHE B 1 56 ? 7.566 -27.266 -8.078 1 93.31 56 PHE B C 1
ATOM 3000 O O . PHE B 1 56 ? 7.133 -26.984 -9.195 1 93.31 56 PHE B O 1
ATOM 3007 N N . ALA B 1 57 ? 8.508 -28.109 -7.871 1 91.44 57 ALA B N 1
ATOM 3008 C CA . ALA B 1 57 ? 9.062 -28.938 -8.938 1 91.44 57 ALA B CA 1
ATOM 3009 C C . ALA B 1 57 ? 8.852 -30.422 -8.641 1 91.44 57 ALA B C 1
ATOM 3011 O O . ALA B 1 57 ? 9.789 -31.125 -8.266 1 91.44 57 ALA B O 1
ATOM 3012 N N . THR B 1 58 ? 7.652 -30.859 -8.828 1 88.06 58 THR B N 1
ATOM 3013 C CA . THR B 1 58 ? 7.289 -32.25 -8.523 1 88.06 58 THR B CA 1
ATOM 3014 C C . THR B 1 58 ? 7.02 -33.031 -9.805 1 88.06 58 THR B C 1
ATOM 3016 O O . THR B 1 58 ? 6.547 -32.469 -10.797 1 88.06 58 THR B O 1
ATOM 3019 N N . GLY B 1 59 ? 7.277 -34.312 -9.781 1 85.5 59 GLY B N 1
ATOM 3020 C CA . GLY B 1 59 ? 7.047 -35.125 -10.945 1 85.5 59 GLY B CA 1
ATOM 3021 C C . GLY B 1 59 ? 7.773 -34.656 -12.18 1 85.5 59 GLY B C 1
ATOM 3022 O O . GLY B 1 59 ? 8.984 -34.406 -12.141 1 85.5 59 GLY B O 1
ATOM 3023 N N . LYS B 1 60 ? 7.055 -34.531 -13.258 1 82.5 60 LYS B N 1
ATOM 3024 C CA . LYS B 1 60 ? 7.648 -34.156 -14.539 1 82.5 60 LYS B CA 1
ATOM 3025 C C . LYS B 1 60 ? 8.109 -32.719 -14.531 1 82.5 60 LYS B C 1
ATOM 3027 O O . LYS B 1 60 ? 8.922 -32.312 -15.367 1 82.5 60 LYS B O 1
ATOM 3032 N N . TYR B 1 61 ? 7.691 -31.969 -13.609 1 87.06 61 TYR B N 1
ATOM 3033 C CA . TYR B 1 61 ? 7.973 -30.531 -13.602 1 87.06 61 TYR B CA 1
ATOM 3034 C C . TYR B 1 61 ? 9.391 -30.266 -13.125 1 87.06 61 TYR B C 1
ATOM 3036 O O . TYR B 1 61 ? 9.898 -29.141 -13.266 1 87.06 61 TYR B O 1
ATOM 3044 N N . ILE B 1 62 ? 10.039 -31.297 -12.586 1 90.06 62 ILE B N 1
ATOM 3045 C CA . ILE B 1 62 ? 11.43 -31.156 -12.156 1 90.06 62 ILE B CA 1
ATOM 3046 C C . ILE B 1 62 ? 12.289 -30.719 -13.336 1 90.06 62 ILE B C 1
ATOM 3048 O O . ILE B 1 62 ? 13.328 -30.078 -13.148 1 90.06 62 ILE B O 1
ATOM 3052 N N . ALA B 1 63 ? 11.812 -31 -14.539 1 89.62 63 ALA B N 1
ATOM 3053 C CA . ALA B 1 63 ? 12.578 -30.688 -15.75 1 89.62 63 ALA B CA 1
ATOM 3054 C C . ALA B 1 63 ? 12.703 -29.188 -15.953 1 89.62 63 ALA B C 1
ATOM 3056 O O . ALA B 1 63 ? 13.648 -28.719 -16.594 1 89.62 63 ALA B O 1
ATOM 3057 N N . PHE B 1 64 ? 11.844 -28.375 -15.367 1 90.75 64 PHE B N 1
ATOM 3058 C CA . PHE B 1 64 ? 11.805 -26.938 -15.586 1 90.75 64 PHE B CA 1
ATOM 3059 C C . PHE B 1 64 ? 12.633 -26.203 -14.539 1 90.75 64 PHE B C 1
ATOM 3061 O O . PHE B 1 64 ? 12.945 -25.031 -14.695 1 90.75 64 PHE B O 1
ATOM 3068 N N . LEU B 1 65 ? 13.039 -26.875 -13.508 1 94.19 65 LEU B N 1
ATOM 3069 C CA . LEU B 1 65 ? 13.594 -26.234 -12.32 1 94.19 65 LEU B CA 1
ATOM 3070 C C . LEU B 1 65 ? 14.914 -25.547 -12.648 1 94.19 65 LEU B C 1
ATOM 3072 O O . LEU B 1 65 ? 15.164 -24.422 -12.195 1 94.19 65 LEU B O 1
ATOM 3076 N N . LYS B 1 66 ? 15.758 -26.203 -13.398 1 93.75 66 LYS B N 1
ATOM 3077 C CA . LYS B 1 66 ? 17.062 -25.625 -13.727 1 93.75 66 LYS B CA 1
ATOM 3078 C C . LYS B 1 66 ? 16.906 -24.281 -14.43 1 93.75 66 LYS B C 1
ATOM 3080 O O . LYS B 1 66 ? 17.547 -23.297 -14.055 1 93.75 66 LYS B O 1
ATOM 3085 N N . GLY B 1 67 ? 16.094 -24.266 -15.523 1 91.62 67 GLY B N 1
ATOM 3086 C CA . GLY B 1 67 ? 15.844 -23.016 -16.234 1 91.62 67 GLY B CA 1
ATOM 3087 C C . GLY B 1 67 ? 15.242 -21.938 -15.352 1 91.62 67 GLY B C 1
ATOM 3088 O O . GLY B 1 67 ? 15.648 -20.766 -15.422 1 91.62 67 GLY B O 1
ATOM 3089 N N . PHE B 1 68 ? 14.328 -22.328 -14.523 1 94 68 PHE B N 1
ATOM 3090 C CA . PHE B 1 68 ? 13.68 -21.406 -13.594 1 94 68 PHE B CA 1
ATOM 3091 C C . PHE B 1 68 ? 14.703 -20.766 -12.672 1 94 68 PHE B C 1
ATOM 3093 O O . PHE B 1 68 ? 14.75 -19.531 -12.555 1 94 68 PHE B O 1
ATOM 3100 N N . LEU B 1 69 ? 15.562 -21.547 -12.023 1 95.62 69 LEU B N 1
ATOM 3101 C CA . LEU B 1 69 ? 16.516 -21.062 -11.039 1 95.62 69 LEU B CA 1
ATOM 3102 C C . LEU B 1 69 ? 17.594 -20.203 -11.711 1 95.62 69 LEU B C 1
ATOM 3104 O O . LEU B 1 69 ? 17.969 -19.156 -11.188 1 95.62 69 LEU B O 1
ATOM 3108 N N . LYS B 1 70 ? 18.047 -20.625 -12.875 1 93.75 70 LYS B N 1
ATOM 3109 C CA . LYS B 1 70 ? 19.062 -19.875 -13.586 1 93.75 70 LYS B CA 1
ATOM 3110 C C . LYS B 1 70 ? 18.578 -18.469 -13.945 1 93.75 70 LYS B C 1
ATOM 3112 O O . LYS B 1 70 ? 19.281 -17.484 -13.727 1 93.75 70 LYS B O 1
ATOM 3117 N N . THR B 1 71 ? 17.344 -18.422 -14.484 1 92.31 71 THR B N 1
ATOM 3118 C CA . THR B 1 71 ? 16.828 -17.125 -14.906 1 92.31 71 THR B CA 1
ATOM 3119 C C . THR B 1 71 ? 16.406 -16.281 -13.703 1 92.31 71 THR B C 1
ATOM 3121 O O . THR B 1 71 ? 16.516 -15.062 -13.727 1 92.31 71 THR B O 1
ATOM 3124 N N . ALA B 1 72 ? 15.969 -16.922 -12.617 1 95.38 72 ALA B N 1
ATOM 3125 C CA . ALA B 1 72 ? 15.672 -16.188 -11.383 1 95.38 72 ALA B CA 1
ATOM 3126 C C . ALA B 1 72 ? 16.938 -15.555 -10.805 1 95.38 72 ALA B C 1
ATOM 3128 O O . ALA B 1 72 ? 16.906 -14.406 -10.352 1 95.38 72 ALA B O 1
ATOM 3129 N N . GLU B 1 73 ? 18.062 -16.25 -10.852 1 95.81 73 GLU B N 1
ATOM 3130 C CA . GLU B 1 73 ? 19.328 -15.727 -10.367 1 95.81 73 GLU B CA 1
ATOM 3131 C C . GLU B 1 73 ? 19.781 -14.516 -11.18 1 95.81 73 GLU B C 1
ATOM 3133 O O . GLU B 1 73 ? 20.406 -13.602 -10.648 1 95.81 73 GLU B O 1
ATOM 3138 N N . MET B 1 74 ? 19.359 -14.508 -12.359 1 93.12 74 MET B N 1
ATOM 3139 C CA . MET B 1 74 ? 19.797 -13.445 -13.258 1 93.12 74 MET B CA 1
ATOM 3140 C C . MET B 1 74 ? 18.906 -12.219 -13.148 1 93.12 74 MET B C 1
ATOM 3142 O O . MET B 1 74 ? 19.375 -11.086 -13.156 1 93.12 74 MET B O 1
ATOM 3146 N N . TYR B 1 75 ? 17.562 -12.492 -12.984 1 92.94 75 TYR B N 1
ATOM 3147 C CA . TYR B 1 75 ? 16.656 -11.391 -13.281 1 92.94 75 TYR B CA 1
ATOM 3148 C C . TYR B 1 75 ? 15.742 -11.094 -12.094 1 92.94 75 TYR B C 1
ATOM 3150 O O . TYR B 1 75 ? 15.188 -10 -11.984 1 92.94 75 TYR B O 1
ATOM 3158 N N . PHE B 1 76 ? 15.586 -12.062 -11.195 1 97.06 76 PHE B N 1
ATOM 3159 C CA . PHE B 1 76 ? 14.602 -11.922 -10.125 1 97.06 76 PHE B CA 1
ATOM 3160 C C . PHE B 1 76 ? 15.219 -11.242 -8.906 1 97.06 76 PHE B C 1
ATOM 3162 O O . PHE B 1 76 ? 16.172 -11.758 -8.32 1 97.06 76 PHE B O 1
ATOM 3169 N N . MET B 1 77 ? 14.75 -10.047 -8.523 1 97.62 77 MET B N 1
ATOM 3170 C CA . MET B 1 77 ? 15.125 -9.344 -7.297 1 97.62 77 MET B CA 1
ATOM 3171 C C . MET B 1 77 ? 16.625 -9.141 -7.227 1 97.62 77 MET B C 1
ATOM 3173 O O . MET B 1 77 ? 17.25 -9.453 -6.207 1 97.62 77 MET B O 1
ATOM 3177 N N . GLU B 1 78 ? 17.156 -8.633 -8.312 1 94.12 78 GLU B N 1
ATOM 3178 C CA . GLU B 1 78 ? 18.594 -8.406 -8.375 1 94.12 78 GLU B CA 1
ATOM 3179 C C . GLU B 1 78 ? 19.062 -7.508 -7.23 1 94.12 78 GLU B C 1
ATOM 3181 O O . GLU B 1 78 ? 18.484 -6.434 -7.012 1 94.12 78 GLU B O 1
ATOM 3186 N N . GLY B 1 79 ? 20.047 -7.98 -6.461 1 93.19 79 GLY B N 1
ATOM 3187 C CA . GLY B 1 79 ? 20.672 -7.164 -5.426 1 93.19 79 GLY B CA 1
ATOM 3188 C C . GLY B 1 79 ? 19.953 -7.27 -4.09 1 93.19 79 GLY B C 1
ATOM 3189 O O . GLY B 1 79 ? 20.328 -6.594 -3.127 1 93.19 79 GLY B O 1
ATOM 3190 N N . HIS B 1 80 ? 18.953 -8.086 -3.977 1 96.88 80 HIS B N 1
ATOM 3191 C CA . HIS B 1 80 ? 18.188 -8.219 -2.744 1 96.88 80 HIS B CA 1
ATOM 3192 C C . HIS B 1 80 ? 18.328 -9.617 -2.15 1 96.88 80 HIS B C 1
ATOM 3194 O O . HIS B 1 80 ? 18.859 -10.523 -2.801 1 96.88 80 HIS B O 1
ATOM 3200 N N . ARG B 1 81 ? 17.953 -9.727 -0.932 1 97.69 81 ARG B N 1
ATOM 3201 C CA . ARG B 1 81 ? 18.016 -11 -0.229 1 97.69 81 ARG B CA 1
ATOM 3202 C C . ARG B 1 81 ? 16.859 -11.914 -0.65 1 97.69 81 ARG B C 1
ATOM 3204 O O . ARG B 1 81 ? 15.695 -11.578 -0.448 1 97.69 81 ARG B O 1
ATOM 3211 N N . VAL B 1 82 ? 17.266 -13.047 -1.221 1 98.19 82 VAL B N 1
ATOM 3212 C CA . VAL B 1 82 ? 16.266 -13.961 -1.729 1 98.19 82 VAL B CA 1
ATOM 3213 C C . VAL B 1 82 ? 16.5 -15.367 -1.168 1 98.19 82 VAL B C 1
ATOM 3215 O O . VAL B 1 82 ? 17.641 -15.844 -1.161 1 98.19 82 VAL B O 1
ATOM 3218 N N . LYS B 1 83 ? 15.539 -15.945 -0.652 1 98.31 83 LYS B N 1
ATOM 3219 C CA . LYS B 1 83 ? 15.547 -17.344 -0.26 1 98.31 83 LYS B CA 1
ATOM 3220 C C . LYS B 1 83 ? 14.633 -18.172 -1.167 1 98.31 83 LYS B C 1
ATOM 3222 O O . LYS B 1 83 ? 13.422 -17.953 -1.195 1 98.31 83 LYS B O 1
ATOM 3227 N N . TYR B 1 84 ? 15.227 -19.094 -1.891 1 98.06 84 TYR B N 1
ATOM 3228 C CA . TYR B 1 84 ? 14.445 -20.016 -2.707 1 98.06 84 TYR B CA 1
ATOM 3229 C C . TYR B 1 84 ? 13.883 -21.141 -1.861 1 98.06 84 TYR B C 1
ATOM 3231 O O . TYR B 1 84 ? 14.633 -21.844 -1.17 1 98.06 84 TYR B O 1
ATOM 3239 N N . TYR B 1 85 ? 12.617 -21.312 -1.882 1 97.94 85 TYR B N 1
ATOM 3240 C CA . TYR B 1 85 ? 11.969 -22.484 -1.302 1 97.94 85 TYR B CA 1
ATOM 3241 C C . TYR B 1 85 ? 11.523 -23.453 -2.389 1 97.94 85 TYR B C 1
ATOM 3243 O O . TYR B 1 85 ? 10.484 -23.25 -3.025 1 97.94 85 TYR B O 1
ATOM 3251 N N . ILE B 1 86 ? 12.25 -24.484 -2.488 1 96.81 86 ILE B N 1
ATOM 3252 C CA . ILE B 1 86 ? 12.008 -25.453 -3.557 1 96.81 86 ILE B CA 1
ATOM 3253 C C . ILE B 1 86 ? 11.336 -26.688 -2.984 1 96.81 86 ILE B C 1
ATOM 3255 O O . ILE B 1 86 ? 11.961 -27.469 -2.252 1 96.81 86 ILE B O 1
ATOM 3259 N N . PHE B 1 87 ? 10.117 -26.875 -3.35 1 94.56 87 PHE B N 1
ATOM 3260 C CA . PHE B 1 87 ? 9.383 -28.094 -2.988 1 94.56 87 PHE B CA 1
ATOM 3261 C C . PHE B 1 87 ? 9.492 -29.141 -4.094 1 94.56 87 PHE B C 1
ATOM 3263 O O . PHE B 1 87 ? 9.125 -28.875 -5.238 1 94.56 87 PHE B O 1
ATOM 3270 N N . THR B 1 88 ? 10 -30.297 -3.748 1 93.38 88 THR B N 1
ATOM 3271 C CA . THR B 1 88 ? 10.172 -31.312 -4.777 1 93.38 88 THR B CA 1
ATOM 3272 C C . THR B 1 88 ? 10.125 -32.719 -4.168 1 93.38 88 THR B C 1
ATOM 3274 O O . THR B 1 88 ? 10.406 -32.875 -2.98 1 93.38 88 THR B O 1
ATOM 3277 N N . ASP B 1 89 ? 9.664 -33.625 -4.945 1 90.5 89 ASP B N 1
ATOM 3278 C CA . ASP B 1 89 ? 9.711 -35.031 -4.566 1 90.5 89 ASP B CA 1
ATOM 3279 C C . ASP B 1 89 ? 10.992 -35.688 -5.062 1 90.5 89 ASP B C 1
ATOM 3281 O O . ASP B 1 89 ? 11.195 -36.906 -4.863 1 90.5 89 ASP B O 1
ATOM 3285 N N . GLN B 1 90 ? 11.906 -34.938 -5.691 1 93.19 90 GLN B N 1
ATOM 3286 C CA . GLN B 1 90 ? 13.18 -35.406 -6.234 1 93.19 90 GLN B CA 1
ATOM 3287 C C . GLN B 1 90 ? 14.336 -34.5 -5.801 1 93.19 90 GLN B C 1
ATOM 3289 O O . GLN B 1 90 ? 15.008 -33.906 -6.641 1 93.19 90 GLN B O 1
ATOM 3294 N N . PRO B 1 91 ? 14.648 -34.469 -4.516 1 93.69 91 PRO B N 1
ATOM 3295 C CA . PRO B 1 91 ? 15.672 -33.562 -4.02 1 93.69 91 PRO B CA 1
ATOM 3296 C C . PRO B 1 91 ? 17.031 -33.781 -4.691 1 93.69 91 PRO B C 1
ATOM 3298 O O . PRO B 1 91 ? 17.797 -32.844 -4.855 1 93.69 91 PRO B O 1
ATOM 3301 N N . GLY B 1 92 ? 17.328 -34.969 -5.059 1 94.12 92 GLY B N 1
ATOM 3302 C CA . GLY B 1 92 ? 18.594 -35.281 -5.707 1 94.12 92 GLY B CA 1
ATOM 3303 C C . GLY B 1 92 ? 18.703 -34.688 -7.105 1 94.12 92 GLY B C 1
ATOM 3304 O O . GLY B 1 92 ? 19.797 -34.594 -7.66 1 94.12 92 GLY B O 1
ATOM 3305 N N . SER B 1 93 ? 17.562 -34.344 -7.688 1 93.31 93 SER B N 1
ATOM 3306 C CA . SER B 1 93 ? 17.531 -33.844 -9.055 1 93.31 93 SER B CA 1
ATOM 3307 C C . SER B 1 93 ? 17.594 -32.312 -9.078 1 93.31 93 SER B C 1
ATOM 3309 O O . SER B 1 93 ? 17.562 -31.703 -10.148 1 93.31 93 SER B O 1
ATOM 3311 N N . VAL B 1 94 ? 17.625 -31.688 -7.938 1 94.5 94 VAL B N 1
ATOM 3312 C CA . VAL B 1 94 ? 17.75 -30.25 -7.871 1 94.5 94 VAL B CA 1
ATOM 3313 C C . VAL B 1 94 ? 19.141 -29.828 -8.359 1 94.5 94 VAL B C 1
ATOM 3315 O O . VAL B 1 94 ? 20.156 -30.359 -7.902 1 94.5 94 VAL B O 1
ATOM 3318 N N . PRO B 1 95 ? 19.172 -28.938 -9.344 1 92.56 95 PRO B N 1
ATOM 3319 C CA . PRO B 1 95 ? 20.469 -28.547 -9.883 1 92.56 95 PRO B CA 1
ATOM 3320 C C . PRO B 1 95 ? 21.391 -27.938 -8.836 1 92.56 95 PRO B C 1
ATOM 3322 O O . PRO B 1 95 ? 20.938 -27.203 -7.953 1 92.56 95 PRO B O 1
ATOM 3325 N N . LEU B 1 96 ? 22.672 -28.203 -8.969 1 87.62 96 LEU B N 1
ATOM 3326 C CA . LEU B 1 96 ? 23.672 -27.609 -8.109 1 87.62 96 LEU B CA 1
ATOM 3327 C C . LEU B 1 96 ? 24.047 -26.219 -8.586 1 87.62 96 LEU B C 1
ATOM 3329 O O . LEU B 1 96 ? 24.781 -26.062 -9.562 1 87.62 96 LEU B O 1
ATOM 3333 N N . LEU B 1 97 ? 23.438 -25.281 -8.102 1 89.75 97 LEU B N 1
ATOM 3334 C CA . LEU B 1 97 ? 23.734 -23.891 -8.422 1 89.75 97 LEU B CA 1
ATOM 3335 C C . LEU B 1 97 ? 24.203 -23.141 -7.184 1 89.75 97 LEU B C 1
ATOM 3337 O O . LEU B 1 97 ? 23.703 -23.359 -6.082 1 89.75 97 LEU B O 1
ATOM 3341 N N . LYS B 1 98 ? 25.219 -22.312 -7.324 1 89.62 98 LYS B N 1
ATOM 3342 C CA . LYS B 1 98 ? 25.656 -21.422 -6.246 1 89.62 98 LYS B CA 1
ATOM 3343 C C . LYS B 1 98 ? 24.859 -20.109 -6.266 1 89.62 98 LYS B C 1
ATOM 3345 O O . LYS B 1 98 ? 25 -19.312 -7.199 1 89.62 98 LYS B O 1
ATOM 3350 N N . PRO B 1 99 ? 24.109 -19.969 -5.309 1 92.75 99 PRO B N 1
ATOM 3351 C CA . PRO B 1 99 ? 23.344 -18.703 -5.277 1 92.75 99 PRO B CA 1
ATOM 3352 C C . PRO B 1 99 ? 24.25 -17.484 -5.129 1 92.75 99 PRO B C 1
ATOM 3354 O O . PRO B 1 99 ? 25.328 -17.578 -4.539 1 92.75 99 PRO B O 1
ATOM 3357 N N . SER B 1 100 ? 23.875 -16.406 -5.707 1 92.44 100 SER B N 1
ATOM 3358 C CA . SER B 1 100 ? 24.578 -15.141 -5.566 1 92.44 100 SER B CA 1
ATOM 3359 C C . SER B 1 100 ? 24.578 -14.664 -4.121 1 92.44 100 SER B C 1
ATOM 3361 O O . SER B 1 100 ? 23.922 -15.25 -3.268 1 92.44 100 SER B O 1
ATOM 3363 N N . LYS B 1 101 ? 25.328 -13.594 -3.82 1 93.31 101 LYS B N 1
ATOM 3364 C CA . LYS B 1 101 ? 25.422 -13.031 -2.479 1 93.31 101 LYS B CA 1
ATOM 3365 C C . LYS B 1 101 ? 24.047 -12.625 -1.952 1 93.31 101 LYS B C 1
ATOM 3367 O O . LYS B 1 101 ? 23.266 -12 -2.666 1 93.31 101 LYS B O 1
ATOM 3372 N N . GLY B 1 102 ? 23.766 -13.023 -0.74 1 94.56 102 GLY B N 1
ATOM 3373 C CA . GLY B 1 102 ? 22.516 -12.656 -0.111 1 94.56 102 GLY B CA 1
ATOM 3374 C C . GLY B 1 102 ? 21.375 -13.602 -0.453 1 94.56 102 GLY B C 1
ATOM 3375 O O . GLY B 1 102 ? 20.25 -13.414 -0.001 1 94.56 102 GLY B O 1
ATOM 3376 N N . ARG B 1 103 ? 21.734 -14.625 -1.21 1 96.94 103 ARG B N 1
ATOM 3377 C CA . ARG B 1 103 ? 20.703 -15.562 -1.641 1 96.94 103 ARG B CA 1
ATOM 3378 C C . ARG B 1 103 ? 20.984 -16.969 -1.11 1 96.94 103 ARG B C 1
ATOM 3380 O O . ARG B 1 103 ? 22.125 -17.297 -0.799 1 96.94 103 ARG B O 1
ATOM 3387 N N . GLN B 1 104 ? 19.906 -17.703 -0.904 1 96.56 104 GLN B N 1
ATOM 3388 C CA . GLN B 1 104 ? 20 -19.062 -0.372 1 96.56 104 GLN B CA 1
ATOM 3389 C C . GLN B 1 104 ? 18.953 -19.969 -0.986 1 96.56 104 GLN B C 1
ATOM 3391 O O . GLN B 1 104 ? 17.891 -19.5 -1.406 1 96.56 104 GLN B O 1
ATOM 3396 N N . MET B 1 105 ? 19.281 -21.234 -1.055 1 96.06 105 MET B N 1
ATOM 3397 C CA . MET B 1 105 ? 18.328 -22.234 -1.545 1 96.06 105 MET B CA 1
ATOM 3398 C C . MET B 1 105 ? 17.969 -23.219 -0.447 1 96.06 105 MET B C 1
ATOM 3400 O O . MET B 1 105 ? 18.844 -23.734 0.248 1 96.06 105 MET B O 1
ATOM 3404 N N . VAL B 1 106 ? 16.719 -23.375 -0.272 1 96.19 106 VAL B N 1
ATOM 3405 C CA . VAL B 1 106 ? 16.188 -24.359 0.663 1 96.19 106 VAL B CA 1
ATOM 3406 C C . VAL B 1 106 ? 15.383 -25.406 -0.095 1 96.19 106 VAL B C 1
ATOM 3408 O O . VAL B 1 106 ? 14.422 -25.078 -0.787 1 96.19 106 VAL B O 1
ATOM 3411 N N . ILE B 1 107 ? 15.805 -26.625 0.043 1 95.62 107 ILE B N 1
ATOM 3412 C CA . ILE B 1 107 ? 15.094 -27.719 -0.596 1 95.62 107 ILE B CA 1
ATOM 3413 C C . ILE B 1 107 ? 14.148 -28.375 0.41 1 95.62 107 ILE B C 1
ATOM 3415 O O . ILE B 1 107 ? 14.578 -28.812 1.479 1 95.62 107 ILE B O 1
ATOM 3419 N N . LEU B 1 108 ? 12.891 -28.406 0.109 1 93.44 108 LEU B N 1
ATOM 3420 C CA . LEU B 1 108 ? 11.859 -28.984 0.954 1 93.44 108 LEU B CA 1
ATOM 3421 C C . LEU B 1 108 ? 11.219 -30.188 0.267 1 93.44 108 LEU B C 1
ATOM 3423 O O . LEU B 1 108 ? 10.492 -30.031 -0.719 1 93.44 108 LEU B O 1
ATOM 3427 N N . GLU B 1 109 ? 11.453 -31.312 0.843 1 91.19 109 GLU B N 1
ATOM 3428 C CA . GLU B 1 109 ? 10.945 -32.531 0.23 1 91.19 109 GLU B CA 1
ATOM 3429 C C . GLU B 1 109 ? 9.445 -32.688 0.462 1 91.19 109 GLU B C 1
ATOM 3431 O O . GLU B 1 109 ? 8.953 -32.469 1.571 1 91.19 109 GLU B O 1
ATOM 3436 N N . THR B 1 110 ? 8.812 -32.906 -0.662 1 84.25 110 THR B N 1
ATOM 3437 C CA . THR B 1 110 ? 7.367 -33.125 -0.609 1 84.25 110 THR B CA 1
ATOM 3438 C C . THR B 1 110 ? 6.965 -34.344 -1.408 1 84.25 110 THR B C 1
ATOM 3440 O O . THR B 1 110 ? 7.781 -34.906 -2.137 1 84.25 110 THR B O 1
ATOM 3443 N N . GLN B 1 111 ? 5.828 -34.938 -1.004 1 75.06 111 GLN B N 1
ATOM 3444 C CA . GLN B 1 111 ? 5.332 -36.094 -1.747 1 75.06 111 GLN B CA 1
ATOM 3445 C C . GLN B 1 111 ? 4.641 -35.656 -3.037 1 75.06 111 GLN B C 1
ATOM 3447 O O . GLN B 1 111 ? 4.047 -34.562 -3.1 1 75.06 111 GLN B O 1
ATOM 3452 N N . ALA B 1 112 ? 5.066 -36.375 -4.117 1 63.22 112 ALA B N 1
ATOM 3453 C CA . ALA B 1 112 ? 4.352 -36.094 -5.359 1 63.22 112 ALA B CA 1
ATOM 3454 C C . ALA B 1 112 ? 2.861 -36.406 -5.215 1 63.22 112 ALA B C 1
ATOM 3456 O O . ALA B 1 112 ? 2.473 -37.312 -4.5 1 63.22 112 ALA B O 1
ATOM 3457 N N . SER B 1 113 ? 2.076 -35.375 -5.391 1 57.66 113 SER B N 1
ATOM 3458 C CA . SER B 1 113 ? 0.648 -35.656 -5.363 1 57.66 113 SER B CA 1
ATOM 3459 C C . SER B 1 113 ? 0.206 -36.375 -6.637 1 57.66 113 SER B C 1
ATOM 3461 O O . SER B 1 113 ? 0.722 -36.094 -7.719 1 57.66 113 SER B O 1
ATOM 3463 N N . ALA B 1 114 ? -0.377 -37.5 -6.582 1 51.5 114 ALA B N 1
ATOM 3464 C CA . ALA B 1 114 ? -0.79 -38.375 -7.68 1 51.5 114 ALA B CA 1
ATOM 3465 C C . ALA B 1 114 ? -1.766 -37.656 -8.609 1 51.5 114 ALA B C 1
ATOM 3467 O O . ALA B 1 114 ? -1.952 -38.062 -9.758 1 51.5 114 ALA B O 1
ATOM 3468 N N . HIS B 1 115 ? -2.568 -36.656 -8.156 1 51.16 115 HIS B N 1
ATOM 3469 C CA . HIS B 1 115 ? -3.557 -36.062 -9.047 1 51.16 115 HIS B CA 1
ATOM 3470 C C . HIS B 1 115 ? -3.322 -34.562 -9.227 1 51.16 115 HIS B C 1
ATOM 3472 O O . HIS B 1 115 ? -3.039 -33.875 -8.258 1 51.16 115 HIS B O 1
ATOM 3478 N N . PRO B 1 116 ? -3.277 -34.25 -10.633 1 49.5 116 PRO B N 1
ATOM 3479 C CA . PRO B 1 116 ? -3.033 -32.844 -10.984 1 49.5 116 PRO B CA 1
ATOM 3480 C C . PRO B 1 116 ? -3.828 -31.875 -10.117 1 49.5 116 PRO B C 1
ATOM 3482 O O . PRO B 1 116 ? -3.301 -30.828 -9.703 1 49.5 116 PRO B O 1
ATOM 3485 N N . TRP B 1 117 ? -5.277 -32.125 -9.977 1 49.59 117 TRP B N 1
ATOM 3486 C CA . TRP B 1 117 ? -6.117 -31.297 -9.102 1 49.59 117 TRP B CA 1
ATOM 3487 C C . TRP B 1 117 ? -5.5 -31.188 -7.707 1 49.59 117 TRP B C 1
ATOM 3489 O O . TRP B 1 117 ? -5.535 -30.125 -7.09 1 49.59 117 TRP B O 1
ATOM 3499 N N . ASN B 1 118 ? -4.812 -32.25 -7.52 1 56.72 118 ASN B N 1
ATOM 3500 C CA . ASN B 1 118 ? -4.254 -32.406 -6.18 1 56.72 118 ASN B CA 1
ATOM 3501 C C . ASN B 1 118 ? -2.963 -31.609 -6.008 1 56.72 118 ASN B C 1
ATOM 3503 O O . ASN B 1 118 ? -2.664 -31.141 -4.91 1 56.72 118 ASN B O 1
ATOM 3507 N N . THR B 1 119 ? -2.65 -31.297 -7.293 1 67.88 119 THR B N 1
ATOM 3508 C CA . THR B 1 119 ? -1.368 -30.609 -7.203 1 67.88 119 THR B CA 1
ATOM 3509 C C . THR B 1 119 ? -1.564 -29.172 -6.746 1 67.88 119 THR B C 1
ATOM 3511 O O . THR B 1 119 ? -0.843 -28.688 -5.871 1 67.88 119 THR B O 1
ATOM 3514 N N . TYR B 1 120 ? -2.672 -28.578 -7.312 1 73.5 120 TYR B N 1
ATOM 3515 C CA . TYR B 1 120 ? -2.906 -27.188 -6.934 1 73.5 120 TYR B CA 1
ATOM 3516 C C . TYR B 1 120 ? -3.299 -27.078 -5.465 1 73.5 120 TYR B C 1
ATOM 3518 O O . TYR B 1 120 ? -2.789 -26.219 -4.738 1 73.5 120 TYR B O 1
ATOM 3526 N N . ILE B 1 121 ? -4.188 -27.969 -5.086 1 75.81 121 ILE B N 1
ATOM 3527 C CA . ILE B 1 121 ? -4.656 -27.969 -3.703 1 75.81 121 ILE B CA 1
ATOM 3528 C C . ILE B 1 121 ? -3.475 -28.172 -2.756 1 75.81 121 ILE B C 1
ATOM 3530 O O . ILE B 1 121 ? -3.35 -27.484 -1.747 1 75.81 121 ILE B O 1
ATOM 3534 N N . TYR B 1 122 ? -2.822 -29.094 -3.236 1 82.31 122 TYR B N 1
ATOM 3535 C CA . TYR B 1 122 ? -1.666 -29.422 -2.41 1 82.31 122 TYR B CA 1
ATOM 3536 C C . TYR B 1 122 ? -0.716 -28.234 -2.297 1 82.31 122 TYR B C 1
ATOM 3538 O O . TYR B 1 122 ? -0.225 -27.938 -1.208 1 82.31 122 TYR B O 1
ATOM 3546 N N . ARG B 1 123 ? -0.566 -27.562 -3.33 1 89.31 123 ARG B N 1
ATOM 3547 C CA . ARG B 1 123 ? 0.343 -26.422 -3.332 1 89.31 123 ARG B CA 1
ATOM 3548 C C . ARG B 1 123 ? -0.149 -25.328 -2.393 1 89.31 123 ARG B C 1
ATOM 3550 O O . ARG B 1 123 ? 0.624 -24.797 -1.595 1 89.31 123 ARG B O 1
ATOM 3557 N N . MET B 1 124 ? -1.463 -25.016 -2.455 1 92.94 124 MET B N 1
ATOM 3558 C CA . MET B 1 124 ? -2.029 -23.969 -1.61 1 92.94 124 MET B CA 1
ATOM 3559 C C . MET B 1 124 ? -1.952 -24.359 -0.138 1 92.94 124 MET B C 1
ATOM 3561 O O . MET B 1 124 ? -1.655 -23.516 0.714 1 92.94 124 MET B O 1
ATOM 3565 N N . GLU B 1 125 ? -2.184 -25.609 0.088 1 91.19 125 GLU B N 1
ATOM 3566 C CA . GLU B 1 125 ? -2.104 -26.125 1.456 1 91.19 125 GLU B CA 1
ATOM 3567 C C . GLU B 1 125 ? -0.687 -25.984 2.008 1 91.19 125 GLU B C 1
ATOM 3569 O O . GLU B 1 125 ? -0.494 -25.516 3.133 1 91.19 125 GLU B O 1
ATOM 3574 N N . VAL B 1 126 ? 0.241 -26.438 1.23 1 92.44 126 VAL B N 1
ATOM 3575 C CA . VAL B 1 126 ? 1.639 -26.453 1.65 1 92.44 126 VAL B CA 1
ATOM 3576 C C . VAL B 1 126 ? 2.113 -25.016 1.889 1 92.44 126 VAL B C 1
ATOM 3578 O O . VAL B 1 126 ? 2.736 -24.719 2.912 1 92.44 126 VAL B O 1
ATOM 3581 N N . ILE B 1 127 ? 1.809 -24.125 0.962 1 95.38 127 ILE B N 1
ATOM 3582 C CA . ILE B 1 127 ? 2.225 -22.734 1.113 1 95.38 127 ILE B CA 1
ATOM 3583 C C . ILE B 1 127 ? 1.598 -22.141 2.375 1 95.38 127 ILE B C 1
ATOM 3585 O O . ILE B 1 127 ? 2.275 -21.469 3.154 1 95.38 127 ILE B O 1
ATOM 3589 N N . SER B 1 128 ? 0.28 -22.391 2.562 1 95.5 128 SER B N 1
ATOM 3590 C CA . SER B 1 128 ? -0.416 -21.906 3.744 1 95.5 128 SER B CA 1
ATOM 3591 C C . SER B 1 128 ? 0.257 -22.375 5.023 1 95.5 128 SER B C 1
ATOM 3593 O O . SER B 1 128 ? 0.576 -21.578 5.906 1 95.5 128 SER B O 1
ATOM 3595 N N . TYR B 1 129 ? 0.489 -23.641 5.055 1 93.75 129 TYR B N 1
ATOM 3596 C CA . TYR B 1 129 ? 1.078 -24.25 6.234 1 93.75 129 TYR B CA 1
ATOM 3597 C C . TYR B 1 129 ? 2.473 -23.703 6.504 1 93.75 129 TYR B C 1
ATOM 3599 O O . TYR B 1 129 ? 2.77 -23.266 7.613 1 93.75 129 TYR B O 1
ATOM 3607 N N . PHE B 1 130 ? 3.328 -23.688 5.547 1 95.62 130 PHE B N 1
ATOM 3608 C CA . PHE B 1 130 ? 4.715 -23.281 5.73 1 95.62 130 PHE B CA 1
ATOM 3609 C C . PHE B 1 130 ? 4.809 -21.781 5.973 1 95.62 130 PHE B C 1
ATOM 3611 O O . PHE B 1 130 ? 5.754 -21.297 6.602 1 95.62 130 PHE B O 1
ATOM 3618 N N . SER B 1 131 ? 3.863 -20.984 5.422 1 96.19 131 SER B N 1
ATOM 3619 C CA . SER B 1 131 ? 3.838 -19.547 5.707 1 96.19 131 SER B CA 1
ATOM 3620 C C . SER B 1 131 ? 3.758 -19.297 7.207 1 96.19 131 SER B C 1
ATOM 3622 O O . SER B 1 131 ? 4.477 -18.438 7.734 1 96.19 131 SER B O 1
ATOM 3624 N N . GLN B 1 132 ? 2.949 -19.969 7.859 1 94.06 132 GLN B N 1
ATOM 3625 C CA . GLN B 1 132 ? 2.768 -19.797 9.297 1 94.06 132 GLN B CA 1
ATOM 3626 C C . GLN B 1 132 ? 3.904 -20.453 10.078 1 94.06 132 GLN B C 1
ATOM 3628 O O . GLN B 1 132 ? 4.406 -19.875 11.047 1 94.06 132 GLN B O 1
ATOM 3633 N N . GLN B 1 133 ? 4.379 -21.578 9.617 1 93.88 133 GLN B N 1
ATOM 3634 C CA . GLN B 1 133 ? 5.293 -22.391 10.406 1 93.88 133 GLN B CA 1
ATOM 3635 C C . GLN B 1 133 ? 6.742 -21.938 10.203 1 93.88 133 GLN B C 1
ATOM 3637 O O . GLN B 1 133 ? 7.57 -22.078 11.102 1 93.88 133 GLN B O 1
ATOM 3642 N N . ARG B 1 134 ? 7.012 -21.422 9.039 1 95.75 134 ARG B N 1
ATOM 3643 C CA . ARG B 1 134 ? 8.422 -21.219 8.727 1 95.75 134 ARG B CA 1
ATOM 3644 C C . ARG B 1 134 ? 8.641 -19.875 8.039 1 95.75 134 ARG B C 1
ATOM 3646 O O . ARG B 1 134 ? 9.383 -19.031 8.539 1 95.75 134 ARG B O 1
ATOM 3653 N N . PHE B 1 135 ? 7.977 -19.609 6.969 1 98 135 PHE B N 1
ATOM 3654 C CA . PHE B 1 135 ? 8.266 -18.469 6.117 1 98 135 PHE B CA 1
ATOM 3655 C C . PHE B 1 135 ? 8.148 -17.172 6.898 1 98 135 PHE B C 1
ATOM 3657 O O . PHE B 1 135 ? 8.969 -16.25 6.73 1 98 135 PHE B O 1
ATOM 3664 N N . ALA B 1 136 ? 7.133 -17.047 7.75 1 97.12 136 ALA B N 1
ATOM 3665 C CA . ALA B 1 136 ? 6.875 -15.82 8.508 1 97.12 136 ALA B CA 1
ATOM 3666 C C . ALA B 1 136 ? 8.07 -15.453 9.383 1 97.12 136 ALA B C 1
ATOM 3668 O O . ALA B 1 136 ? 8.266 -14.281 9.703 1 97.12 136 ALA B O 1
ATOM 3669 N N . LYS B 1 137 ? 8.883 -16.375 9.758 1 97.25 137 LYS B N 1
ATOM 3670 C CA . LYS B 1 137 ? 10.039 -16.156 10.617 1 97.25 137 LYS B CA 1
ATOM 3671 C C . LYS B 1 137 ? 11.305 -15.922 9.781 1 97.25 137 LYS B C 1
ATOM 3673 O O . LYS B 1 137 ? 12.328 -15.484 10.312 1 97.25 137 LYS B O 1
ATOM 3678 N N . GLU B 1 138 ? 11.219 -16.188 8.477 1 97.88 138 GLU B N 1
ATOM 3679 C CA . GLU B 1 138 ? 12.445 -16.219 7.688 1 97.88 138 GLU B CA 1
ATOM 3680 C C . GLU B 1 138 ? 12.484 -15.07 6.68 1 97.88 138 GLU B C 1
ATOM 3682 O O . GLU B 1 138 ? 13.562 -14.586 6.328 1 97.88 138 GLU B O 1
ATOM 3687 N N . VAL B 1 139 ? 11.281 -14.703 6.211 1 98.5 139 VAL B N 1
ATOM 3688 C CA . VAL B 1 139 ? 11.273 -13.695 5.152 1 98.5 139 VAL B CA 1
ATOM 3689 C C . VAL B 1 139 ? 10.125 -12.719 5.375 1 98.5 139 VAL B C 1
ATOM 3691 O O . VAL B 1 139 ? 9.18 -13.023 6.113 1 98.5 139 VAL B O 1
ATOM 3694 N N . ASP B 1 140 ? 10.164 -11.57 4.719 1 97.88 140 ASP B N 1
ATOM 3695 C CA . ASP B 1 140 ? 9.141 -10.531 4.828 1 97.88 140 ASP B CA 1
ATOM 3696 C C . ASP B 1 140 ? 8.062 -10.711 3.762 1 97.88 140 ASP B C 1
ATOM 3698 O O . ASP B 1 140 ? 6.879 -10.477 4.023 1 97.88 140 ASP B O 1
ATOM 3702 N N . TYR B 1 141 ? 8.492 -11.109 2.602 1 98.62 141 TYR B N 1
ATOM 3703 C CA . TYR B 1 141 ? 7.598 -11.281 1.461 1 98.62 141 TYR B CA 1
ATOM 3704 C C . TYR B 1 141 ? 7.73 -12.68 0.87 1 98.62 141 TYR B C 1
ATOM 3706 O O . TYR B 1 141 ? 8.781 -13.305 0.98 1 98.62 141 TYR B O 1
ATOM 3714 N N . LEU B 1 142 ? 6.645 -13.109 0.285 1 98.81 142 LEU B N 1
ATOM 3715 C CA . LEU B 1 142 ? 6.625 -14.375 -0.441 1 98.81 142 LEU B CA 1
ATOM 3716 C C . LEU B 1 142 ? 6.125 -14.172 -1.868 1 98.81 142 LEU B C 1
ATOM 3718 O O . LEU B 1 142 ? 5.125 -13.484 -2.09 1 98.81 142 LEU B O 1
ATOM 3722 N N . VAL B 1 143 ? 6.852 -14.695 -2.758 1 98.56 143 VAL B N 1
ATOM 3723 C CA . VAL B 1 143 ? 6.434 -14.75 -4.156 1 98.56 143 VAL B CA 1
ATOM 3724 C C . VAL B 1 143 ? 6.27 -16.203 -4.582 1 98.56 143 VAL B C 1
ATOM 3726 O O . VAL B 1 143 ? 7.176 -17.031 -4.395 1 98.56 143 VAL B O 1
ATOM 3729 N N . CYS B 1 144 ? 5.129 -16.531 -5.082 1 97.19 144 CYS B N 1
ATOM 3730 C CA . CYS B 1 144 ? 4.82 -17.875 -5.566 1 97.19 144 CYS B CA 1
ATOM 3731 C C . CYS B 1 144 ? 4.797 -17.922 -7.09 1 97.19 144 CYS B C 1
ATOM 3733 O O . CYS B 1 144 ? 4.09 -17.141 -7.723 1 97.19 144 CYS B O 1
ATOM 3735 N N . ALA B 1 145 ? 5.555 -18.844 -7.613 1 95.25 145 ALA B N 1
ATOM 3736 C CA . ALA B 1 145 ? 5.656 -18.938 -9.07 1 95.25 145 ALA B CA 1
ATOM 3737 C C . ALA B 1 145 ? 5.59 -20.391 -9.531 1 95.25 145 ALA B C 1
ATOM 3739 O O . ALA B 1 145 ? 6.059 -21.297 -8.828 1 95.25 145 ALA B O 1
ATOM 3740 N N . HIS B 1 146 ? 4.926 -20.516 -10.672 1 91 146 HIS B N 1
ATOM 3741 C CA . HIS B 1 146 ? 5.043 -21.828 -11.312 1 91 146 HIS B CA 1
ATOM 3742 C C . HIS B 1 146 ? 6.465 -22.062 -11.805 1 91 146 HIS B C 1
ATOM 3744 O O . HIS B 1 146 ? 7.137 -21.141 -12.273 1 91 146 HIS B O 1
ATOM 3750 N N . VAL B 1 147 ? 6.832 -23.297 -11.797 1 91.94 147 VAL B N 1
ATOM 3751 C CA . VAL B 1 147 ? 8.211 -23.641 -12.102 1 91.94 147 VAL B CA 1
ATOM 3752 C C . VAL B 1 147 ? 8.469 -23.5 -13.602 1 91.94 147 VAL B C 1
ATOM 3754 O O . VAL B 1 147 ? 9.609 -23.391 -14.039 1 91.94 147 VAL B O 1
ATOM 3757 N N . ASN B 1 148 ? 7.453 -23.547 -14.375 1 87.31 148 ASN B N 1
ATOM 3758 C CA . ASN B 1 148 ? 7.637 -23.469 -15.82 1 87.31 148 ASN B CA 1
ATOM 3759 C C . ASN B 1 148 ? 7.637 -22.031 -16.297 1 87.31 148 ASN B C 1
ATOM 3761 O O . ASN B 1 148 ? 7.422 -21.766 -17.484 1 87.31 148 ASN B O 1
ATOM 3765 N N . ILE B 1 149 ? 7.852 -21.094 -15.422 1 87.38 149 ILE B N 1
ATOM 3766 C CA . ILE B 1 149 ? 8.07 -19.703 -15.766 1 87.38 149 ILE B CA 1
ATOM 3767 C C . ILE B 1 149 ? 9.562 -19.438 -15.945 1 87.38 149 ILE B C 1
ATOM 3769 O O . ILE B 1 149 ? 10.391 -19.984 -15.211 1 87.38 149 ILE B O 1
ATOM 3773 N N . VAL B 1 150 ? 9.828 -18.672 -16.938 1 86.75 150 VAL B N 1
ATOM 3774 C CA . VAL B 1 150 ? 11.203 -18.234 -17.172 1 86.75 150 VAL B CA 1
ATOM 3775 C C . VAL B 1 150 ? 11.273 -16.719 -17.094 1 86.75 150 VAL B C 1
ATOM 3777 O O . VAL B 1 150 ? 10.5 -16.016 -17.75 1 86.75 150 VAL B O 1
ATOM 3780 N N . PHE B 1 151 ? 12.18 -16.219 -16.25 1 89.69 151 PHE B N 1
ATOM 3781 C CA . PHE B 1 151 ? 12.406 -14.781 -16.188 1 89.69 151 PHE B CA 1
ATOM 3782 C C . PHE B 1 151 ? 13.25 -14.32 -17.359 1 89.69 151 PHE B C 1
ATOM 3784 O O . PHE B 1 151 ? 14.359 -14.812 -17.578 1 89.69 151 PHE B O 1
ATOM 3791 N N . CYS B 1 152 ? 12.75 -13.391 -18.109 1 85.69 152 CYS B N 1
ATOM 3792 C CA . CYS B 1 152 ? 13.414 -12.953 -19.328 1 85.69 152 CYS B CA 1
ATOM 3793 C C . CYS B 1 152 ? 14.016 -11.562 -19.156 1 85.69 152 CYS B C 1
ATOM 3795 O O . CYS B 1 152 ? 14.867 -11.148 -19.953 1 85.69 152 CYS B O 1
ATOM 3797 N N . ASN B 1 153 ? 13.547 -10.938 -18.234 1 87.62 153 ASN B N 1
ATOM 3798 C CA . ASN B 1 153 ? 14.031 -9.609 -17.875 1 87.62 153 ASN B CA 1
ATOM 3799 C C . ASN B 1 153 ? 13.844 -9.336 -16.375 1 87.62 153 ASN B C 1
ATOM 3801 O O . ASN B 1 153 ? 13.32 -10.18 -15.648 1 87.62 153 ASN B O 1
ATOM 3805 N N . SER B 1 154 ? 14.25 -8.195 -15.969 1 92.06 154 SER B N 1
ATOM 3806 C CA . SER B 1 154 ? 14.281 -7.871 -14.547 1 92.06 154 SER B CA 1
ATOM 3807 C C . SER B 1 154 ? 12.875 -7.84 -13.961 1 92.06 154 SER B C 1
ATOM 3809 O O . SER B 1 154 ? 11.984 -7.172 -14.492 1 92.06 154 SER B O 1
ATOM 3811 N N . VAL B 1 155 ? 12.68 -8.625 -13.016 1 95.44 155 VAL B N 1
ATOM 3812 C CA . VAL B 1 155 ? 11.531 -8.578 -12.117 1 95.44 155 VAL B CA 1
ATOM 3813 C C . VAL B 1 155 ? 12 -8.25 -10.703 1 95.44 155 VAL B C 1
ATOM 3815 O O . VAL B 1 155 ? 12.5 -9.117 -9.984 1 95.44 155 VAL B O 1
ATOM 3818 N N . GLY B 1 156 ? 11.844 -7.012 -10.312 1 96.88 156 GLY B N 1
ATOM 3819 C CA . GLY B 1 156 ? 12.438 -6.539 -9.07 1 96.88 156 GLY B CA 1
ATOM 3820 C C . GLY B 1 156 ? 11.406 -6.207 -8.008 1 96.88 156 GLY B C 1
ATOM 3821 O O . GLY B 1 156 ? 10.328 -6.809 -7.969 1 96.88 156 GLY B O 1
ATOM 3822 N N . VAL B 1 157 ? 11.742 -5.328 -7.133 1 97.75 157 VAL B N 1
ATOM 3823 C CA . VAL B 1 157 ? 10.977 -5.027 -5.93 1 97.75 157 VAL B CA 1
ATOM 3824 C C . VAL B 1 157 ? 9.719 -4.25 -6.305 1 97.75 157 VAL B C 1
ATOM 3826 O O . VAL B 1 157 ? 8.82 -4.066 -5.477 1 97.75 157 VAL B O 1
ATOM 3829 N N . GLU B 1 158 ? 9.562 -3.885 -7.602 1 96.62 158 GLU B N 1
ATOM 3830 C CA . GLU B 1 158 ? 8.359 -3.18 -8.039 1 96.62 158 GLU B CA 1
ATOM 3831 C C . GLU B 1 158 ? 7.121 -4.047 -7.859 1 96.62 158 GLU B C 1
ATOM 3833 O O . GLU B 1 158 ? 6 -3.535 -7.812 1 96.62 158 GLU B O 1
ATOM 3838 N N . ILE B 1 159 ? 7.32 -5.344 -7.668 1 97.81 159 ILE B N 1
ATOM 3839 C CA . ILE B 1 159 ? 6.141 -6.199 -7.578 1 97.81 159 ILE B CA 1
ATOM 3840 C C . ILE B 1 159 ? 5.746 -6.387 -6.117 1 97.81 159 ILE B C 1
ATOM 3842 O O . ILE B 1 159 ? 4.664 -6.898 -5.816 1 97.81 159 ILE B O 1
ATOM 3846 N N . LEU B 1 160 ? 6.582 -6.023 -5.188 1 97.88 160 LEU B N 1
ATOM 3847 C CA . LEU B 1 160 ? 6.352 -6.293 -3.773 1 97.88 160 LEU B CA 1
ATOM 3848 C C . LEU B 1 160 ? 5.289 -5.359 -3.207 1 97.88 160 LEU B C 1
ATOM 3850 O O . LEU B 1 160 ? 5.348 -4.145 -3.418 1 97.88 160 LEU B O 1
ATOM 3854 N N . SER B 1 161 ? 4.348 -5.883 -2.594 1 97.12 161 SER B N 1
ATOM 3855 C CA . SER B 1 161 ? 3.236 -5.219 -1.918 1 97.12 161 SER B CA 1
ATOM 3856 C C . SER B 1 161 ? 2.602 -6.133 -0.875 1 97.12 161 SER B C 1
ATOM 3858 O O . SER B 1 161 ? 3.074 -7.25 -0.648 1 97.12 161 SER B O 1
ATOM 3860 N N . SER B 1 162 ? 1.611 -5.633 -0.136 1 96.19 162 SER B N 1
ATOM 3861 C CA . SER B 1 162 ? 0.922 -6.5 0.812 1 96.19 162 SER B CA 1
ATOM 3862 C C . SER B 1 162 ? 0.373 -7.746 0.123 1 96.19 162 SER B C 1
ATOM 3864 O O . SER B 1 162 ? 0.491 -8.852 0.647 1 96.19 162 SER B O 1
ATOM 3866 N N . LEU B 1 163 ? -0.228 -7.52 -0.962 1 98.12 163 LEU B N 1
ATOM 3867 C CA . LEU B 1 163 ? -0.781 -8.578 -1.8 1 98.12 163 LEU B CA 1
ATOM 3868 C C . LEU B 1 163 ? -0.795 -8.156 -3.266 1 98.12 163 LEU B C 1
ATOM 3870 O O . LEU B 1 163 ? -1.298 -7.086 -3.604 1 98.12 163 LEU B O 1
ATOM 3874 N N . PHE B 1 164 ? -0.181 -8.969 -4.137 1 98.5 164 PHE B N 1
ATOM 3875 C CA . PHE B 1 164 ? -0.258 -8.633 -5.555 1 98.5 164 PHE B CA 1
ATOM 3876 C C . PHE B 1 164 ? -0.788 -9.812 -6.359 1 98.5 164 PHE B C 1
ATOM 3878 O O . PHE B 1 164 ? -0.616 -10.969 -5.965 1 98.5 164 PHE B O 1
ATOM 3885 N N . GLY B 1 165 ? -1.493 -9.523 -7.391 1 97.62 165 GLY B N 1
ATOM 3886 C CA . GLY B 1 165 ? -1.929 -10.461 -8.414 1 97.62 165 GLY B CA 1
ATOM 3887 C C . GLY B 1 165 ? -1.425 -10.117 -9.797 1 97.62 165 GLY B C 1
ATOM 3888 O O . GLY B 1 165 ? -1.035 -8.969 -10.055 1 97.62 165 GLY B O 1
ATOM 3889 N N . THR B 1 166 ? -1.397 -11.125 -10.609 1 95.94 166 THR B N 1
ATOM 3890 C CA . THR B 1 166 ? -0.926 -10.93 -11.977 1 95.94 166 THR B CA 1
ATOM 3891 C C . THR B 1 166 ? -2.059 -11.156 -12.977 1 95.94 166 THR B C 1
ATOM 3893 O O . THR B 1 166 ? -2.74 -12.18 -12.93 1 95.94 166 THR B O 1
ATOM 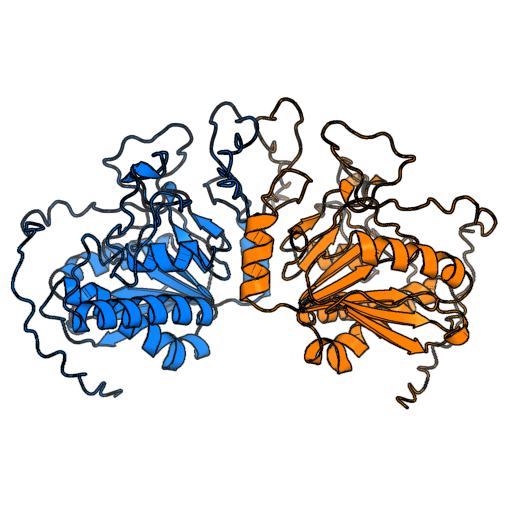3896 N N . LEU B 1 167 ? -2.168 -10.188 -13.859 1 91 167 LEU B N 1
ATOM 3897 C CA . LEU B 1 167 ? -3.225 -10.305 -14.859 1 91 167 LEU B CA 1
ATOM 3898 C C . LEU B 1 167 ? -2.926 -11.43 -15.844 1 91 167 LEU B C 1
ATOM 3900 O O . LEU B 1 167 ? -1.815 -11.523 -16.375 1 91 167 LEU B O 1
ATOM 3904 N N . HIS B 1 168 ? -3.934 -12.195 -15.977 1 89.81 168 HIS B N 1
ATOM 3905 C CA . HIS B 1 168 ? -3.805 -13.297 -16.922 1 89.81 168 HIS B CA 1
ATOM 3906 C C . HIS B 1 168 ? -3.785 -12.789 -18.359 1 89.81 168 HIS B C 1
ATOM 3908 O O . HIS B 1 168 ? -4.703 -12.086 -18.781 1 89.81 168 HIS B O 1
ATOM 3914 N N . PRO B 1 169 ? -2.816 -13.148 -19.172 1 83.69 169 PRO B N 1
ATOM 3915 C CA . PRO B 1 169 ? -2.682 -12.594 -20.516 1 83.69 169 PRO B CA 1
ATOM 3916 C C . PRO B 1 169 ? -3.861 -12.945 -21.422 1 83.69 169 PRO B C 1
ATOM 3918 O O . PRO B 1 169 ? -4.266 -12.141 -22.266 1 83.69 169 PRO B O 1
ATOM 3921 N N . LEU B 1 170 ? -4.473 -14.102 -21.25 1 81.25 170 LEU B N 1
ATOM 3922 C CA . LEU B 1 170 ? -5.535 -14.57 -22.141 1 81.25 170 LEU B CA 1
ATOM 3923 C C . LEU B 1 170 ? -6.832 -13.805 -21.875 1 81.25 170 LEU B C 1
ATOM 3925 O O . LEU B 1 170 ? -7.715 -13.773 -22.734 1 81.25 170 LEU B O 1
ATOM 3929 N N . PHE B 1 171 ? -6.945 -13.281 -20.75 1 83.81 171 PHE B N 1
ATOM 3930 C CA . PHE B 1 171 ? -8.211 -12.656 -20.391 1 83.81 171 PHE B CA 1
ATOM 3931 C C . PHE B 1 171 ? -8.07 -11.141 -20.312 1 83.81 1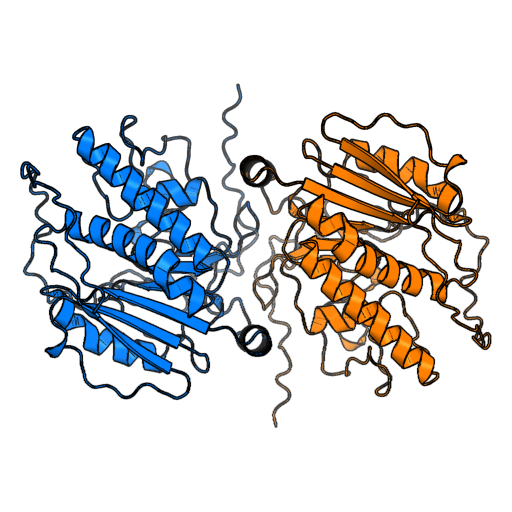71 PHE B C 1
ATOM 3933 O O . PHE B 1 171 ? -9.039 -10.43 -20.047 1 83.81 171 PHE B O 1
ATOM 3940 N N . PHE B 1 172 ? -6.887 -10.719 -20.594 1 80.62 172 PHE B N 1
ATOM 3941 C CA . PHE B 1 172 ? -6.621 -9.289 -20.5 1 80.62 172 PHE B CA 1
ATOM 3942 C C . PHE B 1 172 ? -7.375 -8.523 -21.578 1 80.62 172 PHE B C 1
ATOM 3944 O O . PHE B 1 172 ? -7.293 -8.875 -22.766 1 80.62 172 PHE B O 1
ATOM 3951 N N . GLY B 1 173 ? -8.172 -7.562 -21.125 1 73.94 173 GLY B N 1
ATOM 3952 C CA . GLY B 1 173 ? -8.891 -6.727 -22.062 1 73.94 173 GLY B CA 1
ATOM 3953 C C . GLY B 1 173 ? -10.258 -7.281 -22.422 1 73.94 173 GLY B C 1
ATOM 3954 O O . GLY B 1 173 ? -11.031 -6.633 -23.141 1 73.94 173 GLY B O 1
ATOM 3955 N N . LEU B 1 174 ? -10.578 -8.453 -21.969 1 80.38 174 LEU B N 1
ATOM 3956 C CA . LEU B 1 174 ? -11.883 -9.055 -22.25 1 80.38 174 LEU B CA 1
ATOM 3957 C C . LEU B 1 174 ? -12.945 -8.492 -21.312 1 80.38 174 LEU B C 1
ATOM 3959 O O . LEU B 1 174 ? -12.648 -8.102 -20.172 1 80.38 174 LEU B O 1
ATOM 3963 N N . PRO B 1 175 ? -14.141 -8.414 -21.812 1 83.31 175 PRO B N 1
ATOM 3964 C CA . PRO B 1 175 ? -15.227 -7.992 -20.922 1 83.31 175 PRO B CA 1
ATOM 3965 C C . PRO B 1 175 ? -15.484 -8.992 -19.797 1 83.31 175 PRO B C 1
ATOM 3967 O O . PRO B 1 175 ? -15.164 -10.172 -19.922 1 83.31 175 PRO B O 1
ATOM 3970 N N . ARG B 1 176 ? -16.016 -8.555 -18.734 1 86.56 176 ARG B N 1
ATOM 3971 C CA . ARG B 1 176 ? -16.266 -9.32 -17.516 1 86.56 176 ARG B CA 1
ATOM 3972 C C . ARG B 1 176 ? -16.984 -10.625 -17.828 1 86.56 176 ARG B C 1
ATOM 3974 O O . ARG B 1 176 ? -16.656 -11.672 -17.266 1 86.56 176 ARG B O 1
ATOM 3981 N N . LYS B 1 177 ? -17.938 -10.555 -18.75 1 85.31 177 LYS B N 1
ATOM 3982 C CA . LYS B 1 177 ? -18.75 -11.719 -19.078 1 85.31 177 LYS B CA 1
ATOM 3983 C C . LYS B 1 177 ? -17.906 -12.812 -19.734 1 85.31 177 LYS B C 1
ATOM 3985 O O . LYS B 1 177 ? -18.281 -13.984 -19.734 1 85.31 177 LYS B O 1
ATOM 3990 N N . SER B 1 178 ? -16.766 -12.438 -20.234 1 89.06 178 SER B N 1
ATOM 3991 C CA . SER B 1 178 ? -15.914 -13.383 -20.938 1 89.06 178 SER B CA 1
ATOM 3992 C C . SER B 1 178 ? -14.82 -13.93 -20.031 1 89.06 178 SER B C 1
ATOM 3994 O O . SER B 1 178 ? -14.031 -14.789 -20.438 1 89.06 178 SER B O 1
ATOM 3996 N N . LEU B 1 179 ? -14.797 -13.453 -18.828 1 91.25 179 LEU B N 1
ATOM 3997 C CA . LEU B 1 179 ? -13.797 -13.945 -17.891 1 91.25 179 LEU B CA 1
ATOM 3998 C C . LEU B 1 179 ? -14.195 -15.312 -17.328 1 91.25 179 LEU B C 1
ATOM 4000 O O . LEU B 1 179 ? -15.383 -15.586 -17.141 1 91.25 179 LEU B O 1
ATOM 4004 N N . ALA B 1 180 ? -13.258 -16.172 -17.047 1 93.12 180 ALA B N 1
ATOM 4005 C CA . ALA B 1 180 ? -13.492 -17.562 -16.688 1 93.12 180 ALA B CA 1
ATOM 4006 C C . ALA B 1 180 ? -13.789 -17.719 -15.203 1 93.12 180 ALA B C 1
ATOM 4008 O O . ALA B 1 180 ? -13.258 -18.609 -14.547 1 93.12 180 ALA B O 1
ATOM 4009 N N . TYR B 1 181 ? -14.602 -16.844 -14.672 1 95.12 181 TYR B N 1
ATOM 4010 C CA . TYR B 1 181 ? -15.039 -16.969 -13.281 1 95.12 181 TYR B CA 1
ATOM 4011 C C . TYR B 1 181 ? -15.867 -18.234 -13.086 1 95.12 181 TYR B C 1
ATOM 4013 O O . TYR B 1 181 ? -16.531 -18.703 -14.023 1 95.12 181 TYR B O 1
ATOM 4021 N N . GLU B 1 182 ? -15.766 -18.844 -11.883 1 95.94 182 GLU B N 1
ATOM 4022 C CA . GLU B 1 182 ? -16.656 -19.938 -11.516 1 95.94 182 GLU B CA 1
ATOM 4023 C C . GLU B 1 182 ? -18.094 -19.438 -11.352 1 95.94 182 GLU B C 1
ATOM 4025 O O . GLU B 1 182 ? -18.359 -18.531 -10.547 1 95.94 182 GLU B O 1
ATOM 4030 N N . ARG B 1 183 ? -19.031 -20.078 -12.148 1 94.62 183 ARG B N 1
ATOM 4031 C CA . ARG B 1 183 ? -20.391 -19.562 -12.18 1 94.62 183 ARG B CA 1
ATOM 4032 C C . ARG B 1 183 ? -21.359 -20.531 -11.508 1 94.62 183 ARG B C 1
ATOM 4034 O O . ARG B 1 183 ? -22.562 -20.281 -11.477 1 94.62 183 ARG B O 1
ATOM 4041 N N . GLN B 1 184 ? -20.844 -21.562 -10.953 1 95 184 GLN B N 1
ATOM 4042 C CA . GLN B 1 184 ? -21.688 -22.469 -10.172 1 95 184 GLN B CA 1
ATOM 4043 C C . GLN B 1 184 ? -21.984 -21.875 -8.797 1 95 184 GLN B C 1
ATOM 4045 O O . GLN B 1 184 ? -21.078 -21.766 -7.957 1 95 184 GLN B O 1
ATOM 4050 N N . PRO B 1 185 ? -23.219 -21.625 -8.477 1 94.88 185 PRO B N 1
ATOM 4051 C CA . PRO B 1 185 ? -23.531 -20.922 -7.234 1 94.88 185 PRO B CA 1
ATOM 4052 C C . PRO B 1 185 ? -23.203 -21.734 -5.984 1 94.88 185 PRO B C 1
ATOM 4054 O O . PRO B 1 185 ? -22.984 -21.172 -4.914 1 94.88 185 PRO B O 1
ATOM 4057 N N . GLN B 1 186 ? -23.141 -23.047 -6.07 1 95.94 186 GLN B N 1
ATOM 4058 C CA . GLN B 1 186 ? -22.891 -23.891 -4.906 1 95.94 186 GLN B CA 1
ATOM 4059 C C . GLN B 1 186 ? -21.406 -23.906 -4.555 1 95.94 186 GLN B C 1
ATOM 4061 O O . GLN B 1 186 ? -21.016 -24.312 -3.453 1 95.94 186 GLN B O 1
ATOM 4066 N N . SER B 1 187 ? -20.578 -23.531 -5.496 1 96.88 187 SER B N 1
ATOM 4067 C CA . SER B 1 187 ? -19.141 -23.562 -5.281 1 96.88 187 SER B CA 1
ATOM 4068 C C . SER B 1 187 ? -18.688 -22.438 -4.363 1 96.88 187 SER B C 1
ATOM 4070 O O . SER B 1 187 ? -19.234 -21.328 -4.418 1 96.88 187 SER B O 1
ATOM 4072 N N . GLN B 1 188 ? -17.656 -22.719 -3.572 1 96.5 188 GLN B N 1
ATOM 4073 C CA . GLN B 1 188 ? -17.031 -21.688 -2.746 1 96.5 188 GLN B CA 1
ATOM 4074 C C . GLN B 1 188 ? -16.297 -20.656 -3.604 1 96.5 188 GLN B C 1
ATOM 4076 O O . GLN B 1 188 ? -15.961 -19.578 -3.125 1 96.5 188 GLN B O 1
ATOM 4081 N N . ALA B 1 189 ? -16.094 -20.922 -4.867 1 96.44 189 ALA B N 1
ATOM 4082 C CA . ALA B 1 189 ? -15.375 -20.031 -5.766 1 96.44 189 ALA B CA 1
ATOM 4083 C C . ALA B 1 189 ? -16.344 -19.219 -6.637 1 96.44 189 ALA B C 1
ATOM 4085 O O . ALA B 1 189 ? -15.906 -18.484 -7.523 1 96.44 189 ALA B O 1
ATOM 4086 N N . TYR B 1 190 ? -17.594 -19.312 -6.363 1 96.88 190 TYR B N 1
ATOM 4087 C CA . TYR B 1 190 ? -18.641 -18.719 -7.188 1 96.88 190 TYR B CA 1
ATOM 4088 C C . TYR B 1 190 ? -18.469 -17.203 -7.27 1 96.88 190 TYR B C 1
ATOM 4090 O O . TYR B 1 190 ? -18.281 -16.531 -6.246 1 96.88 190 TYR B O 1
ATOM 4098 N N . ILE B 1 191 ? -18.484 -16.609 -8.469 1 95.56 191 ILE B N 1
ATOM 4099 C CA . ILE B 1 191 ? -18.594 -15.18 -8.75 1 95.56 191 ILE B CA 1
ATOM 4100 C C . ILE B 1 191 ? -19.75 -14.922 -9.695 1 95.56 191 ILE B C 1
ATOM 4102 O O . ILE B 1 191 ? -19.781 -15.453 -10.812 1 95.56 191 ILE B O 1
ATOM 4106 N N . SER B 1 192 ? -20.656 -14.141 -9.281 1 93.88 192 SER B N 1
ATOM 4107 C CA . SER B 1 192 ? -21.875 -13.906 -10.062 1 93.88 192 SER B CA 1
ATOM 4108 C C . SER B 1 192 ? -21.562 -13.156 -11.352 1 93.88 192 SER B C 1
ATOM 4110 O O . SER B 1 192 ? -20.484 -12.555 -11.484 1 93.88 192 SER B O 1
ATOM 4112 N N . GLU B 1 193 ? -22.484 -13.164 -12.258 1 90.19 193 GLU B N 1
ATOM 4113 C CA . GLU B 1 193 ? -22.312 -12.523 -13.562 1 90.19 193 GLU B CA 1
ATOM 4114 C C . GLU B 1 193 ? -22.203 -11.008 -13.422 1 90.19 193 GLU B C 1
ATOM 4116 O O . GLU B 1 193 ? -21.641 -10.344 -14.289 1 90.19 193 GLU B O 1
ATOM 4121 N N . ASN B 1 194 ? -22.688 -10.5 -12.359 1 88.81 194 ASN B N 1
ATOM 4122 C CA . ASN B 1 194 ? -22.703 -9.055 -12.164 1 88.81 194 ASN B CA 1
ATOM 4123 C C . ASN B 1 194 ? -21.5 -8.578 -11.352 1 88.81 194 ASN B C 1
ATOM 4125 O O . ASN B 1 194 ? -21.359 -7.391 -11.062 1 88.81 194 ASN B O 1
ATOM 4129 N N . GLU B 1 195 ? -20.641 -9.508 -11.039 1 90.75 195 GLU B N 1
ATOM 4130 C CA . GLU B 1 195 ? -19.438 -9.172 -10.266 1 90.75 195 GLU B CA 1
ATOM 4131 C C . GLU B 1 195 ? -18.172 -9.531 -11.031 1 90.75 195 GLU B C 1
ATOM 4133 O O . GLU B 1 195 ? -18.203 -10.344 -11.953 1 90.75 195 GLU B O 1
ATOM 4138 N N . GLY B 1 196 ? -17.125 -8.758 -10.664 1 91.06 196 GLY B N 1
ATOM 4139 C CA . GLY B 1 196 ? -15.836 -9.039 -11.273 1 91.06 196 GLY B CA 1
ATOM 4140 C C . GLY B 1 196 ? -15.031 -7.781 -11.57 1 91.06 196 GLY B C 1
ATOM 4141 O O . GLY B 1 196 ? -15.594 -6.691 -11.695 1 91.06 196 GLY B O 1
ATOM 4142 N N . ASP B 1 197 ? -13.766 -7.945 -11.656 1 89.75 197 ASP B N 1
ATOM 4143 C CA . ASP B 1 197 ? -12.875 -6.867 -12.07 1 89.75 197 ASP B CA 1
ATOM 4144 C C . ASP B 1 197 ? -11.828 -7.371 -13.062 1 89.75 197 ASP B C 1
ATOM 4146 O O . ASP B 1 197 ? -12.016 -7.262 -14.273 1 89.75 197 ASP B O 1
ATOM 4150 N N . PHE B 1 198 ? -10.797 -8.125 -12.562 1 92.19 198 PHE B N 1
ATOM 4151 C CA . PHE B 1 198 ? -9.781 -8.719 -13.43 1 92.19 198 PHE B CA 1
ATOM 4152 C C . PHE B 1 198 ? -9.75 -10.234 -13.266 1 92.19 198 PHE B C 1
ATOM 4154 O O . PHE B 1 198 ? -10.406 -10.781 -12.367 1 92.19 198 PHE B O 1
ATOM 4161 N N . TYR B 1 199 ? -9.141 -10.812 -14.219 1 93.19 199 TYR B N 1
ATOM 4162 C CA . TYR B 1 199 ? -8.836 -12.234 -14.055 1 93.19 199 TYR B CA 1
ATOM 4163 C C . TYR B 1 199 ? -7.348 -12.445 -13.805 1 93.19 199 TYR B C 1
ATOM 4165 O O . TYR B 1 199 ? -6.512 -12.117 -14.656 1 93.19 199 TYR B O 1
ATOM 4173 N N . TYR B 1 200 ? -7.078 -12.992 -12.633 1 95.5 200 TYR B N 1
ATOM 4174 C CA . TYR B 1 200 ? -5.695 -13.133 -12.18 1 95.5 200 TYR B CA 1
ATOM 4175 C C . TYR B 1 200 ? -5.176 -14.539 -12.445 1 95.5 200 TYR B C 1
ATOM 4177 O O . TYR B 1 200 ? -5.906 -15.516 -12.289 1 95.5 200 TYR B O 1
ATOM 4185 N N . SER B 1 201 ? -3.918 -14.562 -12.789 1 92.25 201 SER B N 1
ATOM 4186 C CA . SER B 1 201 ? -3.238 -15.836 -12.992 1 92.25 201 SER B CA 1
ATOM 4187 C C . SER B 1 201 ? -2.832 -16.469 -11.664 1 92.25 201 SER B C 1
ATOM 4189 O O . SER B 1 201 ? -2.443 -15.758 -10.727 1 92.25 201 SER B O 1
ATOM 4191 N N . GLY B 1 202 ? -2.895 -17.766 -11.633 1 92 202 GLY B N 1
ATOM 4192 C CA . GLY B 1 202 ? -2.42 -18.484 -10.461 1 92 202 GLY B CA 1
ATOM 4193 C C . GLY B 1 202 ? -0.939 -18.812 -10.516 1 92 202 GLY B C 1
ATOM 4194 O O . GLY B 1 202 ? -0.38 -19.344 -9.562 1 92 202 GLY B O 1
ATOM 4195 N N . ALA B 1 203 ? -0.277 -18.406 -11.578 1 90.69 203 ALA B N 1
ATOM 4196 C CA . ALA B 1 203 ? 1.099 -18.828 -11.812 1 90.69 203 ALA B CA 1
ATOM 4197 C C . ALA B 1 203 ? 2.09 -17.891 -11.125 1 90.69 203 ALA B C 1
ATOM 4199 O O . ALA B 1 203 ? 3.266 -18.234 -10.969 1 90.69 203 ALA B O 1
ATOM 4200 N N . PHE B 1 204 ? 1.611 -16.781 -10.781 1 94.94 204 PHE B N 1
ATOM 4201 C CA . PHE B 1 204 ? 2.531 -15.781 -10.242 1 94.94 204 PHE B CA 1
ATOM 4202 C C . PHE B 1 204 ? 1.801 -14.805 -9.328 1 94.94 204 PHE B C 1
ATOM 4204 O O . PHE B 1 204 ? 1.061 -13.945 -9.805 1 94.94 204 PHE B O 1
ATOM 4211 N N . PHE B 1 205 ? 1.892 -14.914 -8.039 1 97.44 205 PHE B N 1
ATOM 4212 C CA . PHE B 1 205 ? 1.259 -14.055 -7.047 1 97.44 205 PHE B CA 1
ATOM 4213 C C . PHE B 1 205 ? 2.092 -14 -5.77 1 97.44 205 PHE B C 1
ATOM 4215 O O . PHE B 1 205 ? 3.068 -14.734 -5.625 1 97.44 205 PHE B O 1
ATOM 4222 N N . GLY B 1 206 ? 1.793 -13.117 -4.922 1 98.56 206 GLY B N 1
ATOM 4223 C CA . GLY B 1 206 ? 2.559 -13.008 -3.691 1 98.56 206 GLY B CA 1
ATOM 4224 C C . GLY B 1 206 ? 2.197 -11.789 -2.865 1 98.56 206 GLY B C 1
ATOM 4225 O O . GLY B 1 206 ? 1.127 -11.203 -3.047 1 98.56 206 GLY B O 1
ATOM 4226 N N . GLY B 1 207 ? 3.057 -11.539 -1.898 1 98.56 207 GLY B N 1
ATOM 4227 C CA . GLY B 1 207 ? 2.869 -10.453 -0.949 1 98.56 207 GLY B CA 1
ATOM 4228 C C . GLY B 1 207 ? 3.574 -10.688 0.374 1 98.56 207 GLY B C 1
ATOM 4229 O O . GLY B 1 207 ? 4.551 -11.438 0.438 1 98.56 207 GLY B O 1
ATOM 4230 N N . LYS B 1 208 ? 3.117 -9.914 1.324 1 98.06 208 LYS B N 1
ATOM 4231 C CA . LYS B 1 208 ? 3.582 -10.227 2.674 1 98.06 208 LYS B CA 1
ATOM 4232 C C . LYS B 1 208 ? 3.205 -11.648 3.07 1 98.06 208 LYS B C 1
ATOM 4234 O O . LYS B 1 208 ? 2.131 -12.133 2.711 1 98.06 208 LYS B O 1
ATOM 4239 N N . VAL B 1 209 ? 4.023 -12.258 3.893 1 98.56 209 VAL B N 1
ATOM 4240 C CA . VAL B 1 209 ? 3.881 -13.672 4.191 1 98.56 209 VAL B CA 1
ATOM 4241 C C . VAL B 1 209 ? 2.498 -13.938 4.785 1 98.56 209 VAL B C 1
ATOM 4243 O O . VAL B 1 209 ? 1.819 -14.891 4.395 1 98.56 209 VAL B O 1
ATOM 4246 N N . LEU B 1 210 ? 2.041 -13.102 5.633 1 96.94 210 LEU B N 1
ATOM 4247 C CA . LEU B 1 210 ? 0.759 -13.32 6.293 1 96.94 210 LEU B CA 1
ATOM 4248 C C . LEU B 1 210 ? -0.391 -13.203 5.297 1 96.94 210 LEU B C 1
ATOM 4250 O O . LEU B 1 210 ? -1.381 -13.93 5.398 1 96.94 210 LEU B O 1
ATOM 4254 N N . GLU B 1 211 ? -0.25 -12.289 4.359 1 97.44 211 GLU B N 1
ATOM 4255 C CA . GLU B 1 211 ? -1.289 -12.133 3.348 1 97.44 211 GLU B CA 1
ATOM 4256 C C . GLU B 1 211 ? -1.326 -13.328 2.4 1 97.44 211 GLU B C 1
ATOM 4258 O O . GLU B 1 211 ? -2.4 -13.766 1.984 1 97.44 211 GLU B O 1
ATOM 4263 N N . VAL B 1 212 ? -0.188 -13.812 2.096 1 98.44 212 VAL B N 1
ATOM 4264 C CA . VAL B 1 212 ? -0.127 -15.016 1.268 1 98.44 212 VAL B CA 1
ATOM 4265 C C . VAL B 1 212 ? -0.721 -16.203 2.027 1 98.44 212 VAL B C 1
ATOM 4267 O O . VAL B 1 212 ? -1.423 -17.031 1.445 1 98.44 212 VAL B O 1
ATOM 4270 N N . HIS B 1 213 ? -0.439 -16.266 3.309 1 98.44 213 HIS B N 1
ATOM 4271 C CA . HIS B 1 213 ? -1.039 -17.297 4.145 1 98.44 213 HIS B CA 1
ATOM 4272 C C . HIS B 1 213 ? -2.561 -17.25 4.07 1 98.44 213 HIS B C 1
ATOM 4274 O O . HIS B 1 213 ? -3.207 -18.281 3.85 1 98.44 213 HIS B O 1
ATOM 4280 N N . ARG B 1 214 ? -3.137 -16.109 4.188 1 97.19 214 ARG B N 1
ATOM 4281 C CA . ARG B 1 214 ? -4.59 -15.961 4.176 1 97.19 214 ARG B CA 1
ATOM 4282 C C . ARG B 1 214 ? -5.172 -16.344 2.822 1 97.19 214 ARG B C 1
ATOM 4284 O O . ARG B 1 214 ? -6.172 -17.062 2.754 1 97.19 214 ARG B O 1
ATOM 4291 N N . LEU B 1 215 ? -4.539 -15.875 1.807 1 97.81 215 LEU B N 1
ATOM 4292 C CA . LEU B 1 215 ? -4.988 -16.203 0.456 1 97.81 215 LEU B CA 1
ATOM 4293 C C . LEU B 1 215 ? -4.977 -17.703 0.225 1 97.81 215 LEU B C 1
ATOM 4295 O O . LEU B 1 215 ? -5.984 -18.281 -0.187 1 97.81 215 LEU B O 1
ATOM 4299 N N . THR B 1 216 ? -3.875 -18.312 0.542 1 97.44 216 THR B N 1
ATOM 4300 C CA . THR B 1 216 ? -3.717 -19.719 0.243 1 97.44 216 THR B CA 1
ATOM 4301 C C . THR B 1 216 ? -4.566 -20.578 1.183 1 97.44 216 THR B C 1
ATOM 4303 O O . THR B 1 216 ? -5.066 -21.625 0.792 1 97.44 216 THR B O 1
ATOM 4306 N N . LYS B 1 217 ? -4.707 -20.188 2.396 1 96.56 217 LYS B N 1
ATOM 4307 C CA . LYS B 1 217 ? -5.598 -20.875 3.33 1 96.56 217 LYS B CA 1
ATOM 4308 C C . LYS B 1 217 ? -7.035 -20.859 2.822 1 96.56 217 LYS B C 1
ATOM 4310 O O . LYS B 1 217 ? -7.711 -21.891 2.842 1 96.56 217 LYS B O 1
ATOM 4315 N N . PHE B 1 218 ? -7.445 -19.688 2.408 1 97.12 218 PHE B N 1
ATOM 4316 C CA . PHE B 1 218 ? -8.781 -19.609 1.833 1 97.12 218 PHE B CA 1
ATOM 4317 C C . PHE B 1 218 ? -8.922 -20.578 0.665 1 97.12 218 PHE B C 1
ATOM 4319 O O . PHE B 1 218 ? -9.898 -21.328 0.587 1 97.12 218 PHE B O 1
ATOM 4326 N N . CYS B 1 219 ? -8 -20.531 -0.294 1 95.19 219 CYS B N 1
ATOM 4327 C CA . CYS B 1 219 ? -8.07 -21.344 -1.501 1 95.19 219 CYS B CA 1
ATOM 4328 C C . CYS B 1 219 ? -8.125 -22.828 -1.154 1 95.19 219 CYS B C 1
ATOM 4330 O O . CYS B 1 219 ? -8.977 -23.562 -1.663 1 95.19 219 CYS B O 1
ATOM 4332 N N . TYR B 1 220 ? -7.246 -23.203 -0.235 1 92.19 220 TYR B N 1
ATOM 4333 C CA . TYR B 1 220 ? -7.18 -24.625 0.112 1 92.19 220 TYR B CA 1
ATOM 4334 C C . TYR B 1 220 ? -8.438 -25.062 0.848 1 92.19 220 TYR B C 1
ATOM 4336 O O . TYR B 1 220 ? -9.023 -26.109 0.53 1 92.19 220 TYR B O 1
ATOM 4344 N N . LEU B 1 221 ? -8.938 -24.328 1.766 1 94.38 221 LEU B N 1
ATOM 4345 C CA . LEU B 1 221 ? -10.117 -24.703 2.535 1 94.38 221 LEU B CA 1
ATOM 4346 C C . LEU B 1 221 ? -11.367 -24.672 1.661 1 94.38 221 LEU B C 1
ATOM 4348 O O . LEU B 1 221 ? -12.227 -25.562 1.772 1 94.38 221 LEU B O 1
ATOM 4352 N N . ALA B 1 222 ? -11.5 -23.688 0.811 1 94.75 222 ALA B N 1
ATOM 4353 C CA . ALA B 1 222 ? -12.633 -23.594 -0.099 1 94.75 222 ALA B CA 1
ATOM 4354 C C . ALA B 1 222 ? -12.68 -24.781 -1.058 1 94.75 222 ALA B C 1
ATOM 4356 O O . ALA B 1 222 ? -13.758 -25.328 -1.324 1 94.75 222 ALA B O 1
ATOM 4357 N N . LEU B 1 223 ? -11.594 -25.078 -1.593 1 90.94 223 LEU B N 1
ATOM 4358 C CA . LEU B 1 223 ? -11.516 -26.219 -2.502 1 90.94 223 LEU B CA 1
ATOM 4359 C C . LEU B 1 223 ? -11.898 -27.5 -1.789 1 90.94 223 LEU B C 1
ATOM 4361 O O . LEU B 1 223 ? -12.633 -28.328 -2.342 1 90.94 223 LEU B O 1
ATOM 4365 N N . ARG B 1 224 ? -11.32 -27.703 -0.581 1 89.62 224 ARG B N 1
ATOM 4366 C CA . ARG B 1 224 ? -11.641 -28.906 0.195 1 89.62 224 ARG B CA 1
ATOM 4367 C C . ARG B 1 224 ? -13.141 -28.984 0.481 1 89.62 224 ARG B C 1
ATOM 4369 O O . ARG B 1 224 ? -13.719 -30.062 0.448 1 89.62 224 ARG B O 1
ATOM 4376 N N . MET B 1 225 ? -13.719 -27.891 0.771 1 93.69 225 MET B N 1
ATOM 4377 C CA . MET B 1 225 ? -15.156 -27.859 1.029 1 93.69 225 MET B CA 1
ATOM 4378 C C . MET B 1 225 ? -15.945 -28.25 -0.222 1 93.69 225 MET B C 1
ATOM 4380 O O . MET B 1 225 ? -16.875 -29.047 -0.156 1 93.69 225 MET B O 1
ATOM 4384 N N . ASP B 1 226 ? -15.578 -27.625 -1.35 1 92.88 226 ASP B N 1
ATOM 4385 C CA . ASP B 1 226 ? -16.234 -27.984 -2.605 1 92.88 226 ASP B CA 1
ATOM 4386 C C . ASP B 1 226 ? -16.062 -29.469 -2.904 1 92.88 226 ASP B C 1
ATOM 4388 O O . ASP B 1 226 ? -17 -30.125 -3.361 1 92.88 226 ASP B O 1
ATOM 4392 N N . GLN B 1 227 ? -14.914 -30 -2.611 1 87.81 227 GLN B N 1
ATOM 4393 C CA . GLN B 1 227 ? -14.656 -31.422 -2.811 1 87.81 227 GLN B CA 1
ATOM 4394 C C . GLN B 1 227 ? -15.539 -32.281 -1.907 1 87.81 227 GLN B C 1
ATOM 4396 O O . GLN B 1 227 ? -16.062 -33.312 -2.332 1 87.81 227 GLN B O 1
ATOM 4401 N N . ALA B 1 228 ? -15.633 -31.875 -0.686 1 91.38 228 ALA B N 1
ATOM 4402 C CA . ALA B 1 228 ? -16.453 -32.594 0.28 1 91.38 228 ALA B CA 1
ATOM 4403 C C . ALA B 1 228 ? -17.906 -32.656 -0.17 1 91.38 228 ALA B C 1
ATOM 4405 O O . ALA B 1 228 ? -18.609 -33.625 0.135 1 91.38 228 ALA B O 1
ATOM 4406 N N . TYR B 1 229 ? -18.344 -31.688 -0.914 1 93.88 229 TYR B N 1
ATOM 4407 C CA . TYR B 1 229 ? -19.719 -31.641 -1.382 1 93.88 229 TYR B CA 1
ATOM 4408 C C . TYR B 1 229 ? -19.828 -32.062 -2.844 1 93.88 229 TYR B C 1
ATOM 4410 O O . TYR B 1 229 ? -20.844 -31.828 -3.5 1 93.88 229 TYR B O 1
ATOM 4418 N N . ASP B 1 230 ? -18.703 -32.562 -3.43 1 92.12 230 ASP B N 1
ATOM 4419 C CA . ASP B 1 230 ? -18.625 -33.125 -4.777 1 92.12 230 ASP B CA 1
ATOM 4420 C C . ASP B 1 230 ? -18.906 -32.031 -5.828 1 92.12 230 ASP B C 1
ATOM 4422 O O . ASP B 1 230 ? -19.625 -32.281 -6.789 1 92.12 230 ASP B O 1
ATOM 4426 N N . ILE B 1 231 ? -18.469 -30.922 -5.504 1 91.31 231 ILE B N 1
ATOM 4427 C CA . ILE B 1 231 ? -18.547 -29.812 -6.453 1 91.31 231 ILE B CA 1
ATOM 4428 C C . ILE B 1 231 ? -17.234 -29.719 -7.246 1 91.31 231 ILE B C 1
ATOM 4430 O O . ILE B 1 231 ? -16.156 -29.641 -6.664 1 91.31 231 ILE B O 1
ATOM 4434 N N . GLN B 1 232 ? -17.375 -29.797 -8.516 1 84.69 232 GLN B N 1
ATOM 4435 C CA . GLN B 1 232 ? -16.203 -29.703 -9.383 1 84.69 232 GLN B CA 1
ATOM 4436 C C . GLN B 1 232 ? -16.141 -28.328 -10.055 1 84.69 232 GLN B C 1
ATOM 4438 O O . GLN B 1 232 ? -17.125 -27.875 -10.633 1 84.69 232 GLN B O 1
ATOM 4443 N N . VAL B 1 233 ? -15.016 -27.719 -9.898 1 87 233 VAL B N 1
ATOM 4444 C CA . VAL B 1 233 ? -14.805 -26.422 -10.508 1 87 233 VAL B CA 1
ATOM 4445 C C . VAL B 1 233 ? -13.977 -26.562 -11.789 1 87 233 VAL B C 1
ATOM 4447 O O . VAL B 1 233 ? -13.094 -27.422 -11.859 1 87 233 VAL B O 1
ATOM 4450 N N . VAL B 1 234 ? -14.25 -25.75 -12.789 1 80 234 VAL B N 1
ATOM 4451 C CA . VAL B 1 234 ? -13.664 -25.875 -14.117 1 80 234 VAL B CA 1
ATOM 4452 C C . VAL B 1 234 ? -12.18 -25.516 -14.062 1 80 234 VAL B C 1
ATOM 4454 O O . VAL B 1 234 ? -11.344 -26.203 -14.664 1 80 234 VAL B O 1
ATOM 4457 N N . ARG B 1 235 ? -11.805 -24.453 -13.375 1 84.06 235 ARG B N 1
ATOM 4458 C CA . ARG B 1 235 ? -10.42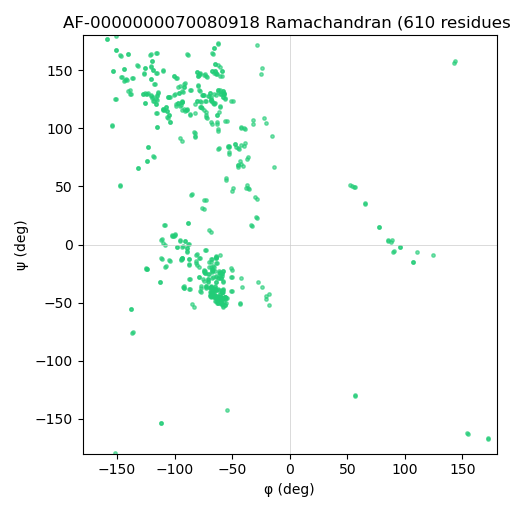2 -23.984 -13.289 1 84.06 235 ARG B CA 1
ATOM 4459 C C . ARG B 1 235 ? -9.969 -23.891 -11.836 1 84.06 235 ARG B C 1
ATOM 4461 O O . ARG B 1 235 ? -9.758 -22.781 -11.32 1 84.06 235 ARG B O 1
ATOM 4468 N N . PRO B 1 236 ? -9.766 -24.938 -11.203 1 78.31 236 PRO B N 1
ATOM 4469 C CA . PRO B 1 236 ? -9.477 -24.922 -9.766 1 78.31 236 PRO B CA 1
ATOM 4470 C C . PRO B 1 236 ? -8.211 -24.141 -9.422 1 78.31 236 PRO B C 1
ATOM 4472 O O . PRO B 1 236 ? -8.094 -23.609 -8.32 1 78.31 236 PRO B O 1
ATOM 4475 N N . GLU B 1 237 ? -7.355 -24.062 -10.406 1 78.19 237 GLU B N 1
ATOM 4476 C CA . GLU B 1 237 ? -6.105 -23.359 -10.117 1 78.19 237 GLU B CA 1
ATOM 4477 C C . GLU B 1 237 ? -6.332 -21.859 -9.953 1 78.19 237 GLU B C 1
ATOM 4479 O O . GLU B 1 237 ? -5.598 -21.203 -9.219 1 78.19 237 GLU B O 1
ATOM 4484 N N . GLU B 1 238 ? -7.355 -21.422 -10.57 1 90.94 238 GLU B N 1
ATOM 4485 C CA . GLU B 1 238 ? -7.477 -19.969 -10.609 1 90.94 238 GLU B CA 1
ATOM 4486 C C . GLU B 1 238 ? -8.812 -19.5 -10.039 1 90.94 238 GLU B C 1
ATOM 4488 O O . GLU B 1 238 ? -8.953 -18.359 -9.609 1 90.94 238 GLU B O 1
ATOM 4493 N N . SER B 1 239 ? -9.812 -20.422 -10.016 1 94.31 239 SER B N 1
ATOM 4494 C CA . SER B 1 239 ? -11.156 -20 -9.633 1 94.31 239 SER B CA 1
ATOM 4495 C C . SER B 1 239 ? -11.188 -19.484 -8.195 1 94.31 239 SER B C 1
ATOM 4497 O O . SER B 1 239 ? -11.742 -18.422 -7.926 1 94.31 239 SER B O 1
ATOM 4499 N N . TYR B 1 240 ? -10.531 -20.219 -7.289 1 95.62 240 TYR B N 1
ATOM 4500 C CA . TYR B 1 240 ? -10.555 -19.844 -5.883 1 95.62 240 TYR B CA 1
ATOM 4501 C C . TYR B 1 240 ? -9.695 -18.594 -5.641 1 95.62 240 TYR B C 1
ATOM 4503 O O . TYR B 1 240 ? -10.055 -17.734 -4.828 1 95.62 240 TYR B O 1
ATOM 4511 N N . LEU B 1 241 ? -8.594 -18.547 -6.348 1 96.38 241 LEU B N 1
ATOM 4512 C CA . LEU B 1 241 ? -7.73 -17.375 -6.258 1 96.38 241 LEU B CA 1
ATOM 4513 C C . LEU B 1 241 ? -8.477 -16.125 -6.688 1 96.38 241 LEU B C 1
ATOM 4515 O O . LEU B 1 241 ? -8.414 -15.094 -6.008 1 96.38 241 LEU B O 1
ATOM 4519 N N . ASN B 1 242 ? -9.188 -16.234 -7.781 1 96.5 242 ASN B N 1
ATOM 4520 C CA . ASN B 1 242 ? -9.922 -15.07 -8.289 1 96.5 242 ASN B CA 1
ATOM 4521 C C . ASN B 1 242 ? -11.078 -14.688 -7.375 1 96.5 242 ASN B C 1
ATOM 4523 O O . ASN B 1 242 ? -11.391 -13.508 -7.223 1 96.5 242 ASN B O 1
ATOM 4527 N N . LYS B 1 243 ? -11.719 -15.703 -6.789 1 96.88 243 LYS B N 1
ATOM 4528 C CA . LYS B 1 243 ? -12.734 -15.414 -5.781 1 96.88 243 LYS B CA 1
ATOM 4529 C C . LYS B 1 243 ? -12.141 -14.625 -4.613 1 96.88 243 LYS B C 1
ATOM 4531 O O . LYS B 1 243 ? -12.711 -13.617 -4.188 1 96.88 243 LYS B O 1
ATOM 4536 N N . TYR B 1 244 ? -11.031 -15.062 -4.125 1 97.06 244 TYR B N 1
ATOM 4537 C CA . TYR B 1 244 ? -10.383 -14.398 -2.994 1 97.06 244 TYR B CA 1
ATOM 4538 C C . TYR B 1 244 ? -10 -12.969 -3.348 1 97.06 244 TYR B C 1
ATOM 4540 O O . TYR B 1 244 ? -10.297 -12.031 -2.596 1 97.06 244 TYR B O 1
ATOM 4548 N N . LEU B 1 245 ? -9.391 -12.758 -4.516 1 97.25 245 LEU B N 1
ATOM 4549 C CA . LEU B 1 245 ? -8.844 -11.461 -4.902 1 97.25 245 LEU B CA 1
ATOM 4550 C C . LEU B 1 245 ? -9.961 -10.484 -5.254 1 97.25 245 LEU B C 1
ATOM 4552 O O . LEU B 1 245 ? -9.766 -9.266 -5.211 1 97.25 245 LEU B O 1
ATOM 4556 N N . LEU B 1 246 ? -11.086 -11.023 -5.641 1 95.12 246 LEU B N 1
ATOM 4557 C CA . LEU B 1 246 ? -12.227 -10.148 -5.887 1 95.12 246 LEU B CA 1
ATOM 4558 C C . LEU B 1 246 ? -12.68 -9.469 -4.602 1 95.12 246 LEU B C 1
ATOM 4560 O O . LEU B 1 246 ? -13.031 -8.281 -4.609 1 95.12 246 LEU B O 1
ATOM 4564 N N . TYR B 1 247 ? -12.617 -10.156 -3.473 1 93.56 247 TYR B N 1
ATOM 4565 C CA . TYR B 1 247 ? -13.156 -9.633 -2.227 1 93.56 247 TYR B CA 1
ATOM 4566 C C . TYR B 1 247 ? -12.047 -9.148 -1.304 1 93.56 247 TYR B C 1
ATOM 4568 O O . TYR B 1 247 ? -12.305 -8.492 -0.296 1 93.56 247 TYR B O 1
ATOM 4576 N N . ASN B 1 248 ? -10.875 -9.516 -1.62 1 94.38 248 ASN B N 1
ATOM 4577 C CA . ASN B 1 248 ? -9.656 -9 -1.012 1 94.38 248 ASN B CA 1
ATOM 4578 C C . ASN B 1 248 ? -8.719 -8.398 -2.057 1 94.38 248 ASN B C 1
ATOM 4580 O O . ASN B 1 248 ? -7.754 -9.039 -2.473 1 94.38 248 ASN B O 1
ATOM 4584 N N . LYS B 1 249 ? -9.016 -7.152 -2.355 1 94.75 249 LYS B N 1
ATOM 4585 C CA . LYS B 1 249 ? -8.375 -6.523 -3.51 1 94.75 249 LYS B CA 1
ATOM 4586 C C . LYS B 1 249 ? -6.867 -6.438 -3.324 1 94.75 249 LYS B C 1
ATOM 4588 O O . LYS B 1 249 ? -6.387 -6.043 -2.258 1 94.75 249 LYS B O 1
ATOM 4593 N N . PRO B 1 250 ? -6.129 -6.84 -4.371 1 97.12 250 PRO B N 1
ATOM 4594 C CA . PRO B 1 250 ? -4.676 -6.676 -4.285 1 97.12 250 PRO B CA 1
ATOM 4595 C C . PRO B 1 250 ? -4.246 -5.215 -4.215 1 97.12 250 PRO B C 1
ATOM 4597 O O . PRO B 1 250 ? -4.918 -4.344 -4.773 1 97.12 250 PRO B O 1
ATOM 4600 N N . THR B 1 251 ? -3.148 -4.992 -3.537 1 96.81 251 THR B N 1
ATOM 4601 C CA . THR B 1 251 ? -2.625 -3.637 -3.4 1 96.81 251 THR B CA 1
ATOM 4602 C C . THR B 1 251 ? -1.717 -3.287 -4.574 1 96.81 251 THR B C 1
ATOM 4604 O O . THR B 1 251 ? -1.354 -2.125 -4.762 1 96.81 251 THR B O 1
ATOM 4607 N N . LYS B 1 252 ? -1.352 -4.277 -5.34 1 97.31 252 LYS B N 1
ATOM 4608 C CA . LYS B 1 252 ? -0.658 -4.098 -6.613 1 97.31 252 LYS B CA 1
ATOM 4609 C C . LYS B 1 252 ? -1.113 -5.133 -7.637 1 97.31 252 LYS B C 1
ATOM 4611 O O . LYS B 1 252 ? -1.342 -6.297 -7.297 1 97.31 252 LYS B O 1
ATOM 4616 N N . ILE B 1 253 ? -1.254 -4.727 -8.867 1 96.31 253 ILE B N 1
ATOM 4617 C CA . ILE B 1 253 ? -1.599 -5.621 -9.969 1 96.31 253 ILE B CA 1
ATOM 4618 C C . ILE B 1 253 ? -0.472 -5.629 -11 1 96.31 253 ILE B C 1
ATOM 4620 O O . ILE B 1 253 ? -0.026 -4.57 -11.453 1 96.31 253 ILE B O 1
ATOM 4624 N N . LEU B 1 254 ? 0.005 -6.762 -11.258 1 95.75 254 LEU B N 1
ATOM 4625 C CA . LEU B 1 254 ? 1.022 -6.883 -12.297 1 95.75 254 LEU B CA 1
ATOM 4626 C C . LEU B 1 254 ? 0.38 -7.055 -13.664 1 95.75 254 LEU B C 1
ATOM 4628 O O . LEU B 1 254 ? -0.58 -7.816 -13.82 1 95.75 254 LEU B O 1
ATOM 4632 N N . SER B 1 255 ? 0.876 -6.293 -14.617 1 89.56 255 SER B N 1
ATOM 4633 C CA . SER B 1 255 ? 0.378 -6.379 -15.984 1 89.56 255 SER B CA 1
ATOM 4634 C C . SER B 1 255 ? 0.705 -7.73 -16.609 1 89.56 255 SER B C 1
ATOM 4636 O O . SER B 1 255 ? 1.511 -8.492 -16.078 1 89.56 255 SER B O 1
ATOM 4638 N N . PRO B 1 256 ? 0.134 -8.039 -17.766 1 86 256 PRO B N 1
ATOM 4639 C CA . PRO B 1 256 ? 0.422 -9.305 -18.438 1 86 256 PRO B CA 1
ATOM 4640 C C . PRO B 1 256 ? 1.881 -9.43 -18.875 1 86 256 PRO B C 1
ATOM 4642 O O . PRO B 1 256 ? 2.332 -10.516 -19.25 1 86 256 PRO B O 1
ATOM 4645 N N . GLU B 1 257 ? 2.594 -8.359 -18.797 1 85.5 257 GLU B N 1
ATOM 4646 C CA . GLU B 1 257 ? 4.016 -8.414 -19.125 1 85.5 257 GLU B CA 1
ATOM 4647 C C . GLU B 1 257 ? 4.758 -9.367 -18.188 1 85.5 257 GLU B C 1
ATOM 4649 O O . GLU B 1 257 ? 5.816 -9.891 -18.547 1 85.5 257 GLU B O 1
ATOM 4654 N N . TYR B 1 258 ? 4.207 -9.609 -17.031 1 91.56 258 TYR B N 1
ATOM 4655 C CA . TYR B 1 258 ? 4.844 -10.43 -16 1 91.56 258 TYR B CA 1
ATOM 4656 C C . TYR B 1 258 ? 4.477 -11.898 -16.172 1 91.56 258 TYR B C 1
ATOM 4658 O O . TYR B 1 258 ? 4.914 -12.75 -15.391 1 91.56 258 TYR B O 1
ATOM 4666 N N . MET B 1 259 ? 3.65 -12.195 -17.125 1 85 259 MET B N 1
ATOM 4667 C CA . MET B 1 259 ? 3.279 -13.57 -17.438 1 85 259 MET B CA 1
ATOM 4668 C C . MET B 1 259 ? 3.002 -13.742 -18.922 1 85 259 MET B C 1
ATOM 4670 O O . MET B 1 259 ? 1.952 -14.258 -19.312 1 85 259 MET B O 1
ATOM 4674 N N . TRP B 1 260 ? 3.898 -13.32 -19.703 1 73.81 260 TRP B N 1
ATOM 4675 C CA . TRP B 1 260 ? 3.559 -13.289 -21.109 1 73.81 260 TRP B CA 1
ATOM 4676 C C . TRP B 1 260 ? 4.078 -14.531 -21.828 1 73.81 260 TRP B C 1
ATOM 4678 O O . TRP B 1 260 ? 5.109 -15.094 -21.438 1 73.81 260 TRP B O 1
ATOM 4688 N N . ASP B 1 261 ? 3.092 -14.938 -22.609 1 63.41 261 ASP B N 1
ATOM 4689 C CA . ASP B 1 261 ? 3.424 -16.031 -23.516 1 63.41 261 ASP B CA 1
ATOM 4690 C C . ASP B 1 261 ? 3.893 -15.508 -24.859 1 63.41 261 ASP B C 1
ATOM 4692 O O . ASP B 1 261 ? 3.176 -14.758 -25.531 1 63.41 261 ASP B O 1
ATOM 4696 N N . LYS B 1 262 ? 5.016 -15.75 -25.203 1 57.84 262 LYS B N 1
ATOM 4697 C CA . LYS B 1 262 ? 5.625 -15.266 -26.438 1 57.84 262 LYS B CA 1
ATOM 4698 C C . LYS B 1 262 ? 4.738 -15.57 -27.641 1 57.84 262 LYS B C 1
ATOM 4700 O O . LYS B 1 262 ? 4.852 -14.914 -28.672 1 57.84 262 LYS B O 1
ATOM 4705 N N . THR B 1 263 ? 3.926 -16.5 -27.375 1 56.97 263 THR B N 1
ATOM 4706 C CA . THR B 1 263 ? 3.107 -16.891 -28.531 1 56.97 263 THR B CA 1
ATOM 4707 C C . THR B 1 263 ? 1.935 -15.922 -28.703 1 56.97 263 THR B C 1
ATOM 4709 O O . THR B 1 263 ? 1.288 -15.906 -29.75 1 56.97 263 THR B O 1
ATOM 4712 N N . LEU B 1 264 ? 1.836 -15.125 -27.719 1 61.91 264 LEU B N 1
ATOM 4713 C CA . LEU B 1 264 ? 0.709 -14.195 -27.781 1 61.91 264 LEU B CA 1
ATOM 4714 C C . LEU B 1 264 ? 1.113 -12.891 -28.453 1 61.91 264 LEU B C 1
ATOM 4716 O O . LEU B 1 264 ? 2.254 -12.445 -28.328 1 61.91 264 LEU B O 1
ATOM 4720 N N . PRO B 1 265 ? 0.223 -12.438 -29.359 1 57.53 265 PRO B N 1
ATOM 4721 C CA . PRO B 1 265 ? 0.548 -11.148 -29.969 1 57.53 265 PRO B CA 1
ATOM 4722 C C . PRO B 1 265 ? 0.714 -10.031 -28.938 1 57.53 265 PRO B C 1
ATOM 4724 O O . PRO B 1 265 ? 0.046 -10.031 -27.906 1 57.53 265 PRO B O 1
ATOM 4727 N N . ILE B 1 266 ? 1.83 -9.391 -29.047 1 54.53 266 ILE B N 1
ATOM 4728 C CA . ILE B 1 266 ? 2.084 -8.25 -28.172 1 54.53 266 ILE B CA 1
ATOM 4729 C C . ILE B 1 266 ? 1.048 -7.16 -28.422 1 54.53 266 ILE B C 1
ATOM 4731 O O . ILE B 1 266 ? 0.863 -6.73 -29.562 1 54.53 266 ILE B O 1
ATOM 4735 N N . THR B 1 267 ? 0.107 -7.195 -27.578 1 51.16 267 THR B N 1
ATOM 4736 C CA . THR B 1 267 ? -0.894 -6.145 -27.719 1 51.16 267 THR B CA 1
ATOM 4737 C C . THR B 1 267 ? -0.259 -4.766 -27.547 1 51.16 267 THR B C 1
ATOM 4739 O O . THR B 1 267 ? 0.818 -4.645 -26.953 1 51.16 267 THR B O 1
ATOM 4742 N N . ASP B 1 268 ? -0.802 -3.709 -28.141 1 50.78 268 ASP B N 1
ATOM 4743 C CA . ASP B 1 268 ? -0.379 -2.312 -28.078 1 50.78 268 ASP B CA 1
ATOM 4744 C C . ASP B 1 268 ? -0.168 -1.869 -26.625 1 50.78 268 ASP B C 1
ATOM 4746 O O . ASP B 1 268 ? -0.962 -2.207 -25.75 1 50.78 268 ASP B O 1
ATOM 4750 N N . GLY B 1 269 ? 1.04 -1.383 -26.359 1 51.94 269 GLY B N 1
ATOM 4751 C CA . GLY B 1 269 ? 1.41 -0.834 -25.062 1 51.94 269 GLY B CA 1
ATOM 4752 C C . GLY B 1 269 ? 2.342 -1.736 -24.281 1 51.94 269 GLY B C 1
ATOM 4753 O O . GLY B 1 269 ? 2.869 -1.338 -23.234 1 51.94 269 GLY B O 1
ATOM 4754 N N . PHE B 1 270 ? 2.352 -3.072 -24.859 1 52.97 270 PHE B N 1
ATOM 4755 C CA . PHE B 1 270 ? 3.227 -4.055 -24.234 1 52.97 270 PHE B CA 1
ATOM 4756 C C . PHE B 1 270 ? 4.688 -3.75 -24.547 1 52.97 270 PHE B C 1
ATOM 4758 O O . PHE B 1 270 ? 5.07 -3.605 -25.703 1 52.97 270 PHE B O 1
ATOM 4765 N N . ARG B 1 271 ? 5.383 -3.314 -23.594 1 51.09 271 ARG B N 1
ATOM 4766 C CA . ARG B 1 271 ? 6.762 -2.939 -23.875 1 51.09 271 ARG B CA 1
ATOM 4767 C C . ARG B 1 271 ? 7.684 -4.156 -23.844 1 51.09 271 ARG B C 1
ATOM 4769 O O . ARG B 1 271 ? 8.539 -4.324 -24.703 1 51.09 271 ARG B O 1
ATOM 4776 N N . GLU B 1 272 ? 7.621 -4.938 -22.656 1 50.88 272 GLU B N 1
ATOM 4777 C CA . GLU B 1 272 ? 8.578 -6.027 -22.484 1 50.88 272 GLU B CA 1
ATOM 4778 C C . GLU B 1 272 ? 7.918 -7.262 -21.891 1 50.88 272 GLU B C 1
ATOM 4780 O O . GLU B 1 272 ? 6.949 -7.148 -21.141 1 50.88 272 GLU B O 1
ATOM 4785 N N . VAL B 1 273 ? 8.219 -8.391 -22.531 1 49.38 273 VAL B N 1
ATOM 4786 C CA . VAL B 1 273 ? 7.875 -9.656 -21.891 1 49.38 273 VAL B CA 1
ATOM 4787 C C . VAL B 1 273 ? 8.82 -9.914 -20.719 1 49.38 273 VAL B C 1
ATOM 4789 O O . VAL B 1 273 ? 10.031 -10.047 -20.906 1 49.38 273 VAL B O 1
ATOM 4792 N N . LEU B 1 274 ? 8.297 -9.898 -19.594 1 62.47 274 LEU B N 1
ATOM 4793 C CA . LEU B 1 274 ? 9.141 -10.039 -18.422 1 62.47 274 LEU B CA 1
ATOM 4794 C C . LEU B 1 274 ? 9.242 -11.5 -18 1 62.47 274 LEU B C 1
ATOM 4796 O O . LEU B 1 274 ? 10.281 -11.93 -17.484 1 62.47 274 LEU B O 1
ATOM 4800 N N . THR B 1 275 ? 8.18 -12.203 -18.141 1 68.25 275 THR B N 1
ATOM 4801 C CA . THR B 1 275 ? 8.172 -13.633 -17.859 1 68.25 275 THR B CA 1
ATOM 4802 C C . THR B 1 275 ? 7.375 -14.383 -18.922 1 68.25 275 THR B C 1
ATOM 4804 O O . THR B 1 275 ? 6.422 -13.844 -19.484 1 68.25 275 THR B O 1
ATOM 4807 N N . ASN B 1 276 ? 7.984 -15.414 -19.469 1 61.62 276 ASN B N 1
ATOM 4808 C CA . ASN B 1 276 ? 7.301 -16.266 -20.438 1 61.62 276 ASN B CA 1
ATOM 4809 C C . ASN B 1 276 ? 6.762 -17.531 -19.781 1 61.62 276 ASN B C 1
ATOM 4811 O O . ASN B 1 276 ? 7.445 -18.156 -18.969 1 61.62 276 ASN B O 1
ATOM 4815 N N . TRP B 1 277 ? 5.355 -17.531 -19.984 1 55.19 277 TRP B N 1
ATOM 4816 C CA . TRP B 1 277 ? 4.66 -18.766 -19.656 1 55.19 277 TRP B CA 1
ATOM 4817 C C . TRP B 1 277 ? 4.754 -19.766 -20.797 1 55.19 277 TRP B C 1
ATOM 4819 O O . TRP B 1 277 ? 4.789 -19.391 -21.969 1 55.19 277 TRP B O 1
ATOM 4829 N N . GLY B 1 278 ? 5.312 -20.938 -21.047 1 50.09 278 GLY B N 1
ATOM 4830 C CA . GLY B 1 278 ? 5.199 -22.016 -22.016 1 50.09 278 GLY B CA 1
ATOM 4831 C C . GLY B 1 278 ? 6.508 -22.328 -22.703 1 50.09 278 GLY B C 1
ATOM 4832 O O . GLY B 1 278 ? 6.527 -23.047 -23.703 1 50.09 278 GLY B O 1
ATOM 4833 N N . MET B 1 279 ? 7.379 -21.703 -22.578 1 40.09 279 MET B N 1
ATOM 4834 C CA . MET B 1 279 ? 8.227 -22.266 -23.625 1 40.09 279 MET B CA 1
ATOM 4835 C C . MET B 1 279 ? 8.148 -23.797 -23.641 1 40.09 279 MET B C 1
ATOM 4837 O O . MET B 1 279 ? 8.836 -24.453 -24.422 1 40.09 279 MET B O 1
ATOM 4841 N N . LEU B 1 280 ? 7.883 -24.438 -22.484 1 35.38 280 LEU B N 1
ATOM 4842 C CA . LEU B 1 280 ? 8.094 -25.828 -22.844 1 35.38 280 LEU B CA 1
ATOM 4843 C C . LEU B 1 280 ? 6.961 -26.344 -23.734 1 35.38 280 LEU B C 1
ATOM 4845 O O . LEU B 1 280 ? 5.879 -26.656 -23.234 1 35.38 280 LEU B O 1
ATOM 4849 N N . GLU B 1 281 ? 6.293 -25.797 -24.672 1 33.69 281 GLU B N 1
ATOM 4850 C CA . GLU B 1 281 ? 5.629 -26.625 -25.656 1 33.69 281 GLU B CA 1
ATOM 4851 C C . GLU B 1 281 ? 6.207 -28.047 -25.672 1 33.69 281 GLU B C 1
ATOM 4853 O O . GLU B 1 281 ? 5.508 -29 -25.969 1 33.69 281 GLU B O 1
ATOM 4858 N N . LYS B 1 282 ? 7.477 -28.281 -25.781 1 33.5 282 LYS B N 1
ATOM 4859 C CA . LYS B 1 282 ? 7.73 -29.672 -26.125 1 33.5 282 LYS B CA 1
ATOM 4860 C C . LYS B 1 282 ? 7.27 -30.609 -25 1 33.5 282 LYS B C 1
ATOM 4862 O O . LYS B 1 282 ? 7.602 -31.797 -25 1 33.5 282 LYS B O 1
ATOM 4867 N N . VAL B 1 283 ? 6.914 -30.141 -23.844 1 30.56 283 VAL B N 1
ATOM 4868 C CA . VAL B 1 283 ? 6.234 -31.203 -23.125 1 30.56 283 VAL B CA 1
ATOM 4869 C C . VAL B 1 283 ? 4.836 -31.406 -23.703 1 30.56 283 VAL B C 1
ATOM 4871 O O . VAL B 1 283 ? 3.898 -30.688 -23.344 1 30.56 283 VAL B O 1
ATOM 4874 N N . SER B 1 284 ? 4.473 -31.234 -24.859 1 28.41 284 SER B N 1
ATOM 4875 C CA . SER B 1 284 ? 3.344 -31.594 -25.703 1 28.41 284 SER B CA 1
ATOM 4876 C C . SER B 1 284 ? 2.645 -32.844 -25.172 1 28.41 284 SER B C 1
ATOM 4878 O O . SER B 1 284 ? 1.59 -33.25 -25.688 1 28.41 284 SER B O 1
ATOM 4880 N N . LYS B 1 285 ? 3.285 -33.906 -24.594 1 31.98 285 LYS B N 1
ATOM 4881 C CA . LYS B 1 285 ? 2.5 -35.125 -24.562 1 31.98 285 LYS B CA 1
ATOM 4882 C C . LYS B 1 285 ? 1.347 -35.031 -23.562 1 31.98 285 LYS B C 1
ATOM 4884 O O . LYS B 1 285 ? 0.59 -35.969 -23.375 1 31.98 285 LYS B O 1
ATOM 4889 N N . TYR B 1 286 ? 1.445 -34.312 -22.453 1 27.31 286 TYR B N 1
ATOM 4890 C CA . TYR B 1 286 ? 0.314 -34.656 -21.594 1 27.31 286 TYR B CA 1
ATOM 4891 C C . TYR B 1 286 ? -0.93 -33.875 -22 1 27.31 286 TYR B C 1
ATOM 4893 O O . TYR B 1 286 ? -0.895 -32.625 -22.094 1 27.31 286 TYR B O 1
ATOM 4901 N N . PRO B 1 287 ? -1.793 -34.344 -22.75 1 26.98 287 PRO B N 1
ATOM 4902 C CA . PRO B 1 287 ? -3.131 -33.812 -23.016 1 26.98 287 PRO B CA 1
ATOM 4903 C C . PRO B 1 287 ? -3.811 -33.25 -21.766 1 26.98 287 PRO B C 1
ATOM 4905 O O . PRO B 1 287 ? -3.729 -33.875 -20.688 1 26.98 287 PRO B O 1
ATOM 4908 N N . TRP B 1 288 ? -3.877 -31.953 -21.453 1 28.03 288 TRP B N 1
ATOM 4909 C CA . TRP B 1 288 ? -4.941 -31.547 -20.547 1 28.03 288 TRP B CA 1
ATOM 4910 C C . TRP B 1 288 ? -6.211 -32.344 -20.797 1 28.03 288 TRP B C 1
ATOM 4912 O O . TRP B 1 288 ? -6.926 -32.094 -21.766 1 28.03 288 TRP B O 1
ATOM 4922 N N . THR B 1 289 ? -6.203 -33.656 -20.891 1 25.59 289 THR B N 1
ATOM 4923 C CA . THR B 1 289 ? -7.484 -34.312 -21.047 1 25.59 289 THR B CA 1
ATOM 4924 C C . THR B 1 289 ? -8.453 -33.906 -19.938 1 25.59 289 THR B C 1
ATOM 4926 O O . THR B 1 289 ? -8.078 -33.875 -18.766 1 25.59 289 THR B O 1
ATOM 4929 N N . ASP B 1 290 ? -9.484 -33.062 -20.203 1 27.06 290 ASP B N 1
ATOM 4930 C CA . ASP B 1 290 ? -10.758 -32.906 -19.5 1 27.06 290 ASP B CA 1
ATOM 4931 C C . ASP B 1 290 ? -11.18 -34.219 -18.828 1 27.06 290 ASP B C 1
ATOM 4933 O O . ASP B 1 290 ? -12.125 -34.875 -19.266 1 27.06 290 ASP B O 1
ATOM 4937 N N . SER B 1 291 ? -10.352 -35.188 -18.5 1 25.48 291 SER B N 1
ATOM 4938 C CA . SER B 1 291 ? -10.969 -36.406 -18.016 1 25.48 291 SER B CA 1
ATOM 4939 C C . SER B 1 291 ? -11.742 -36.188 -16.719 1 25.48 291 SER B C 1
ATOM 4941 O O . SER B 1 291 ? -11.203 -35.625 -15.766 1 25.48 291 SER B O 1
ATOM 4943 N N . LYS B 1 292 ? -13.125 -36.125 -16.703 1 28.41 292 LYS B N 1
ATOM 4944 C CA . LYS B 1 292 ? -14.133 -36.375 -15.672 1 28.41 292 LYS B CA 1
ATOM 4945 C C . LYS B 1 292 ? -13.664 -37.5 -14.727 1 28.41 292 LYS B C 1
ATOM 4947 O O . LYS B 1 292 ? -14.359 -38.5 -14.547 1 28.41 292 LYS B O 1
ATOM 4952 N N . GLN B 1 293 ? -12.5 -37.938 -14.602 1 25.3 293 GLN B N 1
ATOM 4953 C CA . GLN B 1 293 ? -12.406 -39.094 -13.719 1 25.3 293 GLN B CA 1
ATOM 4954 C C . GLN B 1 293 ? -12.828 -38.75 -12.297 1 25.3 293 GLN B C 1
ATOM 4956 O O . GLN B 1 293 ? -12.602 -37.625 -11.828 1 25.3 293 GLN B O 1
ATOM 4961 N N . ASP B 1 294 ? -13.703 -39.594 -11.727 1 24.88 294 ASP B N 1
ATOM 4962 C CA . ASP B 1 294 ? -14.297 -39.781 -10.406 1 24.88 294 ASP B CA 1
ATOM 4963 C C . ASP B 1 294 ? -13.25 -39.656 -9.305 1 24.88 294 ASP B C 1
ATOM 4965 O O . ASP B 1 294 ? -12.273 -40.438 -9.289 1 24.88 294 ASP B O 1
ATOM 4969 N N . PHE B 1 295 ? -12.914 -38.594 -8.898 1 25.58 295 PHE B N 1
ATOM 4970 C CA . PHE B 1 295 ? -12.008 -38.25 -7.812 1 25.58 295 PHE B CA 1
ATOM 4971 C C . PHE B 1 295 ? -12.43 -38.906 -6.512 1 25.58 295 PHE B C 1
ATOM 4973 O O . PHE B 1 295 ? -13.297 -38.406 -5.797 1 25.58 295 PHE B O 1
ATOM 4980 N N . GLN B 1 296 ? -12.547 -40.219 -6.445 1 22.94 296 GLN B N 1
ATOM 4981 C CA . GLN B 1 296 ? -12.766 -40.875 -5.152 1 22.94 296 GLN B CA 1
ATOM 4982 C C . GLN B 1 296 ? -11.531 -40.75 -4.266 1 22.94 296 GLN B C 1
ATOM 4984 O O . GLN B 1 296 ? -11.109 -41.719 -3.645 1 22.94 296 GLN B O 1
ATOM 4989 N N . GLY B 1 297 ? -10.5 -39.938 -4.574 1 24.66 297 GLY B N 1
ATOM 4990 C CA . GLY B 1 297 ? -9.305 -40.156 -3.783 1 24.66 297 GLY B CA 1
ATOM 4991 C C . GLY B 1 297 ? -9.477 -39.812 -2.318 1 24.66 297 GLY B C 1
ATOM 4992 O O . GLY B 1 297 ? -10.242 -38.906 -1.979 1 24.66 297 GLY B O 1
ATOM 4993 N N . ASP B 1 298 ? -9.289 -40.719 -1.456 1 23.56 298 ASP B N 1
ATOM 4994 C CA . ASP B 1 298 ? -9.133 -40.688 -0.005 1 23.56 298 ASP B CA 1
ATOM 4995 C C . ASP B 1 298 ? -8.023 -39.719 0.408 1 23.56 298 ASP B C 1
ATOM 4997 O O . ASP B 1 298 ? -6.879 -39.875 -0.016 1 23.56 298 ASP B O 1
ATOM 5001 N N . LEU B 1 299 ? -8.156 -38.5 0.552 1 26.06 299 LEU B N 1
ATOM 5002 C CA . LEU B 1 299 ? -7.301 -37.438 1.047 1 26.06 299 LEU B CA 1
ATOM 5003 C C . LEU B 1 299 ? -6.68 -37.812 2.389 1 26.06 299 LEU B C 1
ATOM 5005 O O . LEU B 1 299 ? -7.266 -37.531 3.443 1 26.06 299 LEU B O 1
ATOM 5009 N N . ARG B 1 300 ? -6.078 -38.969 2.619 1 25.7 300 ARG B N 1
ATOM 5010 C CA . ARG B 1 300 ? -5.422 -39.125 3.912 1 25.7 300 ARG B CA 1
ATOM 5011 C C . ARG B 1 300 ? -4.285 -38.125 4.082 1 25.7 300 ARG B C 1
ATOM 5013 O O . ARG B 1 300 ? -3.48 -37.938 3.17 1 25.7 300 ARG B O 1
ATOM 5020 N N . LEU B 1 301 ? -4.324 -37.125 4.941 1 25.42 301 LEU B N 1
ATOM 5021 C CA . LEU B 1 301 ? -3.43 -36.125 5.52 1 25.42 301 LEU B CA 1
ATOM 5022 C C . LEU B 1 301 ? -2.064 -36.719 5.824 1 25.42 301 LEU B C 1
ATOM 5024 O O . LEU B 1 301 ? -1.968 -37.688 6.578 1 25.42 301 LEU B O 1
ATOM 5028 N N . GLY B 1 302 ? -1.152 -36.812 5.008 1 25.14 302 GLY B N 1
ATOM 5029 C CA . GLY B 1 302 ? 0.163 -37.375 5.277 1 25.14 302 GLY B CA 1
ATOM 5030 C C . GLY B 1 302 ? 0.886 -36.688 6.414 1 25.14 302 GLY B C 1
ATOM 5031 O O . GLY B 1 302 ? 0.597 -35.531 6.723 1 25.14 302 GLY B O 1
ATOM 5032 N N . GLN B 1 303 ? 1.479 -37.312 7.477 1 24.2 303 GLN B N 1
ATOM 5033 C CA . GLN B 1 303 ? 2.391 -37.031 8.578 1 24.2 303 GLN B CA 1
ATOM 5034 C C . GLN B 1 303 ? 3.621 -36.281 8.094 1 24.2 303 GLN B C 1
ATOM 5036 O O . GLN B 1 303 ? 4.285 -36.688 7.148 1 24.2 303 GLN B O 1
ATOM 5041 N N . TRP B 1 304 ? 3.594 -34.969 8 1 24.66 304 TRP B N 1
ATOM 5042 C CA . TRP B 1 304 ? 4.77 -34.156 7.684 1 24.66 304 TRP B CA 1
ATOM 5043 C C . TRP B 1 304 ? 5.914 -34.5 8.641 1 24.66 304 TRP B C 1
ATOM 5045 O O . TRP B 1 304 ? 5.73 -34.5 9.859 1 24.66 304 TRP B O 1
ATOM 5055 N N . SER B 1 305 ? 6.742 -35.469 8.484 1 20.73 305 SER B N 1
ATOM 5056 C CA . SER B 1 305 ? 7.945 -35.625 9.297 1 20.73 305 SER B CA 1
ATOM 5057 C C . SER B 1 305 ? 8.891 -34.438 9.102 1 20.73 305 SER B C 1
ATOM 5059 O O . SER B 1 305 ? 9.297 -34.125 7.977 1 20.73 305 SER B O 1
ATOM 5061 N N . VAL B 1 306 ? 8.719 -33.406 9.719 1 23.55 306 VAL B N 1
ATOM 5062 C CA . VAL B 1 306 ? 9.727 -32.375 9.852 1 23.55 306 VAL B CA 1
ATOM 5063 C C . VAL B 1 306 ? 11.031 -32.969 10.375 1 23.55 306 VAL B C 1
ATOM 5065 O O . VAL B 1 306 ? 11.07 -33.5 11.477 1 23.55 306 VAL B O 1
ATOM 5068 N N . PHE B 1 307 ? 11.852 -33.594 9.578 1 20.72 307 PHE B N 1
ATOM 5069 C CA . PHE B 1 307 ? 13.188 -33.938 10.07 1 20.72 307 PHE B CA 1
ATOM 5070 C C . PHE B 1 307 ? 14.008 -32.656 10.273 1 20.72 307 PHE B C 1
ATOM 5072 O O . PHE B 1 307 ? 13.82 -31.672 9.562 1 20.72 307 PHE B O 1
#

Sequence (614 aa):
MSRMWYYQSELTEPNSENIAMQTPWLAPIVWDGTFQIEILNQQFRLQNVSIGLVVFATGKYIAFLKGFLKTAEMYFMEGHRVKYYIFTDQPGSVPLLKPSKGRQMVILETQASAHPWNTYIYRMEVISYFSQQRFAKEVDYLVCAHVNIVFCNSVGVEILSSLFGTLHPLFFGLPRKSLAYERQPQSQAYISENEGDFYYSGAFFGGKVLEVHRLTKFCYLALRMDQAYDIQVVRPEESYLNKYLLYNKPTKILSPEYMWDKTLPITDGFREVLTNWGMLEKVSKYPWTDSKQDFQGDLRLGQWSVFMSRMWYYQSELTEPNSENIAMQTPWLAPIVWDGTFQIEILNQQFRLQNVSIGLVVFATGKYIAFLKGFLKTAEMYFMEGHRVKYYIFTDQPGSVPLLKPSKGRQMVILETQASAHPWNTYIYRMEVISYFSQQRFAKEVDYLVCAHVNIVFCNSVGVEILSSLFGTLHPLFFGLPRKSLAYERQPQSQAYISENEGDFYYSGAFFGGKVLEVHRLTKFCYLALRMDQAYDIQVVRPEESYLNKYLLYNKPTKILSPEYMWDKTLPITDGFREVLTNWGMLEKVSKYPWTDSKQDFQGDLRLGQWSVF

InterPro domains:
  IPR005076 Glycosyl transferase, family 6 [PF03414] (2-277)
  IPR005076 Glycosyl transferase, family 6 [PTHR10462] (5-268)
  IPR029044 Nucleotide-diphospho-sugar transferases [G3DSA:3.90.550.10] (1-278)
  IPR029044 Nucleotide-diphospho-sugar transferases [SSF53448] (2-276)

Radius of gyration: 26.74 Å; Cα contacts (8 Å, |Δi|>4): 1095; chains: 2; bounding box: 62×81×65 Å

Solvent-accessible surface area (backbone atoms only — not comparable to full-atom values): 34226 Å² total; per-residue (Å²): 136,80,78,79,67,73,66,78,67,77,66,66,32,32,33,96,55,73,66,71,51,58,37,52,74,56,20,31,36,50,50,91,85,62,51,41,66,68,60,44,50,50,50,44,55,76,64,64,56,31,35,30,40,38,31,58,29,40,73,81,42,42,75,30,40,54,58,23,51,56,24,33,71,67,19,44,39,71,96,45,34,36,37,38,39,39,34,17,56,50,70,87,70,55,71,92,71,82,64,58,87,64,38,45,80,42,82,41,81,40,79,64,61,91,40,74,76,40,41,49,43,46,47,26,42,49,49,22,52,40,22,72,75,44,43,54,83,73,28,54,28,33,38,38,38,46,32,60,36,35,45,70,34,76,46,50,71,86,67,67,37,61,27,24,39,20,35,24,54,90,52,60,89,53,57,67,85,72,44,85,61,34,71,51,80,88,40,74,26,41,44,57,89,91,54,81,83,78,56,45,38,67,50,40,37,32,10,24,27,68,50,41,23,52,53,22,41,49,34,26,53,37,50,51,51,22,52,75,68,71,47,82,65,93,48,65,66,30,25,34,53,39,40,51,40,69,75,48,65,46,56,26,34,36,35,33,35,65,43,21,36,82,86,48,79,79,52,89,70,65,82,57,66,27,14,34,47,49,75,66,50,84,68,62,76,71,70,85,66,86,68,82,69,83,78,75,73,81,80,74,81,75,80,78,76,81,126,137,80,76,78,67,73,69,78,68,76,74,63,27,38,36,96,56,75,67,72,53,59,37,52,74,57,22,30,36,49,49,89,84,60,51,40,64,70,61,44,51,50,51,44,56,75,63,65,55,32,34,29,41,38,33,57,27,41,73,81,42,41,75,32,41,54,58,23,53,55,24,33,72,68,18,44,39,72,96,45,35,35,36,37,38,38,32,18,54,47,70,88,69,57,70,94,70,82,64,57,87,64,39,44,80,41,83,41,81,39,79,63,60,90,40,74,76,42,40,49,44,46,48,26,42,50,50,20,51,40,23,73,74,44,41,54,82,72,28,54,29,33,37,40,38,47,32,62,38,37,44,71,34,75,45,49,71,88,65,67,37,60,27,25,38,20,37,25,56,92,52,60,91,54,57,68,86,71,47,86,62,33,72,51,78,88,39,74,26,41,43,56,88,90,53,83,82,79,57,43,38,66,48,40,36,30,11,24,26,68,50,41,22,52,52,23,41,50,37,27,54,38,50,51,51,22,50,75,69,71,46,84,66,95,48,65,66,30,24,34,54,39,39,48,39,68,76,48,66,47,56,26,33,34,34,33,37,64,43,22,37,83,87,48,78,79,53,91,72,64,81,56,66,27,14,33,48,47,78,66,54,84,68,63,75,72,68,86,64,85,67,82,69,82,77,75,73,79,80,74,81,74,82,79,76,81,125

pLDDT: mean 79.16, std 25.01, range [16.91, 98.88]

Foldseek 3Di:
DDLPQPPPPQQDDDPVQSDRQADPVGFGADAPPPDDVVVVVVVCVVVLFAEEEEEEQEDPSLVLQVQQVVQCLVAPAPPHAYEYEYEYCCVVSHDDDDHDPNYYYDYDYDDHDPDPLCVLLVVLVVLLVCLVVPVLVPGFKYKYAYSNKHFPHHDHCVQEAQKEFEADPVCPPPDLQPAQAFCPPVAPLHDHSSADDGFTDLGIIMYTSVSSSVLSVQLNVRVVVCVVVPHDTPCSSGSSNRSCCRVVPGSYYYYCLAEDAPVDPQDGPRDHNRMHRDPPCVVVPDPPPPPPPDPPDDPDPDDPPPD/DDLPQPPPPQCDDDPVFSDRQADPVGFGADAPPPDDVVVLVVVCVVVLFAEEEEEEQEDPSLVLQVQQVVQCLVAPAPPHAYEYEYEYQCQVSHDDDDHDPNYYYDYHYDDHDPDPLCVLLVVLVVLLVCLVVPVLVPGFKYKYAYSNKHFPHHDHCVQEAQKEFEADPVCPPPDLQPAQAFCDPVAPLHDHSSADDGFTDLGIIMYTSVSSSVLSVQLNVRVVVCVVVPHDTPCSSGSSSRSCCRVVPGSYYYYCLAEDAPVDPQDGPRDHNRMHDDPPCVVVPDPPPPPPPDPPDDPDPDDPPPD

Nearest PDB structures (foldseek):
  4gbp-assembly1_A  TM=9.438E-01  e=2.685E-41  Homo sapiens
  5c1g-assembly1_A-2  TM=9.323E-01  e=1.966E-41  Homo sapiens
  5m79-assembly1_A  TM=9.319E-01  e=7.286E-41  Homo sapiens
  2rj6-assembly1_A  TM=9.277E-01  e=6.431E-41  Homo sapiens
  2y7a-assembly3_D  TM=9.221E-01  e=1.447E-40  Homo sapiens